Protein AF-0000000077934431 (afdb_homodimer)

Solvent-accessible surface area (backbone atoms only — not comparable to full-atom values): 33253 Å² total; per-residue (Å²): 91,80,45,74,65,52,36,51,52,51,41,53,49,57,35,62,48,94,82,38,64,57,64,69,76,69,41,48,62,53,43,12,60,75,67,71,51,54,49,67,58,40,42,49,45,53,50,53,40,40,74,61,51,40,43,74,42,43,43,66,37,40,67,49,52,66,31,40,42,36,37,40,39,32,36,28,49,39,72,52,49,52,48,49,52,52,49,42,66,76,57,56,55,76,46,49,34,30,31,31,35,35,32,68,33,85,87,41,79,14,32,36,35,36,29,40,47,33,74,47,71,68,53,46,53,50,51,52,50,51,50,46,69,73,37,76,71,57,43,76,47,84,79,65,33,39,60,46,77,85,57,88,66,50,77,87,35,44,63,56,47,58,36,31,52,38,86,81,29,69,56,33,51,51,52,42,49,32,53,76,35,72,79,63,50,69,63,57,47,24,36,71,76,68,68,41,77,47,74,66,50,49,51,52,52,49,54,51,42,18,36,33,30,58,49,45,47,42,36,47,41,81,39,45,44,38,32,68,36,46,20,25,46,38,29,36,43,36,33,56,46,90,66,42,66,57,91,46,69,66,45,26,51,51,46,49,48,61,73,50,45,89,34,48,35,48,69,50,75,42,40,63,51,44,40,37,30,39,29,50,34,44,24,56,45,56,49,48,51,48,55,49,48,36,39,74,75,63,44,70,79,48,42,77,29,68,50,30,33,60,70,40,79,45,77,68,87,111,92,79,46,73,63,51,39,51,52,53,43,53,51,58,34,63,48,96,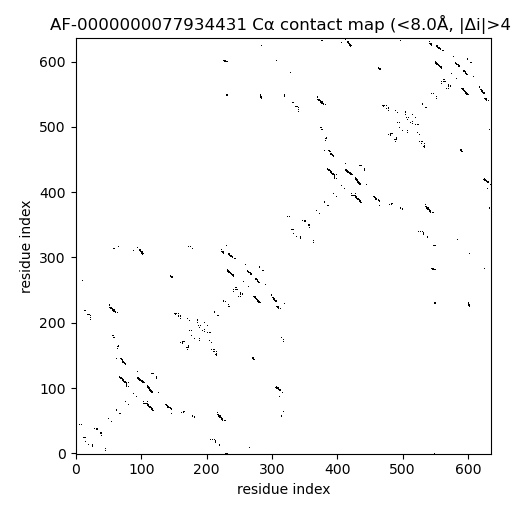82,37,64,55,66,68,76,67,40,49,64,53,42,10,59,75,67,72,49,56,47,67,58,41,41,50,45,53,51,54,40,42,74,61,53,41,42,76,41,43,44,66,36,39,68,48,52,64,31,41,40,36,39,40,40,32,36,27,50,39,71,52,49,52,50,49,52,50,48,42,65,75,58,58,54,76,45,48,35,31,32,29,36,35,32,69,33,84,87,43,81,15,32,36,36,37,29,39,48,33,73,48,69,67,53,44,53,51,52,51,51,49,50,47,70,73,36,79,71,56,42,76,48,84,78,65,32,39,61,45,76,85,57,89,68,51,80,86,35,44,64,57,48,59,35,30,52,37,86,81,29,68,56,32,51,52,52,43,50,34,51,76,33,74,78,63,50,69,64,57,48,23,35,71,75,66,69,41,75,46,74,65,49,49,51,52,49,49,54,51,42,18,37,34,29,58,49,46,45,41,37,47,41,81,42,45,45,37,33,68,35,46,20,26,45,39,29,36,43,35,31,56,46,89,67,43,65,58,93,46,70,68,46,26,51,52,46,49,46,61,74,49,44,90,32,49,34,50,69,49,74,42,40,65,51,43,40,36,31,39,28,50,32,44,24,56,45,56,50,47,52,47,54,48,47,36,39,75,74,62,42,71,79,50,44,77,27,68,51,30,33,59,69,41,81,43,77,68,86,109

Secondary structure (DSSP, 8-state):
---HHHHHHHHHT--S-TT--S-----HHHHHHHHTS-HHHHHHHHHHHHHTT-EEEEEE-GGGGT-EEEEEEEEE-HHHHHHHHHHHHHS--TTEEEEEEEE--TTS-EEEEEEEEESSHHHHHHHHHHHHHHSTT-EE-SSPEEB----PPPHHHHHHHHHTTSTT-HHHHHHHHHHH-TT--HHHHHHHHHSS--HHHHHHHHHHHHHHHHHT-EEEEEE--GGG-SB-EEEEEEEEGGGSSSSSHHHHHHHHHHHHGGGEEEEE--BSSEEEEEEEESSHHHHHHHHHHHHHTT-TT-EEESS-EEEEE-----/---HHHHHHHHHT--S-TT--S-----HHHHHHHHTS-HHHHHHHHHHHHHTT-EEEEEE-GGGGT-EEEEEEEEE-HHHHHHHHHHHHHS--TTEEEEEEEE--TTS-EEEEEEEEESSHHHHHHHHHHHHHHSTT-EE-SSPEEB----PPPHHHHHHHHHTTSTT-HHHHHHHHHHH-TT--HHHHHHHHHSS--HHHHHHHHHHHHHHHHHT-EEEEEE--GGG-SB-EEEEEEEEGGGSSSSSHHHHHHHHHHHHGGGEEEEE--BSSEEEEEEEESSHHHHHHHHHHHHHTT-TT-EEESS-EEEEE-----

Radius of gyration: 30.41 Å; Cα contacts (8 Å, |Δi|>4): 1173; chains: 2; bounding box: 50×97×75 Å

Foldseek 3Di:
DQDLLLLQLLAQQWPDDLPALFDDGSDLVNSCVVVVHDSVVSVVSVVVCVVQPKDKAKAFQQVLQQKWKKKWKKKAAQVLVVVVLVVCLVPNDQQWQWKKWQDHDNVDITMIMTMGMGNDPVRVVVVVVVVCVVGPGIGIDDDMWIFADADDADPVLVVLSNQSNDPLGLSVLLVVVCRVPVPDDQQVSLCVSVVDDDPVSSVVSRSSSSSCRNGVRMIMDMAGFQVSDPQKFKKKKKAFQVQADDDDLVRSVVRVCVLCPSFFRYWDRRIDTMIMTIGMDRDVVNVVVSQVSCVVVRGVVIDMGGNMGISGHHNNPD/DQDLLLLQLLAQQWADDLPALFDDGSDLVNSCVVVVHDSVVSVVSVVVQVVQPKDKAKAFQQVLQQKWKKKWKKKDAQVLVVVVLVCCLVPNDQQWQWKKWLDHDNVDITMIMTMGMGNDPVRVVVVVVVVCVVGPGIGIDDDMWIFADADDADPVLVVLSNQSNDPLGLSVLLVVVCRVPVPDDQQVSLCVSVVDDDPVSSVVSRSSSSSCRNRVRMIMDMAGFQVSDPQKFKKKKKAFQVQADDDDQVRSVVRVCVLCPSFFRYWDRRIDTMIMTIGMDRDVVNVVVSQVSCVVVRGVVIDMGGNMGISGHHNNPD

pLDDT: mean 91.57, std 5.29, range [62.12, 98.06]

Organism: NCBI:txid1294262

Structure (mmCIF, N/CA/C/O backbone):
data_AF-0000000077934431-model_v1
#
loop_
_entity.id
_entity.type
_entity.pdbx_description
1 polymer 'Uncharacterized protein'
#
loop_
_atom_site.group_PDB
_atom_site.id
_atom_site.type_symbol
_atom_site.label_atom_id
_atom_site.label_alt_id
_atom_site.label_comp_id
_atom_site.label_asym_id
_atom_site.label_entity_id
_atom_site.label_seq_id
_atom_site.pdbx_PDB_ins_code
_atom_site.Cartn_x
_atom_site.Cartn_y
_atom_site.Cartn_z
_atom_site.occupancy
_atom_site.B_iso_or_equiv
_atom_site.auth_seq_id
_atom_site.auth_comp_id
_atom_site.auth_asym_id
_atom_site.auth_atom_id
_atom_site.pdbx_PDB_model_num
ATOM 1 N N . MET A 1 1 ? -7.422 8.289 -8.289 1 81.81 1 MET A N 1
ATOM 2 C CA . MET A 1 1 ? -5.977 8.375 -8.477 1 81.81 1 MET A CA 1
ATOM 3 C C . MET A 1 1 ? -5.504 9.82 -8.406 1 81.81 1 MET A C 1
ATOM 5 O O . MET A 1 1 ? -6.191 10.727 -8.875 1 81.81 1 MET A O 1
ATOM 9 N N . ILE A 1 2 ? -4.355 9.977 -7.73 1 86.5 2 ILE A N 1
ATOM 10 C CA . ILE A 1 2 ? -3.754 11.297 -7.652 1 86.5 2 ILE A CA 1
ATOM 11 C C . ILE A 1 2 ? -2.916 11.562 -8.906 1 86.5 2 ILE A C 1
ATOM 13 O O . ILE A 1 2 ? -1.924 10.867 -9.148 1 86.5 2 ILE A O 1
ATOM 17 N N . ASP A 1 3 ? -3.354 12.5 -9.68 1 91.25 3 ASP A N 1
ATOM 18 C CA . ASP A 1 3 ? -2.6 12.875 -10.875 1 91.25 3 ASP A CA 1
ATOM 19 C C . ASP A 1 3 ? -1.775 14.133 -10.633 1 91.25 3 ASP A C 1
ATOM 21 O O . ASP A 1 3 ? -1.682 14.617 -9.5 1 91.25 3 ASP A O 1
ATOM 25 N N . CYS A 1 4 ? -1.151 14.602 -11.719 1 92.81 4 CYS A N 1
ATOM 26 C CA . CYS A 1 4 ? -0.232 15.727 -11.602 1 92.81 4 CYS A CA 1
ATOM 27 C C . CYS A 1 4 ? -0.968 16.984 -11.164 1 92.81 4 CYS A C 1
ATOM 29 O O . CYS A 1 4 ? -0.47 17.75 -10.328 1 92.81 4 CYS A O 1
ATOM 31 N N . ILE A 1 5 ? -2.117 17.203 -11.641 1 93.25 5 ILE A N 1
ATOM 32 C CA . ILE A 1 5 ? -2.877 18.406 -11.336 1 93.25 5 ILE A CA 1
ATOM 33 C C . ILE A 1 5 ? -3.342 18.375 -9.875 1 93.25 5 ILE A C 1
ATOM 35 O O . ILE A 1 5 ? -3.221 19.359 -9.156 1 93.25 5 ILE A O 1
ATOM 39 N N . THR A 1 6 ? -3.91 17.281 -9.531 1 92.81 6 THR A N 1
ATOM 40 C CA . THR A 1 6 ? -4.371 17.141 -8.156 1 92.81 6 THR A CA 1
ATOM 41 C C . THR A 1 6 ? -3.215 17.328 -7.176 1 92.81 6 THR A C 1
ATOM 43 O O . THR A 1 6 ? -3.367 17.984 -6.145 1 92.81 6 THR A O 1
ATOM 46 N N . ARG A 1 7 ? -2.102 16.719 -7.48 1 94.75 7 ARG A N 1
ATOM 47 C CA . ARG A 1 7 ? -0.892 16.891 -6.684 1 94.75 7 ARG A CA 1
ATOM 48 C C . ARG A 1 7 ? -0.552 18.359 -6.512 1 94.75 7 ARG A C 1
ATOM 50 O O . ARG A 1 7 ? -0.364 18.828 -5.387 1 94.75 7 ARG A O 1
ATOM 57 N N . ASP A 1 8 ? -0.527 19.078 -7.582 1 95.88 8 ASP A N 1
ATOM 58 C CA . ASP A 1 8 ? -0.11 20.469 -7.562 1 95.88 8 ASP A CA 1
ATOM 59 C C . ASP A 1 8 ? -1.14 21.344 -6.844 1 95.88 8 ASP A C 1
ATOM 61 O O . ASP A 1 8 ? -0.782 22.328 -6.184 1 95.88 8 ASP A O 1
ATOM 65 N N . VAL A 1 9 ? -2.373 20.984 -7.012 1 94.56 9 VAL A N 1
ATOM 66 C CA . VAL A 1 9 ? -3.436 21.703 -6.312 1 94.56 9 VAL A CA 1
ATOM 67 C C . VAL A 1 9 ? -3.262 21.547 -4.805 1 94.56 9 VAL A C 1
ATOM 69 O O . VAL A 1 9 ? -3.35 22.516 -4.055 1 94.56 9 VAL A O 1
ATOM 72 N N . ILE A 1 10 ? -2.99 20.375 -4.344 1 93.88 10 ILE A N 1
ATOM 73 C CA . ILE A 1 10 ? -2.803 20.109 -2.92 1 93.88 10 ILE A CA 1
ATOM 74 C C . ILE A 1 10 ? -1.591 20.891 -2.408 1 93.88 10 ILE A C 1
ATOM 76 O O . ILE A 1 10 ? -1.644 21.5 -1.341 1 93.88 10 ILE A O 1
ATOM 80 N N . ARG A 1 11 ? -0.551 20.875 -3.188 1 94.88 11 ARG A N 1
ATOM 81 C CA . ARG A 1 11 ? 0.661 21.594 -2.812 1 94.88 11 ARG A CA 1
ATOM 82 C C . ARG A 1 11 ? 0.383 23.094 -2.652 1 94.88 11 ARG A C 1
ATOM 84 O O . ARG A 1 11 ? 0.914 23.734 -1.742 1 94.88 11 ARG A O 1
ATOM 91 N N . ALA A 1 12 ? -0.477 23.547 -3.492 1 93.56 12 ALA A N 1
A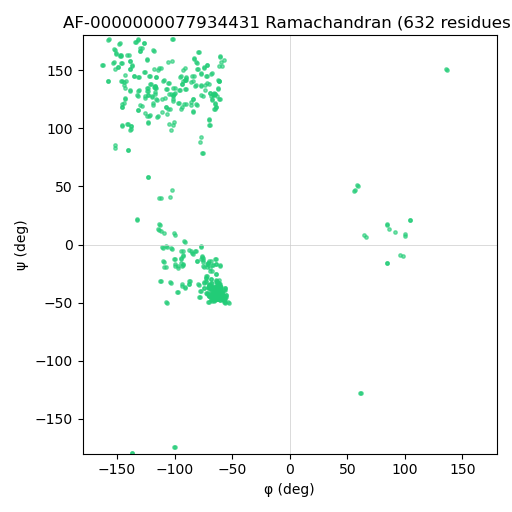TOM 92 C CA . ALA A 1 12 ? -0.774 24.984 -3.52 1 93.56 12 ALA A CA 1
ATOM 93 C C . ALA A 1 12 ? -1.677 25.375 -2.352 1 93.56 12 ALA A C 1
ATOM 95 O O . ALA A 1 12 ? -1.823 26.562 -2.047 1 93.56 12 ALA A O 1
ATOM 96 N N . LEU A 1 13 ? -2.201 24.438 -1.663 1 92.5 13 LEU A N 1
ATOM 97 C CA . LEU A 1 13 ? -3.086 24.703 -0.536 1 92.5 13 LEU A CA 1
ATOM 98 C C . LEU A 1 13 ? -2.283 25.047 0.713 1 92.5 13 LEU A C 1
ATOM 100 O O . LEU A 1 13 ? -2.836 25.562 1.692 1 92.5 13 LEU A O 1
ATOM 104 N N . LYS A 1 14 ? -1.009 24.75 0.602 1 93 14 LYS A N 1
ATOM 105 C CA . LYS A 1 14 ? -0.154 25.078 1.741 1 93 14 LYS A CA 1
ATOM 106 C C . LYS A 1 14 ? -0.098 26.578 1.978 1 93 14 LYS A C 1
ATOM 108 O O . LYS A 1 14 ? 0.325 27.344 1.102 1 93 14 LYS A O 1
ATOM 113 N N . PHE A 1 15 ? -0.548 26.938 3.125 1 92.56 15 PHE A N 1
ATOM 114 C CA . PHE A 1 15 ? -0.6 28.344 3.494 1 92.56 15 PHE A CA 1
ATOM 115 C C . PHE A 1 15 ? -0.644 28.516 5.008 1 92.56 15 PHE A C 1
ATOM 117 O O . PHE A 1 15 ? -1.29 27.719 5.703 1 92.56 15 PHE A O 1
ATOM 124 N N . PRO A 1 16 ? 0.056 29.5 5.555 1 91.94 16 PRO A N 1
ATOM 125 C CA . PRO A 1 16 ? 1.021 30.375 4.887 1 91.94 16 PRO A CA 1
ATOM 126 C C . PRO A 1 16 ? 2.385 29.719 4.695 1 91.94 16 PRO A C 1
ATOM 128 O O . PRO A 1 16 ? 2.75 28.812 5.453 1 91.94 16 PRO A O 1
ATOM 131 N N . THR A 1 17 ? 3.09 30.078 3.699 1 88.62 17 THR A N 1
ATOM 132 C CA . THR A 1 17 ? 4.488 29.703 3.516 1 88.62 17 THR A CA 1
ATOM 133 C C . THR A 1 17 ? 5.41 30.859 3.904 1 88.62 17 THR A C 1
ATOM 135 O O . THR A 1 17 ? 4.938 31.938 4.266 1 88.62 17 THR A O 1
ATOM 138 N N . ASP A 1 18 ? 6.691 30.609 3.83 1 84 18 ASP A N 1
ATOM 139 C CA . ASP A 1 18 ? 7.668 31.625 4.191 1 84 18 ASP A CA 1
ATOM 140 C C . ASP A 1 18 ? 7.637 32.781 3.205 1 84 18 ASP A C 1
ATOM 142 O O . ASP A 1 18 ? 8.062 33.906 3.533 1 84 18 ASP A O 1
ATOM 146 N N . GLU A 1 19 ? 7.09 32.594 2.102 1 83.81 19 GLU A N 1
ATOM 147 C CA . GLU A 1 19 ? 7.09 33.594 1.051 1 83.81 19 GLU A CA 1
ATOM 148 C C . GLU A 1 19 ? 5.84 34.469 1.121 1 83.81 19 GLU A C 1
ATOM 150 O O . GLU A 1 19 ? 5.789 35.531 0.519 1 83.81 19 GLU A O 1
ATOM 155 N N . ASP A 1 20 ? 4.957 34.062 1.933 1 88.5 20 ASP A N 1
ATOM 156 C CA . ASP A 1 20 ? 3.686 34.781 1.984 1 88.5 20 ASP A CA 1
ATOM 157 C C . ASP A 1 20 ? 3.771 35.969 2.926 1 88.5 20 ASP A C 1
ATOM 159 O O . ASP A 1 20 ? 4.035 35.812 4.117 1 88.5 20 ASP A O 1
ATOM 163 N N . LYS A 1 21 ? 3.486 37.156 2.361 1 89.62 21 LYS A N 1
ATOM 164 C CA . LYS A 1 21 ? 3.545 38.406 3.141 1 89.62 21 LYS A CA 1
ATOM 165 C C . LYS A 1 21 ? 2.148 38.969 3.4 1 89.62 21 LYS A C 1
ATOM 167 O O . LYS A 1 21 ? 1.96 39.781 4.289 1 89.62 21 LYS A O 1
ATOM 172 N N . TYR A 1 22 ? 1.259 38.5 2.578 1 92.69 22 TYR A N 1
ATOM 173 C CA . TYR A 1 22 ? -0.11 39 2.676 1 92.69 22 TYR A CA 1
ATOM 174 C C . TYR A 1 22 ? -1.096 37.844 2.838 1 92.69 22 TYR A C 1
ATOM 176 O O . TYR A 1 22 ? -0.847 36.719 2.361 1 92.69 22 TYR A O 1
ATOM 184 N N . PHE A 1 23 ? -2.105 38.188 3.529 1 93.56 23 PHE A N 1
ATOM 185 C CA . PHE A 1 23 ? -3.18 37.219 3.697 1 93.56 23 PHE A CA 1
ATOM 186 C C . PHE A 1 23 ? -3.928 37 2.387 1 93.56 23 PHE A C 1
ATOM 188 O O . PHE A 1 23 ? -4.602 37.906 1.896 1 93.56 23 PHE A O 1
ATOM 195 N N . GLN A 1 24 ? -3.707 35.875 1.825 1 87 24 GLN A N 1
ATOM 196 C CA . GLN A 1 24 ? -4.398 35.438 0.618 1 87 24 GLN A CA 1
ATOM 197 C C . GLN A 1 24 ? -4.719 33.938 0.677 1 87 24 GLN A C 1
ATOM 199 O O . GLN A 1 24 ? -3.889 33.094 0.302 1 87 24 GLN A O 1
ATOM 204 N N . LEU A 1 25 ? -5.941 33.656 0.929 1 85.12 25 LEU A N 1
ATOM 205 C CA . LEU A 1 25 ? -6.309 32.25 1.047 1 85.12 25 LEU A CA 1
ATOM 206 C C . LEU A 1 25 ? -6.184 31.531 -0.298 1 85.12 25 LEU A C 1
ATOM 208 O O . LEU A 1 25 ? -6.383 32.125 -1.349 1 85.12 25 LEU A O 1
ATOM 212 N N . PRO A 1 26 ? -5.848 30.297 -0.251 1 85.12 26 PRO A N 1
ATOM 213 C CA . PRO A 1 26 ? -5.699 29.547 -1.494 1 85.12 26 PRO A CA 1
ATOM 214 C C . PRO A 1 26 ? -7.043 29.156 -2.111 1 85.12 26 PRO A C 1
ATOM 216 O O . PRO A 1 26 ? -7.402 27.969 -2.133 1 85.12 26 PRO A O 1
ATOM 219 N N . THR A 1 27 ? -7.621 30.094 -2.748 1 87.12 27 THR A N 1
ATOM 220 C CA . THR A 1 27 ? -8.867 29.844 -3.461 1 87.12 27 THR A CA 1
ATOM 221 C C . THR A 1 27 ? -8.602 29.172 -4.801 1 87.12 27 THR A C 1
ATOM 223 O O . THR A 1 27 ? -7.465 29.172 -5.281 1 87.12 27 THR A O 1
ATOM 226 N N . ALA A 1 28 ? -9.672 28.656 -5.348 1 90.88 28 ALA A N 1
ATOM 227 C CA . ALA A 1 28 ? -9.531 28 -6.648 1 90.88 28 ALA A CA 1
ATOM 228 C C . ALA A 1 28 ? -8.938 28.953 -7.68 1 90.88 28 ALA A C 1
ATOM 230 O O . ALA A 1 28 ? -8.086 28.562 -8.477 1 90.88 28 ALA A O 1
ATOM 231 N N . LEU A 1 29 ? -9.359 30.156 -7.613 1 91.81 29 LEU A N 1
ATOM 232 C CA . LEU A 1 29 ? -8.891 31.156 -8.57 1 91.81 29 LEU A CA 1
ATOM 233 C C . LEU A 1 29 ? -7.41 31.453 -8.367 1 91.81 29 LEU A C 1
ATOM 235 O O . LEU A 1 29 ? -6.656 31.547 -9.344 1 91.81 29 LEU A O 1
ATOM 239 N N . ARG A 1 30 ? -6.973 31.594 -7.262 1 90.81 30 ARG A N 1
ATOM 240 C CA . ARG A 1 30 ? -5.574 31.891 -6.973 1 90.81 30 ARG A CA 1
ATOM 241 C C . ARG A 1 30 ? -4.676 30.719 -7.336 1 90.81 30 ARG A C 1
ATOM 243 O O . ARG A 1 30 ? -3.6 30.906 -7.906 1 90.81 30 ARG A O 1
ATOM 250 N N . ILE A 1 31 ? -5.137 29.594 -6.977 1 94.31 31 ILE A N 1
ATOM 251 C CA . ILE A 1 31 ? -4.367 28.391 -7.289 1 94.31 31 ILE A CA 1
ATOM 252 C C . ILE A 1 31 ? -4.227 28.25 -8.805 1 94.31 31 ILE A C 1
ATOM 254 O O . ILE A 1 31 ? -3.145 27.938 -9.305 1 94.31 31 ILE A O 1
ATOM 258 N N . ALA A 1 32 ? -5.285 28.5 -9.5 1 96 32 ALA A N 1
ATOM 259 C CA . ALA A 1 32 ? -5.254 28.422 -10.953 1 96 32 ALA A CA 1
ATOM 260 C C . ALA A 1 32 ? -4.223 29.375 -11.539 1 96 32 ALA A C 1
ATOM 262 O O . ALA A 1 32 ? -3.479 29.031 -12.453 1 96 32 ALA A O 1
ATOM 263 N N . ARG A 1 33 ? -4.188 30.547 -11.008 1 94.25 33 ARG A N 1
ATOM 264 C CA . ARG A 1 33 ? -3.238 31.547 -11.469 1 94.25 33 ARG A CA 1
ATOM 265 C C . ARG A 1 33 ? -1.804 31.125 -11.18 1 94.25 33 ARG A C 1
ATOM 267 O O . ARG A 1 33 ? -0.924 31.266 -12.031 1 94.25 33 ARG A O 1
ATOM 274 N N . GLU A 1 34 ? -1.645 30.688 -10.039 1 91.62 34 GLU A N 1
ATOM 275 C CA . GLU A 1 34 ? -0.314 30.266 -9.617 1 91.62 34 GLU A CA 1
ATOM 276 C C . GLU A 1 34 ? 0.19 29.109 -10.484 1 91.62 34 GLU A C 1
ATOM 278 O O . GLU A 1 34 ? 1.367 29.062 -10.852 1 91.62 34 GLU A O 1
ATOM 283 N N . LEU A 1 35 ? -0.689 28.172 -10.773 1 95.19 35 LEU A N 1
ATOM 284 C CA . LEU A 1 35 ? -0.323 26.984 -11.539 1 95.19 35 LEU A CA 1
ATOM 285 C C . LEU A 1 35 ? -0.406 27.25 -13.039 1 95.19 35 LEU A C 1
ATOM 287 O O . LEU A 1 35 ? -0.048 26.391 -13.844 1 95.19 35 LEU A O 1
ATOM 291 N N . LYS A 1 36 ? -0.878 28.391 -13.383 1 95 36 LYS A N 1
ATOM 292 C CA . LYS A 1 36 ? -1.045 28.766 -14.781 1 95 36 LYS A CA 1
ATOM 293 C C . LYS A 1 36 ? -1.927 27.75 -15.516 1 95 36 LYS A C 1
ATOM 295 O O . LYS A 1 36 ? -1.556 27.266 -16.578 1 95 36 LYS A O 1
ATOM 300 N N . THR A 1 37 ? -3.031 27.406 -14.891 1 95.44 37 THR A N 1
ATOM 301 C CA . THR A 1 37 ? -3.988 26.469 -15.477 1 95.44 37 THR A CA 1
ATOM 302 C C . THR A 1 37 ? -5.41 27.031 -15.375 1 95.44 37 THR A C 1
ATOM 304 O O . THR A 1 37 ? -5.617 28.141 -14.875 1 95.44 37 THR A O 1
ATOM 307 N N . SER A 1 38 ? -6.305 26.281 -15.93 1 96.25 38 SER A N 1
ATOM 308 C CA . SER A 1 38 ? -7.699 26.719 -15.977 1 96.25 38 SER A CA 1
ATOM 309 C C . SER A 1 38 ? -8.344 26.656 -14.594 1 96.25 38 SER A C 1
ATOM 311 O O . SER A 1 38 ? -8.141 25.703 -13.844 1 96.25 38 SER A O 1
ATOM 313 N N . PHE A 1 39 ? -9.133 27.734 -14.367 1 95.94 39 PHE A N 1
ATOM 314 C CA . PHE A 1 39 ? -9.914 27.781 -13.133 1 95.94 39 PHE A CA 1
ATOM 315 C C . PHE A 1 39 ? -10.805 26.562 -12.992 1 95.94 39 PHE A C 1
ATOM 317 O O . PHE A 1 39 ? -10.914 25.984 -11.906 1 95.94 39 PHE A O 1
ATOM 324 N N . PHE A 1 40 ? -11.336 26.109 -14.055 1 96 40 PHE A N 1
ATOM 325 C CA . PHE A 1 40 ? -12.305 25.031 -14.023 1 96 40 PHE A CA 1
ATOM 326 C C . PHE A 1 40 ? -11.625 23.703 -13.703 1 96 40 PHE A C 1
ATOM 328 O O . PHE A 1 40 ? -12.211 22.844 -13.039 1 96 40 PHE A O 1
ATOM 335 N N . ILE A 1 41 ? -10.453 23.625 -14.141 1 95.12 41 ILE A N 1
ATOM 336 C CA . ILE A 1 41 ? -9.688 22.406 -13.875 1 95.12 41 ILE A CA 1
ATOM 337 C C . ILE A 1 41 ? -9.344 22.328 -12.391 1 95.12 41 ILE A C 1
ATOM 339 O O . ILE A 1 41 ? -9.508 21.281 -11.766 1 95.12 41 ILE A O 1
ATOM 343 N N . VAL A 1 42 ? -8.945 23.406 -11.836 1 94.69 42 VAL A N 1
ATOM 344 C CA . VAL A 1 42 ? -8.594 23.469 -10.422 1 94.69 42 VAL A CA 1
ATOM 345 C C . VAL A 1 42 ? -9.844 23.25 -9.57 1 94.69 42 VAL A C 1
ATOM 347 O O . VAL A 1 42 ? -9.82 22.484 -8.609 1 94.69 42 VAL A O 1
ATOM 350 N N . LYS A 1 43 ? -10.898 23.906 -9.969 1 95 43 LYS A N 1
ATOM 351 C CA . LYS A 1 43 ? -12.148 23.781 -9.219 1 95 43 LYS A CA 1
ATOM 352 C C . LYS A 1 43 ? -12.641 22.328 -9.227 1 95 43 LYS A C 1
ATOM 354 O O . LYS A 1 43 ? -13.062 21.812 -8.188 1 95 43 LYS A O 1
ATOM 359 N N . ARG A 1 44 ? -12.578 21.766 -10.32 1 94.31 44 ARG A N 1
ATOM 360 C CA . ARG A 1 44 ? -12.992 20.375 -10.438 1 94.31 44 ARG A CA 1
ATOM 361 C C . ARG A 1 44 ? -12.141 19.469 -9.539 1 94.31 44 ARG A C 1
ATOM 363 O O . ARG A 1 44 ? -12.664 18.594 -8.852 1 94.31 44 ARG A O 1
ATOM 370 N N . SER A 1 45 ? -10.883 19.734 -9.531 1 92.81 45 SER A N 1
ATOM 371 C CA . SER A 1 45 ? -9.969 18.953 -8.703 1 92.81 45 SER A CA 1
ATOM 372 C C . SER A 1 45 ? -10.289 19.125 -7.219 1 92.81 45 SER A C 1
ATOM 374 O O . SER A 1 45 ? -10.336 18.141 -6.473 1 92.81 45 SER A O 1
ATOM 376 N N . LEU A 1 46 ? -10.547 20.281 -6.84 1 91.88 46 LEU A N 1
ATOM 377 C CA . LEU A 1 46 ? -10.875 20.578 -5.445 1 91.88 46 LEU A CA 1
ATOM 378 C C . LEU A 1 46 ? -12.219 19.953 -5.066 1 91.88 46 LEU A C 1
ATOM 380 O O . LEU A 1 46 ? -12.367 19.422 -3.963 1 91.88 46 LEU A O 1
ATOM 384 N N . ASP A 1 47 ? -13.148 19.953 -6 1 91.5 47 ASP A N 1
ATOM 385 C CA . ASP A 1 47 ? -14.453 19.344 -5.754 1 91.5 47 ASP A CA 1
A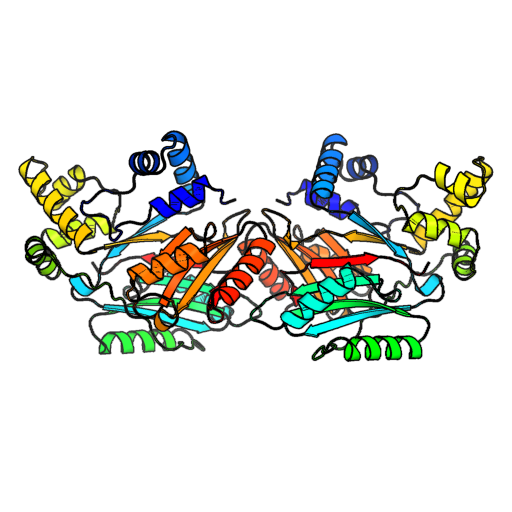TOM 386 C C . ASP A 1 47 ? -14.328 17.828 -5.605 1 91.5 47 ASP A C 1
ATOM 388 O O . ASP A 1 47 ? -14.992 17.234 -4.762 1 91.5 47 ASP A O 1
ATOM 392 N N . ASP A 1 48 ? -13.516 17.312 -6.395 1 88.12 48 ASP A N 1
ATOM 393 C CA . ASP A 1 48 ? -13.273 15.875 -6.316 1 88.12 48 ASP A CA 1
ATOM 394 C C . ASP A 1 48 ? -12.633 15.5 -4.98 1 88.12 48 ASP A C 1
ATOM 396 O O . ASP A 1 48 ? -13 14.492 -4.375 1 88.12 48 ASP A O 1
ATOM 400 N N . LEU A 1 49 ? -11.727 16.297 -4.555 1 86.38 49 LEU A N 1
ATOM 401 C CA . LEU A 1 49 ? -11.07 16.078 -3.27 1 86.38 49 LEU A CA 1
ATOM 402 C C . LEU A 1 49 ? -12.078 16.188 -2.127 1 86.38 49 LEU A C 1
ATOM 404 O O . LEU A 1 49 ? -12.07 15.367 -1.208 1 86.38 49 LEU A O 1
ATOM 408 N N . LYS A 1 50 ? -12.906 17.078 -2.223 1 87.94 50 LYS A N 1
ATOM 409 C CA . LYS A 1 50 ? -13.93 17.266 -1.198 1 87.94 50 LYS A CA 1
ATOM 410 C C . LYS A 1 50 ? -14.875 16.078 -1.138 1 87.94 50 LYS A C 1
ATOM 412 O O . LYS A 1 50 ? -15.305 15.672 -0.055 1 87.94 50 LYS A O 1
ATOM 417 N N . ARG A 1 51 ? -15.156 15.555 -2.234 1 85.69 51 ARG A N 1
ATOM 418 C CA . ARG A 1 51 ? -16.062 14.414 -2.309 1 85.69 51 ARG A CA 1
ATOM 419 C C . ARG A 1 51 ? -15.484 13.203 -1.588 1 85.69 51 ARG A C 1
ATOM 421 O O . ARG A 1 51 ? -16.219 12.391 -1.029 1 85.69 51 ARG A O 1
ATOM 428 N N . ILE A 1 52 ? -14.18 13.242 -1.529 1 80.62 52 ILE A N 1
ATOM 429 C CA . ILE A 1 52 ? -13.578 12.078 -0.881 1 80.62 52 ILE A CA 1
ATOM 430 C C . ILE A 1 52 ? -13.219 12.422 0.565 1 80.62 52 ILE A C 1
ATOM 432 O O . ILE A 1 52 ? -12.461 11.703 1.213 1 80.62 52 ILE A O 1
ATOM 436 N N . GLY A 1 53 ? -13.633 13.562 1.032 1 80.5 53 GLY A N 1
ATOM 437 C CA . GLY A 1 53 ? -13.5 13.906 2.439 1 80.5 53 GLY A CA 1
ATOM 438 C C . GLY A 1 53 ? -12.312 14.812 2.723 1 80.5 53 GLY A C 1
ATOM 439 O O . GLY A 1 53 ? -11.945 15.008 3.881 1 80.5 53 GLY A O 1
ATOM 440 N N . PHE A 1 54 ? -11.719 15.273 1.682 1 85.38 54 PHE A N 1
ATOM 441 C CA . PHE A 1 54 ? -10.609 16.203 1.846 1 85.38 54 PHE A CA 1
ATOM 442 C C . PHE A 1 54 ? -11.109 17.531 2.402 1 85.38 54 PHE A C 1
ATOM 444 O O . PHE A 1 54 ? -12.07 18.109 1.891 1 85.38 54 PHE A O 1
ATOM 451 N N . ASN A 1 55 ? -10.445 17.953 3.486 1 86.38 55 ASN A N 1
ATOM 452 C CA . ASN A 1 55 ? -10.758 19.234 4.121 1 86.38 55 ASN A CA 1
ATOM 453 C C . ASN A 1 55 ? -9.492 19.969 4.559 1 86.38 55 ASN A C 1
ATOM 455 O O . ASN A 1 55 ? -8.406 19.375 4.59 1 86.38 55 ASN A O 1
ATOM 459 N N . ILE A 1 56 ? -9.719 21.266 4.797 1 89.06 56 ILE A N 1
ATOM 460 C CA . ILE A 1 56 ? -8.633 22.078 5.309 1 89.06 56 ILE A CA 1
ATOM 461 C C . ILE A 1 56 ? -8.984 22.609 6.699 1 89.06 56 ILE A C 1
ATOM 463 O O . ILE A 1 56 ? -10.086 23.109 6.914 1 89.06 56 ILE A O 1
ATOM 467 N N . TYR A 1 57 ? -8.078 22.453 7.566 1 89.06 57 TYR A N 1
ATOM 468 C CA . TYR A 1 57 ? -8.242 22.953 8.93 1 89.06 57 TYR A CA 1
ATOM 469 C C . TYR A 1 57 ? -7.188 24 9.25 1 89.06 57 TYR A C 1
ATOM 471 O O . TYR A 1 57 ? -6.098 24 8.672 1 89.06 57 TYR A O 1
ATOM 479 N N . LEU A 1 58 ? -7.609 24.844 10.109 1 91.88 58 LEU A N 1
ATOM 480 C CA . LEU A 1 58 ? -6.672 25.859 10.578 1 91.88 58 LEU A CA 1
ATOM 481 C C . LEU A 1 58 ? -6.117 25.484 11.945 1 91.88 58 LEU A C 1
ATOM 483 O O . LEU A 1 58 ? -6.879 25.219 12.883 1 91.88 58 LEU A O 1
ATOM 487 N N . ILE A 1 59 ? -4.824 25.453 11.977 1 91.31 59 ILE A N 1
ATOM 488 C CA . ILE A 1 59 ? -4.113 25.219 13.234 1 91.31 59 ILE A CA 1
ATOM 489 C C . ILE A 1 59 ? -3.506 26.531 13.727 1 91.31 59 ILE A C 1
ATOM 491 O O . ILE A 1 59 ? -2.637 27.109 13.07 1 91.31 59 ILE A O 1
ATOM 495 N N . PRO A 1 60 ? -3.963 26.953 14.828 1 93.31 60 PRO A N 1
ATOM 496 C CA . PRO A 1 60 ? -3.369 28.188 15.344 1 93.31 60 PRO A CA 1
ATOM 497 C C . PRO A 1 60 ? -1.97 27.984 15.914 1 93.31 60 PRO A C 1
ATOM 499 O O . PRO A 1 60 ? -1.624 26.859 16.312 1 93.31 60 PRO A O 1
ATOM 502 N N . ASN A 1 61 ? -1.198 28.984 15.867 1 93.25 61 ASN A N 1
ATOM 503 C CA . ASN A 1 61 ? 0.03 28.969 16.656 1 93.25 61 ASN A CA 1
ATOM 504 C C . ASN A 1 61 ? -0.261 29.062 18.156 1 93.25 61 ASN A C 1
ATOM 506 O O . ASN A 1 61 ? -0.469 30.141 18.688 1 93.25 61 ASN A O 1
ATOM 510 N N . TYR A 1 62 ? -0.161 27.984 18.75 1 91.75 62 TYR A N 1
ATOM 511 C CA . TYR A 1 62 ? -0.581 27.859 20.141 1 91.75 62 TYR A CA 1
ATOM 512 C C . TYR A 1 62 ? 0.275 28.75 21.047 1 91.75 62 TYR A C 1
ATOM 514 O O . TYR A 1 62 ? -0.212 29.281 22.047 1 91.75 62 TYR A O 1
ATOM 522 N N . ASN A 1 63 ? 1.484 28.938 20.703 1 90.56 63 ASN A N 1
ATOM 523 C CA . ASN A 1 63 ? 2.375 29.766 21.5 1 90.56 63 ASN A CA 1
ATOM 524 C C . ASN A 1 63 ? 1.867 31.203 21.578 1 90.56 63 ASN A C 1
ATOM 526 O O . ASN A 1 63 ? 2.035 31.859 22.609 1 90.56 63 ASN A O 1
ATOM 530 N N . TYR A 1 64 ? 1.295 31.609 20.578 1 93 64 TYR A N 1
ATOM 531 C CA . TYR A 1 64 ? 0.85 33 20.516 1 93 64 TYR A CA 1
ATOM 532 C C . TYR A 1 64 ? -0.416 33.219 21.328 1 93 64 TYR A C 1
ATOM 534 O O . TYR A 1 64 ? -0.798 34.344 21.625 1 93 64 TYR A O 1
ATOM 542 N N . ILE A 1 65 ? -1.062 32.188 21.734 1 92.75 65 ILE A N 1
ATOM 543 C CA . ILE A 1 65 ? -2.295 32.344 22.5 1 92.75 65 ILE A CA 1
ATOM 544 C C . ILE A 1 65 ? -2.104 31.828 23.922 1 92.75 65 ILE A C 1
ATOM 546 O O . ILE A 1 65 ? -3.076 31.484 24.594 1 92.75 65 ILE A O 1
ATOM 550 N N . GLY A 1 66 ? -0.875 31.578 24.297 1 90.5 66 GLY A N 1
ATOM 551 C CA . GLY A 1 66 ? -0.538 31.219 25.656 1 90.5 66 GLY A CA 1
ATOM 552 C C . GLY A 1 66 ? -0.703 29.734 25.953 1 90.5 66 GLY A C 1
ATOM 553 O O . GLY A 1 66 ? -0.855 29.344 27.109 1 90.5 66 GLY A O 1
ATOM 554 N N . LEU A 1 67 ? -0.758 29 24.891 1 92.56 67 LEU A N 1
ATOM 555 C CA . LEU A 1 67 ? -0.874 27.547 25.047 1 92.56 67 LEU A CA 1
ATOM 556 C C . LEU A 1 67 ? 0.327 26.844 24.422 1 92.56 67 LEU A C 1
ATOM 558 O O . LEU A 1 67 ? 1.154 27.484 23.766 1 92.56 67 LEU A O 1
ATOM 562 N N . LYS A 1 68 ? 0.46 25.609 24.703 1 93.12 68 LYS A N 1
ATOM 563 C CA . LYS A 1 68 ? 1.47 24.719 24.125 1 93.12 68 LYS A CA 1
ATOM 564 C C . LYS A 1 68 ? 0.826 23.5 23.469 1 93.12 68 LYS A C 1
ATOM 566 O O . LYS A 1 68 ? -0.345 23.203 23.719 1 93.12 68 LYS A O 1
ATOM 571 N N . LYS A 1 69 ? 1.544 22.906 22.609 1 93.44 69 LYS A N 1
ATOM 572 C CA . LYS A 1 69 ? 1.083 21.688 21.969 1 93.44 69 LYS A CA 1
ATOM 573 C C . LYS A 1 69 ? 2.219 20.672 21.844 1 93.44 69 LYS A C 1
ATOM 575 O O . LYS A 1 69 ? 3.336 21.031 21.469 1 93.44 69 LYS A O 1
ATOM 580 N N . ALA A 1 70 ? 1.891 19.469 22.25 1 94.19 70 ALA A N 1
ATOM 581 C CA . ALA A 1 70 ? 2.818 18.359 22.078 1 94.19 70 ALA A CA 1
ATOM 582 C C . ALA A 1 70 ? 2.199 17.25 21.219 1 94.19 70 ALA A C 1
ATOM 584 O O . ALA A 1 70 ? 1.004 16.969 21.344 1 94.19 70 ALA A O 1
ATOM 585 N N . LYS A 1 71 ? 2.971 16.719 20.359 1 94.25 71 LYS A N 1
ATOM 586 C CA . LYS A 1 71 ? 2.578 15.523 19.625 1 94.25 71 LYS A CA 1
ATOM 587 C C . LYS A 1 71 ? 3.238 14.281 20.203 1 94.25 71 LYS A C 1
ATOM 589 O O . LYS A 1 71 ? 4.465 14.219 20.328 1 94.25 71 LYS A O 1
ATOM 594 N N . VAL A 1 72 ? 2.43 13.305 20.484 1 95.69 72 VAL A N 1
ATOM 595 C CA . VAL A 1 72 ? 2.918 12.07 21.078 1 95.69 72 VAL A CA 1
ATOM 596 C C . VAL A 1 72 ? 2.607 10.891 20.156 1 95.69 72 VAL A C 1
ATOM 598 O O . VAL A 1 72 ? 1.469 10.727 19.719 1 95.69 72 VAL A O 1
ATOM 601 N N . ILE A 1 73 ? 3.633 10.164 19.891 1 94.94 73 ILE A N 1
ATOM 602 C CA . ILE A 1 73 ? 3.453 8.906 19.156 1 94.94 73 ILE A CA 1
ATOM 603 C C . ILE A 1 73 ? 3.297 7.754 20.141 1 94.94 73 ILE A C 1
ATOM 605 O O . ILE A 1 73 ? 3.984 7.707 21.172 1 94.94 73 ILE A O 1
ATOM 609 N N . PHE A 1 74 ? 2.408 6.895 19.859 1 96.31 74 PHE A N 1
ATOM 610 C CA . PHE A 1 74 ? 2.184 5.797 20.797 1 96.31 74 PHE A CA 1
ATOM 611 C C . PHE A 1 74 ? 1.976 4.484 20.047 1 96.31 74 PHE A C 1
ATOM 613 O O . PHE A 1 74 ? 1.643 4.488 18.859 1 96.31 74 PHE A O 1
ATOM 620 N N . ARG A 1 75 ? 2.205 3.416 20.703 1 96.12 75 ARG A N 1
ATOM 621 C CA . ARG A 1 75 ? 1.944 2.059 20.234 1 96.12 75 ARG A CA 1
ATOM 622 C C . ARG A 1 75 ? 0.893 1.371 21.094 1 96.12 75 ARG A C 1
ATOM 624 O O . ARG A 1 75 ? 0.829 1.6 22.297 1 96.12 75 ARG A O 1
ATOM 631 N N . THR A 1 76 ? 0.096 0.579 20.484 1 95.88 76 THR A N 1
ATOM 632 C CA . THR A 1 76 ? -0.938 -0.149 21.203 1 95.88 76 THR A CA 1
ATOM 633 C C . THR A 1 76 ? -1.464 -1.316 20.375 1 95.88 76 THR A C 1
ATOM 635 O O . THR A 1 76 ? -1.306 -1.336 19.156 1 95.88 76 THR A O 1
ATOM 638 N N . PRO A 1 77 ? -1.982 -2.309 21.031 1 92.12 77 PRO A N 1
ATOM 639 C CA . PRO A 1 77 ? -2.627 -3.385 20.266 1 92.12 77 PRO A CA 1
ATOM 640 C C . PRO A 1 77 ? -3.809 -2.893 19.438 1 92.12 77 PRO A C 1
ATOM 642 O O . PRO A 1 77 ? -4.383 -1.842 19.734 1 92.12 77 PRO A O 1
ATOM 645 N N . HIS A 1 78 ? -4.191 -3.688 18.469 1 90.06 78 HIS A N 1
ATOM 646 C CA . HIS A 1 78 ? -5.223 -3.342 17.5 1 90.06 78 HIS A CA 1
ATOM 647 C C . HIS A 1 78 ? -6.559 -3.078 18.188 1 90.06 78 HIS A C 1
ATOM 649 O O . HIS A 1 78 ? -7.266 -2.129 17.844 1 90.06 78 HIS A O 1
ATOM 655 N N . VAL A 1 79 ? -6.961 -3.877 19.156 1 89.62 79 VAL A N 1
ATOM 656 C CA . VAL A 1 79 ? -8.25 -3.771 19.844 1 89.62 79 VAL A CA 1
ATOM 657 C C . VAL A 1 79 ? -8.336 -2.432 20.578 1 89.62 79 VAL A C 1
ATOM 659 O O . VAL A 1 79 ? -9.367 -1.755 20.516 1 89.62 79 VAL A O 1
ATOM 662 N N . ILE A 1 80 ? -7.234 -2.066 21.172 1 93.56 80 ILE A N 1
ATOM 663 C CA . ILE A 1 80 ? -7.195 -0.814 21.922 1 93.56 80 ILE A CA 1
ATOM 664 C C . ILE A 1 80 ? -7.219 0.366 20.953 1 93.56 80 ILE A C 1
ATOM 666 O O . ILE A 1 80 ? -7.895 1.368 21.203 1 93.56 80 ILE A O 1
ATOM 670 N N . MET A 1 81 ? -6.461 0.289 19.859 1 93.25 81 MET A N 1
ATOM 671 C CA . MET A 1 81 ? -6.469 1.338 18.844 1 93.25 81 MET A CA 1
ATOM 672 C C . MET A 1 81 ? -7.883 1.592 18.328 1 93.25 81 MET A C 1
ATOM 674 O O . MET A 1 81 ? -8.305 2.742 18.203 1 93.25 81 MET A O 1
ATOM 678 N N . THR A 1 82 ? -8.586 0.559 18.047 1 90.06 82 THR A N 1
ATOM 679 C CA . THR A 1 82 ? -9.953 0.668 17.547 1 90.06 82 THR A CA 1
ATOM 680 C C . THR A 1 82 ? -10.859 1.321 18.578 1 90.06 82 THR A C 1
ATOM 682 O O . THR A 1 82 ? -11.672 2.186 18.25 1 90.06 82 THR A O 1
ATOM 685 N N . ARG A 1 83 ? -10.734 0.921 19.766 1 93.94 83 ARG A N 1
ATOM 686 C CA . ARG A 1 83 ? -11.516 1.52 20.844 1 93.94 83 ARG A CA 1
ATOM 687 C C . ARG A 1 83 ? -11.219 3.01 20.969 1 93.94 83 ARG A C 1
ATOM 689 O O . ARG A 1 83 ? -12.133 3.822 21.094 1 93.94 83 ARG A O 1
ATOM 696 N N . MET A 1 84 ? -9.945 3.363 20.984 1 94.31 84 MET A N 1
ATOM 697 C CA . MET A 1 84 ? -9.539 4.766 21.062 1 94.31 84 MET A CA 1
ATOM 698 C C . MET A 1 84 ? -10.148 5.574 19.922 1 94.31 84 MET A C 1
ATOM 700 O O . MET A 1 84 ? -10.664 6.668 20.141 1 94.31 84 MET A O 1
ATOM 704 N N . MET A 1 85 ? -10 4.969 18.797 1 92 85 MET A N 1
ATOM 705 C CA . MET A 1 85 ? -10.539 5.645 17.609 1 92 85 MET A CA 1
ATOM 706 C C . MET A 1 85 ? -12.023 5.926 17.781 1 92 85 MET A C 1
ATOM 708 O O . MET A 1 85 ? -12.484 7.035 17.516 1 92 85 MET A O 1
ATOM 712 N N . ASN A 1 86 ? -12.727 5 18.203 1 92.81 86 ASN A N 1
ATOM 713 C CA . ASN A 1 86 ? -14.172 5.148 18.391 1 92.81 86 ASN A CA 1
ATOM 714 C C . ASN A 1 86 ? -14.492 6.156 19.484 1 92.81 86 ASN A C 1
ATOM 716 O O . ASN A 1 86 ? -15.336 7.039 19.297 1 92.81 86 ASN A O 1
ATOM 720 N N . ASP A 1 87 ? -13.844 6.035 20.578 1 94.56 87 ASP A N 1
ATOM 721 C CA . ASP A 1 87 ? -14.078 6.926 21.719 1 94.56 87 ASP A CA 1
ATOM 722 C C . ASP A 1 87 ? -13.789 8.375 21.344 1 94.56 87 ASP A C 1
ATOM 724 O O . ASP A 1 87 ? -14.578 9.273 21.656 1 94.56 87 ASP A O 1
ATOM 728 N N . ILE A 1 88 ? -12.688 8.562 20.656 1 92.38 88 ILE A N 1
ATOM 729 C CA . ILE A 1 88 ? -12.227 9.914 20.344 1 92.38 88 ILE A CA 1
ATOM 730 C C . ILE A 1 88 ? -13.094 10.508 19.25 1 92.38 88 ILE A C 1
ATOM 732 O O . ILE A 1 88 ? -13.359 11.719 19.234 1 92.38 88 ILE A O 1
ATOM 736 N N . THR A 1 89 ? -13.531 9.68 18.406 1 88.88 89 THR A N 1
ATOM 737 C CA . THR A 1 89 ? -14.414 10.164 17.359 1 88.88 89 THR A CA 1
ATOM 738 C C . THR A 1 89 ? -15.773 10.547 17.922 1 88.88 89 THR A C 1
ATOM 740 O O . THR A 1 89 ? -16.375 11.539 17.5 1 88.88 89 THR A O 1
ATOM 743 N N . GLU A 1 90 ? -16.297 9.859 18.891 1 91.19 90 GLU A N 1
ATOM 744 C CA . GLU A 1 90 ? -17.609 10.086 19.469 1 91.19 90 GLU A CA 1
ATOM 745 C C . GLU A 1 90 ? -17.578 11.273 20.438 1 91.19 90 GLU A C 1
ATOM 747 O O . GLU A 1 90 ? -18.484 12.117 20.406 1 91.19 90 GLU A O 1
ATOM 752 N N . ALA A 1 91 ? -16.562 11.273 21.25 1 91.44 91 ALA A N 1
ATOM 753 C CA . ALA A 1 91 ? -16.438 12.328 22.25 1 91.44 91 ALA A CA 1
ATOM 754 C C . ALA A 1 91 ? -14.977 12.758 22.391 1 91.44 91 ALA A C 1
ATOM 756 O O . ALA A 1 91 ? -14.297 12.344 23.344 1 91.44 91 ALA A O 1
ATOM 757 N N . PRO A 1 92 ? -14.547 13.57 21.531 1 90.44 92 PRO A N 1
ATOM 758 C CA . PRO A 1 92 ? -13.141 13.984 21.609 1 90.44 92 PRO A CA 1
ATOM 759 C C . PRO A 1 92 ? -12.844 14.812 22.859 1 90.44 92 PRO A C 1
ATOM 761 O O . PRO A 1 92 ? -13.547 15.781 23.156 1 90.44 92 PRO A O 1
ATOM 764 N N . PRO A 1 93 ? -11.852 14.391 23.531 1 90.69 93 PRO A N 1
ATOM 765 C CA . PRO A 1 93 ? -11.445 15.234 24.656 1 90.69 93 PRO A CA 1
ATOM 766 C C . PRO A 1 93 ? -11.055 16.656 24.234 1 90.69 93 PRO A C 1
ATOM 768 O O . PRO A 1 93 ? -10.461 16.828 23.156 1 90.69 93 PRO A O 1
ATOM 771 N N . SER A 1 94 ? -11.172 17.641 25.109 1 89.38 94 SER A N 1
ATOM 772 C CA . SER A 1 94 ? -10.938 19.031 24.781 1 89.38 94 SER A CA 1
ATOM 773 C C . SER A 1 94 ? -9.453 19.312 24.594 1 89.38 94 SER A C 1
ATOM 775 O O . SER A 1 94 ? -9.078 20.234 23.859 1 89.38 94 SER A O 1
ATOM 777 N N . TYR A 1 95 ? -8.656 18.516 25.25 1 92.75 95 TYR A N 1
ATOM 778 C CA . TYR A 1 95 ? -7.227 18.797 25.188 1 92.75 95 TYR A CA 1
ATOM 779 C C . TYR A 1 95 ? -6.602 18.172 23.953 1 92.75 95 TYR A C 1
ATOM 781 O O . TYR A 1 95 ? -5.426 18.406 23.641 1 92.75 95 TYR A O 1
ATOM 789 N N . LEU A 1 96 ? -7.359 17.359 23.203 1 93.75 96 LEU A N 1
ATOM 790 C CA . LEU A 1 96 ? -6.852 16.703 22 1 93.75 96 LEU A CA 1
ATOM 791 C C . LEU A 1 96 ? -7.234 17.5 20.75 1 93.75 96 LEU A C 1
ATOM 793 O O . LEU A 1 96 ? -8.422 17.703 20.484 1 93.75 96 LEU A O 1
ATOM 797 N N . ASP A 1 97 ? -6.23 17.906 20 1 91.88 97 ASP A N 1
ATOM 798 C CA . ASP A 1 97 ? -6.539 18.672 18.797 1 91.88 97 ASP A CA 1
ATOM 799 C C . ASP A 1 97 ? -6.246 17.844 17.531 1 91.88 97 ASP A C 1
ATOM 801 O O . ASP A 1 97 ? -6.637 18.234 16.438 1 91.88 97 ASP A O 1
ATOM 805 N N . GLU A 1 98 ? -5.547 16.797 17.75 1 92.62 98 GLU A N 1
ATOM 806 C CA . GLU A 1 98 ? -5.211 15.906 16.641 1 92.62 98 GLU A CA 1
ATOM 807 C C . GLU A 1 98 ? -5.168 14.453 17.094 1 92.62 98 GLU A C 1
ATOM 809 O O . GLU A 1 98 ? -4.711 14.148 18.188 1 92.62 98 GLU A O 1
ATOM 814 N N . PHE A 1 99 ? -5.641 13.594 16.281 1 94.19 99 PHE A N 1
ATOM 815 C CA . PHE A 1 99 ? -5.527 12.148 16.453 1 94.19 99 PHE A CA 1
ATOM 816 C C . PHE A 1 99 ? -5.395 11.453 15.109 1 94.19 99 PHE A C 1
ATOM 818 O O . PHE A 1 99 ? -6.27 11.578 14.25 1 94.19 99 PHE A O 1
ATOM 825 N N . THR A 1 100 ? -4.266 10.781 14.945 1 93.19 100 THR A N 1
ATOM 826 C CA . THR A 1 100 ? -4.004 10.125 13.672 1 93.19 100 THR A CA 1
ATOM 827 C C . THR A 1 100 ? -3.531 8.688 13.891 1 93.19 100 THR A C 1
ATOM 829 O O . THR A 1 100 ? -2.623 8.445 14.688 1 93.19 100 THR A O 1
ATOM 832 N N . ILE A 1 101 ? -4.16 7.836 13.234 1 93.19 101 ILE A N 1
ATOM 833 C CA . ILE A 1 101 ? -3.627 6.48 13.148 1 93.19 101 ILE A CA 1
ATOM 834 C C . ILE A 1 101 ? -2.537 6.422 12.078 1 93.19 101 ILE A C 1
ATOM 836 O O . ILE A 1 101 ? -2.785 6.734 10.914 1 93.19 101 ILE A O 1
ATOM 840 N N . LEU A 1 102 ? -1.382 6.051 12.461 1 91.75 102 LEU A N 1
ATOM 841 C CA . LEU A 1 102 ? -0.26 5.996 11.531 1 91.75 102 LEU A CA 1
ATOM 842 C C . LEU A 1 102 ? -0.115 4.602 10.93 1 91.75 102 LEU A C 1
ATOM 844 O O . LEU A 1 102 ? 0.331 4.449 9.789 1 91.75 102 LEU A O 1
ATOM 848 N N . ARG A 1 103 ? -0.38 3.635 11.695 1 88.12 103 ARG A N 1
ATOM 849 C CA . ARG A 1 103 ? -0.374 2.236 11.273 1 88.12 103 ARG A CA 1
ATOM 850 C C . ARG A 1 103 ? -1.476 1.45 11.977 1 88.12 103 ARG A C 1
ATOM 852 O O . ARG A 1 103 ? -1.566 1.462 13.211 1 88.12 103 ARG A O 1
ATOM 859 N N . LYS A 1 104 ? -2.285 0.898 11.172 1 86.12 104 LYS A N 1
ATOM 860 C CA . LYS A 1 104 ? -3.34 0.042 11.711 1 86.12 104 LYS A CA 1
ATOM 861 C C . LYS A 1 104 ? -3.275 -1.356 11.102 1 86.12 104 LYS A C 1
ATOM 863 O O . LYS A 1 104 ? -3.605 -1.545 9.93 1 86.12 104 LYS A O 1
ATOM 868 N N . ASP A 1 105 ? -2.82 -2.223 11.82 1 85.38 105 ASP A N 1
ATOM 869 C CA . ASP A 1 105 ? -2.699 -3.615 11.406 1 85.38 105 ASP A CA 1
ATOM 870 C C . ASP A 1 105 ? -3.256 -4.559 12.469 1 85.38 105 ASP A C 1
ATOM 872 O O . ASP A 1 105 ? -2.719 -4.641 13.578 1 85.38 105 ASP A O 1
ATOM 876 N N . PRO A 1 106 ? -4.27 -5.23 12.117 1 85.5 106 PRO A N 1
ATOM 877 C CA . PRO A 1 106 ? -4.867 -6.133 13.102 1 85.5 106 PRO A CA 1
ATOM 878 C C . PRO A 1 106 ? -3.898 -7.211 13.578 1 85.5 106 PRO A C 1
ATOM 880 O O . PRO A 1 106 ? -4.121 -7.828 14.625 1 85.5 106 PRO A O 1
ATOM 883 N N . LEU A 1 107 ? -2.826 -7.477 12.859 1 81.44 107 LEU A N 1
ATOM 884 C CA . LEU A 1 107 ? -1.927 -8.586 13.156 1 81.44 107 LEU A CA 1
ATOM 885 C C . LEU A 1 107 ? -0.618 -8.078 13.758 1 81.44 107 LEU A C 1
ATOM 887 O O . LEU A 1 107 ? 0.274 -8.875 14.062 1 81.44 107 LEU A O 1
ATOM 891 N N . ASP A 1 108 ? -0.505 -6.801 13.859 1 80.75 108 ASP A N 1
ATOM 892 C CA . ASP A 1 108 ? 0.764 -6.23 14.305 1 80.75 108 ASP A CA 1
ATOM 893 C C . ASP A 1 108 ? 0.537 -5.105 15.312 1 80.75 108 ASP A C 1
ATOM 895 O O . ASP A 1 108 ? -0.601 -4.836 15.703 1 80.75 108 ASP A O 1
ATOM 899 N N . VAL A 1 109 ? 1.683 -4.57 15.719 1 84.94 109 VAL A N 1
ATOM 900 C CA . VAL A 1 109 ? 1.645 -3.406 16.594 1 84.94 109 VAL A CA 1
ATOM 901 C C . VAL A 1 109 ? 1.128 -2.195 15.82 1 84.94 109 VAL A C 1
ATOM 903 O O . VAL A 1 109 ? 1.522 -1.968 14.672 1 84.94 109 VAL A O 1
ATOM 906 N N . ASN A 1 110 ? 0.162 -1.584 16.469 1 92.19 110 ASN A N 1
ATOM 907 C CA . ASN A 1 110 ? -0.414 -0.383 15.883 1 92.19 110 ASN A CA 1
ATOM 908 C C . ASN A 1 110 ? 0.253 0.882 16.422 1 92.19 110 ASN A C 1
ATOM 910 O O . ASN A 1 110 ? 0.712 0.913 17.562 1 92.19 110 ASN A O 1
ATOM 914 N N . VAL A 1 111 ? 0.369 1.856 15.547 1 94.81 111 VAL A N 1
ATOM 915 C CA . VAL A 1 111 ? 1.021 3.117 15.883 1 94.81 111 VAL A CA 1
ATOM 916 C C . VAL A 1 111 ? 0.061 4.277 15.633 1 94.81 111 VAL A C 1
ATOM 918 O O . VAL A 1 111 ? -0.59 4.34 14.586 1 94.81 111 VAL A O 1
ATOM 921 N N . GLY A 1 112 ? -0.087 5.094 16.625 1 95.12 112 GLY A N 1
ATOM 922 C CA . GLY A 1 112 ? -0.884 6.305 16.5 1 95.12 112 GLY A CA 1
ATOM 923 C C . GLY A 1 112 ? -0.164 7.547 16.984 1 95.12 112 GLY A C 1
ATOM 924 O O . GLY A 1 112 ? 0.941 7.461 17.516 1 95.12 112 GLY A O 1
ATOM 925 N N . SER A 1 113 ? -0.71 8.664 16.641 1 94.88 113 SER A N 1
ATOM 926 C CA . SER A 1 113 ? -0.209 9.945 17.125 1 94.88 113 SER A CA 1
ATOM 927 C C . SER A 1 113 ? -1.343 10.812 17.656 1 94.88 113 SER A C 1
ATOM 929 O O . SER A 1 113 ? -2.451 10.797 17.125 1 94.88 113 SER A O 1
ATOM 931 N N . MET A 1 114 ? -1.042 11.57 18.719 1 95.25 114 MET A N 1
ATOM 932 C CA . MET A 1 114 ? -1.994 12.492 19.328 1 95.25 114 MET A CA 1
ATOM 933 C C . MET A 1 114 ? -1.361 13.867 19.531 1 95.25 114 MET A C 1
ATOM 935 O O . MET A 1 114 ? -0.205 13.961 19.953 1 95.25 114 MET A O 1
ATOM 939 N N . GLY A 1 115 ? -2.086 14.898 19.141 1 94.44 115 GLY A N 1
ATOM 940 C CA . GLY A 1 115 ? -1.724 16.25 19.5 1 94.44 115 GLY A CA 1
ATOM 941 C C . GLY A 1 115 ? -2.42 16.75 20.75 1 94.44 115 GLY A C 1
ATOM 942 O O . GLY A 1 115 ? -3.65 16.828 20.797 1 94.44 115 GLY A O 1
ATOM 943 N N . ILE A 1 116 ? -1.66 17.031 21.75 1 95.12 116 ILE A N 1
ATOM 944 C CA . ILE A 1 116 ? -2.197 17.453 23.047 1 95.12 116 ILE A CA 1
ATOM 945 C C . ILE A 1 116 ? -1.913 18.922 23.266 1 95.12 116 ILE A C 1
ATOM 947 O O . ILE A 1 116 ? -0.762 19.359 23.203 1 95.12 116 ILE A O 1
ATOM 951 N N . VAL A 1 117 ? -2.938 19.625 23.547 1 94.69 117 VAL A N 1
ATOM 952 C CA . VAL A 1 117 ? -2.816 21.047 23.844 1 94.69 117 VAL A CA 1
ATOM 953 C C . VAL A 1 117 ? -2.893 21.25 25.359 1 9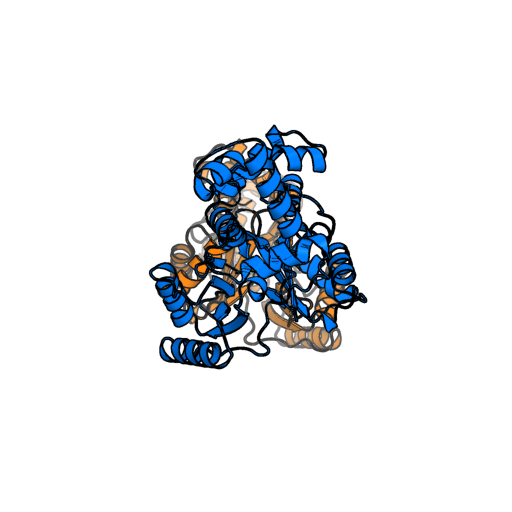4.69 117 VAL A C 1
ATOM 955 O O . VAL A 1 117 ? -3.771 20.703 26.031 1 94.69 117 VAL A O 1
ATOM 958 N N . TYR A 1 118 ? -1.967 22.094 25.844 1 95 118 TYR A N 1
ATOM 959 C CA . TYR A 1 118 ? -1.872 22.25 27.281 1 95 118 TYR A CA 1
ATOM 960 C C . TYR A 1 118 ? -1.327 23.625 27.656 1 95 118 TYR A C 1
ATOM 962 O O . TYR A 1 118 ? -0.814 24.344 26.797 1 95 118 TYR A O 1
ATOM 970 N N . ARG A 1 119 ? -1.426 23.969 28.953 1 94.38 119 ARG A N 1
ATOM 971 C CA . ARG A 1 119 ? -0.985 25.266 29.438 1 94.38 119 ARG A CA 1
ATOM 972 C C . ARG A 1 119 ? 0.416 25.188 30.031 1 94.38 119 ARG A C 1
ATOM 974 O O . ARG A 1 119 ? 1.232 26.094 29.844 1 94.38 119 ARG A O 1
ATOM 981 N N . ASP A 1 120 ? 0.633 24.109 30.766 1 94.88 120 ASP A N 1
ATOM 982 C CA . ASP A 1 120 ? 1.913 23.906 31.438 1 94.88 120 ASP A CA 1
ATOM 983 C C . ASP A 1 120 ? 2.24 22.406 31.531 1 94.88 120 ASP A C 1
ATOM 985 O O . ASP A 1 120 ? 1.402 21.562 31.203 1 94.88 120 ASP A O 1
ATOM 989 N N . ASP A 1 121 ? 3.393 22.141 31.969 1 94.69 121 ASP A N 1
ATOM 990 C CA . ASP A 1 121 ? 3.893 20.781 31.938 1 94.69 121 ASP A CA 1
ATOM 991 C C . ASP A 1 121 ? 3.117 19.891 32.906 1 94.69 121 ASP A C 1
ATOM 993 O O . ASP A 1 121 ? 2.971 18.688 32.688 1 94.69 121 ASP A O 1
ATOM 997 N N . GLY A 1 122 ? 2.719 20.469 33.938 1 96.31 122 GLY A N 1
ATOM 998 C CA . GLY A 1 122 ? 1.885 19.719 34.844 1 96.31 122 GLY A CA 1
ATOM 999 C C . GLY A 1 122 ? 0.601 19.203 34.219 1 96.31 122 GLY A C 1
ATOM 1000 O O . GLY A 1 122 ? 0.19 18.078 34.469 1 96.31 122 GLY A O 1
ATOM 1001 N N . GLU A 1 123 ? -0.069 20.047 33.469 1 96.19 123 GLU A N 1
ATOM 1002 C CA . GLU A 1 123 ? -1.281 19.656 32.75 1 96.19 123 GLU A CA 1
ATOM 1003 C C . GLU A 1 123 ? -0.999 18.547 31.75 1 96.19 123 GLU A C 1
ATOM 1005 O O . GLU A 1 123 ? -1.795 17.609 31.609 1 96.19 123 GLU A O 1
ATOM 1010 N N . LEU A 1 124 ? 0.083 18.672 31.031 1 96.5 124 LEU A N 1
ATOM 1011 C CA . LEU A 1 124 ? 0.46 17.656 30.062 1 96.5 124 LEU A CA 1
ATOM 1012 C C . LEU A 1 124 ? 0.626 16.297 30.734 1 96.5 124 LEU A C 1
ATOM 1014 O O . LEU A 1 124 ? 0.102 15.297 30.25 1 96.5 124 LEU A O 1
ATOM 1018 N N . ASP A 1 125 ? 1.33 16.281 31.812 1 96.75 125 ASP A N 1
ATOM 1019 C CA . ASP A 1 125 ? 1.549 15.047 32.562 1 96.75 125 ASP A CA 1
ATOM 1020 C C . ASP A 1 125 ? 0.224 14.43 33 1 96.75 125 ASP A C 1
ATOM 1022 O O . ASP A 1 125 ? 0.044 13.211 32.938 1 96.75 125 ASP A O 1
ATOM 1026 N N . ASN A 1 126 ? -0.615 15.281 33.469 1 96.94 126 ASN A N 1
ATOM 1027 C CA . ASN A 1 126 ? -1.926 14.82 33.906 1 96.94 126 ASN A CA 1
ATOM 1028 C C . ASN A 1 126 ? -2.719 14.195 32.75 1 96.94 126 ASN A C 1
ATOM 1030 O O . ASN A 1 126 ? -3.387 13.18 32.938 1 96.94 126 ASN A O 1
ATOM 1034 N N . TYR A 1 127 ? -2.688 14.883 31.672 1 96.19 127 TYR A N 1
ATOM 1035 C CA . TYR A 1 127 ? -3.428 14.367 30.516 1 96.19 127 TYR A CA 1
ATOM 1036 C C . TYR A 1 127 ? -2.85 13.039 30.062 1 96.19 127 TYR A C 1
ATOM 1038 O O . TYR A 1 127 ? -3.596 12.117 29.703 1 96.19 127 TYR A O 1
ATOM 1046 N N . LEU A 1 128 ? -1.558 12.883 30.031 1 96.44 128 LEU A N 1
ATOM 1047 C CA . LEU A 1 128 ? -0.908 11.641 29.656 1 96.44 128 LEU A CA 1
ATOM 1048 C C . LEU A 1 128 ? -1.288 10.508 30.609 1 96.44 128 LEU A C 1
ATOM 1050 O O . LEU A 1 128 ? -1.552 9.383 30.172 1 96.44 128 LEU A O 1
ATOM 1054 N N . LYS A 1 129 ? -1.31 10.797 31.844 1 96.25 129 LYS A N 1
ATOM 1055 C CA . LYS A 1 129 ? -1.724 9.82 32.844 1 96.25 129 LYS A CA 1
ATOM 1056 C C . LYS A 1 129 ? -3.174 9.391 32.625 1 96.25 129 LYS A C 1
ATOM 1058 O O . LYS A 1 129 ? -3.508 8.211 32.75 1 96.25 129 LYS A O 1
ATOM 1063 N N . LYS A 1 130 ? -3.965 10.359 32.344 1 95.81 130 LYS A N 1
ATOM 1064 C CA . LYS A 1 130 ? -5.375 10.07 32.094 1 95.81 130 LYS A CA 1
ATOM 1065 C C . LYS A 1 130 ? -5.539 9.133 30.891 1 95.81 130 LYS A C 1
ATOM 1067 O O . LYS A 1 130 ? -6.348 8.203 30.938 1 95.81 130 LYS A O 1
ATOM 1072 N N . ILE A 1 131 ? -4.828 9.391 29.828 1 95.5 131 ILE A N 1
ATOM 1073 C CA . ILE A 1 131 ? -4.891 8.562 28.625 1 95.5 131 ILE A CA 1
ATOM 1074 C C . ILE A 1 131 ? -4.422 7.148 28.953 1 95.5 131 ILE A C 1
ATOM 1076 O O . ILE A 1 131 ? -5.074 6.168 28.594 1 95.5 131 ILE A O 1
ATOM 1080 N N . LYS A 1 132 ? -3.344 7.035 29.625 1 95.06 132 LYS A N 1
ATOM 1081 C CA . LYS A 1 132 ? -2.811 5.73 30.016 1 95.06 132 LYS A CA 1
ATOM 1082 C C . LYS A 1 132 ? -3.783 4.984 30.922 1 95.06 132 LYS A C 1
ATOM 1084 O O . LYS A 1 132 ? -3.863 3.754 30.875 1 95.06 132 LYS A O 1
ATOM 1089 N N . GLY A 1 133 ? -4.445 5.711 31.75 1 94.69 133 GLY A N 1
ATOM 1090 C CA . GLY A 1 133 ? -5.43 5.113 32.625 1 94.69 133 GLY A CA 1
ATOM 1091 C C . GLY A 1 133 ? -6.66 4.609 31.906 1 94.69 133 GLY A C 1
ATOM 1092 O O . GLY A 1 133 ? -7.266 3.613 32.312 1 94.69 133 GLY A O 1
ATOM 1093 N N . SER A 1 134 ? -7.023 5.328 30.906 1 94.56 134 SER A N 1
ATOM 1094 C CA . SER A 1 134 ? -8.234 4.996 30.156 1 94.56 134 SER A CA 1
ATOM 1095 C C . SER A 1 134 ? -7.984 3.846 29.188 1 94.56 134 SER A C 1
ATOM 1097 O O . SER A 1 134 ? -8.914 3.105 28.844 1 94.56 134 SER A O 1
ATOM 1099 N N . TYR A 1 135 ? -6.863 3.77 28.641 1 94.44 135 TYR A N 1
ATOM 1100 C CA . TYR A 1 135 ? -6.516 2.758 27.656 1 94.44 135 TYR A CA 1
ATOM 1101 C C . TYR A 1 135 ? -5.316 1.936 28.109 1 94.44 135 TYR A C 1
ATOM 1103 O O . TYR A 1 135 ? -4.168 2.369 27.969 1 94.44 135 TYR A O 1
ATOM 1111 N N . LEU A 1 136 ? -5.703 0.691 28.375 1 87.12 136 LEU A N 1
ATOM 1112 C CA . LEU A 1 136 ? -4.656 -0.199 28.875 1 87.12 136 LEU A CA 1
ATOM 1113 C C . LEU A 1 136 ? -3.701 -0.595 27.75 1 87.12 136 LEU A C 1
ATOM 1115 O O . LEU A 1 136 ? -4.098 -0.664 26.594 1 87.12 136 LEU A O 1
ATOM 1119 N N . ASP A 1 137 ? -2.342 -0.615 27.969 1 90.81 137 ASP A N 1
ATOM 1120 C CA . ASP A 1 137 ? -1.316 -1.147 27.078 1 90.81 137 ASP A CA 1
ATOM 1121 C C . ASP A 1 137 ? -0.883 -0.102 26.062 1 90.81 137 ASP A C 1
ATOM 1123 O O . ASP A 1 137 ? -0.5 -0.445 24.938 1 90.81 137 ASP A O 1
ATOM 1127 N N . VAL A 1 138 ? -1.229 1.107 26.266 1 94.5 138 VAL A N 1
ATOM 1128 C CA . VAL A 1 138 ? -0.685 2.189 25.453 1 94.5 138 VAL A CA 1
ATOM 1129 C C . VAL A 1 138 ? 0.742 2.504 25.906 1 94.5 138 VAL A C 1
ATOM 1131 O O . VAL A 1 138 ? 1.003 2.68 27.094 1 94.5 138 VAL A O 1
ATOM 1134 N N . THR A 1 139 ? 1.63 2.525 24.984 1 96 139 THR A N 1
ATOM 1135 C CA . THR A 1 139 ? 3.014 2.902 25.234 1 96 139 THR A CA 1
ATOM 1136 C C . THR A 1 139 ? 3.402 4.129 24.422 1 96 139 THR A C 1
ATOM 1138 O O . THR A 1 139 ? 3.396 4.086 23.188 1 96 139 THR A O 1
ATOM 1141 N N . PHE A 1 140 ? 3.785 5.16 25.141 1 95.44 140 PHE A N 1
ATOM 1142 C CA . PHE A 1 140 ? 4.211 6.379 24.453 1 95.44 140 PHE A CA 1
ATOM 1143 C C . PHE A 1 140 ? 5.656 6.266 24 1 95.44 140 PHE A C 1
ATOM 1145 O O . PHE A 1 140 ? 6.52 5.805 24.75 1 95.44 140 PHE A O 1
ATOM 1152 N N . MET A 1 141 ? 5.805 6.723 22.781 1 91.5 141 MET A N 1
ATOM 1153 C CA . MET A 1 141 ? 7.164 6.727 22.25 1 91.5 141 MET A CA 1
ATOM 1154 C C . MET A 1 141 ? 7.859 8.055 22.547 1 91.5 141 MET A C 1
ATOM 1156 O O . MET A 1 141 ? 7.207 9.094 22.625 1 91.5 141 MET A O 1
ATOM 1160 N N . GLU A 1 142 ? 9.234 7.949 22.656 1 86.75 142 GLU A N 1
ATOM 1161 C CA . GLU A 1 142 ? 10.062 9.133 22.875 1 86.75 142 GLU A CA 1
ATOM 1162 C C . GLU A 1 142 ? 10.953 9.398 21.656 1 86.75 142 GLU A C 1
ATOM 1164 O O . GLU A 1 142 ? 11.289 8.477 20.906 1 86.75 142 GLU A O 1
ATOM 1169 N N . PRO A 1 143 ? 11.258 10.695 21.5 1 85.5 143 PRO A N 1
ATOM 1170 C CA . PRO A 1 143 ? 10.812 11.891 22.219 1 85.5 143 PRO A CA 1
ATOM 1171 C C . PRO A 1 143 ? 9.469 12.422 21.719 1 85.5 143 PRO A C 1
ATOM 1173 O O . PRO A 1 143 ? 9.086 12.156 20.578 1 85.5 143 PRO A O 1
ATOM 1176 N N . MET A 1 144 ? 8.867 13.203 22.578 1 89.75 144 MET A N 1
ATOM 1177 C CA . MET A 1 144 ? 7.676 13.93 22.156 1 89.75 144 MET A CA 1
ATOM 1178 C C . MET A 1 144 ? 8.047 15.133 21.297 1 89.75 144 MET A C 1
ATOM 1180 O O . MET A 1 144 ? 9.094 15.75 21.5 1 89.75 144 MET A O 1
ATOM 1184 N N . GLU A 1 145 ? 7.121 15.359 20.406 1 91.06 145 GLU A N 1
ATOM 1185 C CA . GLU A 1 145 ? 7.309 16.547 19.578 1 91.06 145 GLU A CA 1
ATOM 1186 C C . GLU A 1 145 ? 6.609 17.75 20.172 1 91.06 145 GLU A C 1
ATOM 1188 O O . GLU A 1 145 ? 5.496 17.641 20.688 1 91.06 145 GLU A O 1
ATOM 1193 N N . GLN A 1 146 ? 7.355 18.844 20.016 1 90.56 146 GLN A N 1
ATOM 1194 C CA . GLN A 1 146 ? 6.754 20.094 20.484 1 90.56 146 GLN A CA 1
ATOM 1195 C C . GLN A 1 146 ? 6.379 20.984 19.297 1 90.56 146 GLN A C 1
ATOM 1197 O O . GLN A 1 146 ? 7.066 21 18.281 1 90.56 146 GLN A O 1
ATOM 1202 N N . PHE A 1 147 ? 5.254 21.594 19.516 1 88.75 147 PHE A N 1
ATOM 1203 C CA . PHE A 1 147 ? 4.883 22.625 18.562 1 88.75 147 PHE A CA 1
ATOM 1204 C C . PHE A 1 147 ? 5.859 23.797 18.609 1 88.75 147 PHE A C 1
ATOM 1206 O O . PHE A 1 147 ? 6.145 24.312 19.688 1 88.75 147 PHE A O 1
ATOM 1213 N N . GLY A 1 148 ? 6.488 24.094 17.5 1 80.62 148 GLY A N 1
ATOM 1214 C CA . GLY A 1 148 ? 7.453 25.188 17.547 1 80.62 148 GLY A CA 1
ATOM 1215 C C . GLY A 1 148 ? 7.609 25.906 16.219 1 80.62 148 GLY A C 1
ATOM 1216 O O . GLY A 1 148 ? 8.352 25.453 15.344 1 80.62 148 GLY A O 1
ATOM 1217 N N . VAL A 1 149 ? 6.75 26.781 16 1 77.44 149 VAL A N 1
ATOM 1218 C CA . VAL A 1 149 ? 6.969 27.688 14.875 1 77.44 149 VAL A CA 1
ATOM 1219 C C . VAL A 1 149 ? 7.512 29.016 15.383 1 77.44 149 VAL A C 1
ATOM 1221 O O . VAL A 1 149 ? 6.844 29.719 16.141 1 77.44 149 VAL A O 1
ATOM 1224 N N . GLU A 1 150 ? 8.82 29.188 15.148 1 73.19 150 GLU A N 1
ATOM 1225 C CA . GLU A 1 150 ? 9.375 30.469 15.594 1 73.19 150 GLU A CA 1
ATOM 1226 C C . GLU A 1 150 ? 9.75 31.344 14.406 1 73.19 150 GLU A C 1
ATOM 1228 O O . GLU A 1 150 ? 10.523 30.938 13.531 1 73.19 150 GLU A O 1
ATOM 1233 N N . VAL A 1 151 ? 8.977 32.406 14.391 1 81.25 151 VAL A N 1
ATOM 1234 C CA . VAL A 1 151 ? 9.266 33.375 13.359 1 81.25 151 VAL A CA 1
ATOM 1235 C C . VAL A 1 151 ? 9.695 34.688 14.016 1 81.25 151 VAL A C 1
ATOM 1237 O O . VAL A 1 151 ? 9.172 35.062 15.062 1 81.25 151 VAL A O 1
ATOM 1240 N N . GLU A 1 152 ? 10.773 35.25 13.438 1 84.25 152 GLU A N 1
ATOM 1241 C CA . GLU A 1 152 ? 11.133 36.594 13.898 1 84.25 152 GLU A CA 1
ATOM 1242 C C . GLU A 1 152 ? 10.047 37.594 13.531 1 84.25 152 GLU A C 1
ATOM 1244 O O . GLU A 1 152 ? 9.805 37.844 12.344 1 84.25 152 GLU A O 1
ATOM 1249 N N . LEU A 1 153 ? 9.477 38.125 14.547 1 91.44 153 LEU A N 1
ATOM 1250 C CA . LEU A 1 153 ? 8.359 39.031 14.312 1 91.44 153 LEU A CA 1
ATOM 1251 C C . LEU A 1 153 ? 8.867 40.406 13.844 1 91.44 153 LEU A C 1
ATOM 1253 O O . LEU A 1 153 ? 9.828 40.938 14.391 1 91.44 153 LEU A O 1
ATOM 1257 N N . GLN A 1 154 ? 8.219 40.906 12.914 1 91.56 154 GLN A N 1
ATOM 1258 C CA . GLN A 1 154 ? 8.445 42.312 12.547 1 91.56 154 GLN A CA 1
ATOM 1259 C C . GLN A 1 154 ? 7.887 43.25 13.594 1 91.56 154 GLN A C 1
ATOM 1261 O O . GLN A 1 154 ? 6.91 42.938 14.281 1 91.56 154 GLN A O 1
ATOM 1266 N N . GLU A 1 155 ? 8.438 44.406 13.656 1 92.56 155 GLU A N 1
ATOM 1267 C CA . GLU A 1 155 ? 8.055 45.375 14.68 1 92.56 155 GLU A CA 1
ATOM 1268 C C . GLU A 1 155 ? 6.574 45.75 14.57 1 92.56 155 GLU A C 1
ATOM 1270 O O . GLU A 1 155 ? 5.879 45.844 15.586 1 92.56 155 GLU A O 1
ATOM 1275 N N . GLU A 1 156 ? 6.188 45.875 13.406 1 91.19 156 GLU A N 1
ATOM 1276 C CA . GLU A 1 156 ? 4.812 46.312 13.18 1 91.19 156 GLU A CA 1
ATOM 1277 C C . GLU A 1 156 ? 3.82 45.219 13.539 1 91.19 156 GLU A C 1
ATOM 1279 O O . GLU A 1 156 ? 2.639 45.469 13.766 1 91.19 156 GLU A O 1
ATOM 1284 N N . ASP A 1 157 ? 4.246 43.969 13.656 1 94.38 157 ASP A N 1
ATOM 1285 C CA . ASP A 1 157 ? 3.346 42.844 13.875 1 94.38 157 ASP A CA 1
ATOM 1286 C C . ASP A 1 157 ? 3.314 42.438 15.344 1 94.38 157 ASP A C 1
ATOM 1288 O O . ASP A 1 157 ? 2.424 41.688 15.773 1 94.38 157 ASP A O 1
ATOM 1292 N N . LYS A 1 158 ? 4.242 42.938 16.125 1 95.5 158 LYS A N 1
ATOM 1293 C CA . LYS A 1 158 ? 4.406 42.531 17.516 1 95.5 158 LYS A CA 1
ATOM 1294 C C . LYS A 1 158 ? 3.146 42.812 18.328 1 95.5 158 LYS A C 1
ATOM 1296 O O . LYS A 1 158 ? 2.703 41.969 19.109 1 95.5 158 LYS A O 1
ATOM 1301 N N . HIS A 1 159 ? 2.633 43.969 18.125 1 95.94 159 HIS A N 1
ATOM 1302 C CA . HIS A 1 159 ? 1.453 44.344 18.891 1 95.94 159 HIS A CA 1
ATOM 1303 C C . HIS A 1 159 ? 0.268 43.438 18.562 1 95.94 159 HIS A C 1
ATOM 1305 O O . HIS A 1 159 ? -0.533 43.125 19.438 1 95.94 159 HIS A O 1
ATOM 1311 N N . VAL A 1 160 ? 0.174 43.094 17.344 1 96.38 160 VAL A N 1
ATOM 1312 C CA . VAL A 1 160 ? -0.914 42.219 16.891 1 96.38 160 VAL A CA 1
ATOM 1313 C C . VAL A 1 160 ? -0.781 40.844 17.531 1 96.38 160 VAL A C 1
ATOM 1315 O O . VAL A 1 160 ? -1.767 40.281 18.016 1 96.38 160 VAL A O 1
ATOM 1318 N N . ILE A 1 161 ? 0.417 40.344 17.609 1 95.56 161 ILE A N 1
ATOM 1319 C CA . ILE A 1 161 ? 0.668 39 18.125 1 95.56 161 ILE A CA 1
ATOM 1320 C C . ILE A 1 161 ? 0.511 39 19.656 1 95.56 161 ILE A C 1
ATOM 1322 O O . ILE A 1 161 ? -0.022 38.031 20.219 1 95.56 161 ILE A O 1
ATOM 1326 N N . GLU A 1 162 ? 0.928 40.062 20.297 1 95.88 162 GLU A N 1
ATOM 1327 C CA . GLU A 1 162 ? 0.755 40.188 21.734 1 95.88 162 GLU A CA 1
ATOM 1328 C C . GLU A 1 162 ? -0.723 40.219 22.109 1 95.88 162 GLU A C 1
ATOM 1330 O O . GLU A 1 162 ? -1.119 39.688 23.156 1 95.88 162 GLU A O 1
ATOM 1335 N N . ALA A 1 163 ? -1.498 40.781 21.25 1 96.62 163 ALA A N 1
ATOM 1336 C CA . ALA A 1 163 ? -2.932 40.906 21.5 1 96.62 163 ALA A CA 1
ATOM 1337 C C . ALA A 1 163 ? -3.617 39.531 21.453 1 96.62 163 ALA A C 1
ATOM 1339 O O . ALA A 1 163 ? -4.688 39.375 22.047 1 96.62 163 ALA A O 1
ATOM 1340 N N . LEU A 1 164 ? -3.018 38.594 20.844 1 95.75 164 LEU A N 1
ATOM 1341 C CA . LEU A 1 164 ? -3.604 37.25 20.734 1 95.75 164 LEU A CA 1
ATOM 1342 C C . LEU A 1 164 ? -3.662 36.562 22.109 1 95.75 164 LEU A C 1
ATOM 1344 O O . LEU A 1 164 ? -4.453 35.656 22.312 1 95.75 164 LEU A O 1
ATOM 1348 N N . LYS A 1 165 ? -2.83 37 22.984 1 93.31 165 LYS A N 1
ATOM 1349 C CA . LYS A 1 165 ? -2.801 36.406 24.312 1 93.31 165 LYS A CA 1
ATOM 1350 C C . LYS A 1 165 ? -4.012 36.875 25.141 1 93.31 165 LYS A C 1
ATOM 1352 O O . LYS A 1 165 ? -4.34 36.25 26.141 1 93.31 165 LYS A O 1
ATOM 1357 N N . ILE A 1 166 ? -4.605 37.969 24.703 1 94.31 166 ILE A N 1
ATOM 1358 C CA . ILE A 1 166 ? -5.719 38.531 25.453 1 94.31 166 ILE A CA 1
ATOM 1359 C C . ILE A 1 166 ? -7.035 37.938 24.953 1 94.31 166 ILE A C 1
ATOM 1361 O O . ILE A 1 166 ? -7.441 38.188 23.812 1 94.31 166 ILE A O 1
ATOM 1365 N N . PRO A 1 167 ? -7.703 37.312 25.906 1 89.81 167 PRO A N 1
ATOM 1366 C CA . PRO A 1 167 ? -9.016 36.812 25.5 1 89.81 167 PRO A CA 1
ATOM 1367 C C . PRO A 1 167 ? -9.984 37.906 25.109 1 89.81 167 PRO A C 1
ATOM 1369 O O . PRO A 1 167 ? -10.078 38.938 25.812 1 89.81 167 PRO A O 1
ATOM 1372 N N . GLY A 1 168 ? -10.57 37.875 24.047 1 89.56 168 GLY A N 1
ATOM 1373 C CA . GLY A 1 168 ? -11.578 38.844 23.656 1 89.56 168 GLY A CA 1
ATOM 1374 C C . GLY A 1 168 ? -11.023 39.938 22.75 1 89.56 168 GLY A C 1
ATOM 1375 O O . GLY A 1 168 ? -11.773 40.781 22.266 1 89.56 168 GLY A O 1
ATOM 1376 N N . SER A 1 169 ? -9.789 39.938 22.656 1 95.38 169 SER A N 1
ATOM 1377 C CA . SER A 1 169 ? -9.227 40.906 21.734 1 95.38 169 SER A CA 1
ATOM 1378 C C . SER A 1 169 ? -9.781 40.719 20.328 1 95.38 169 SER A C 1
ATOM 1380 O O . SER A 1 169 ? -10.273 39.625 19.984 1 95.38 169 SER A O 1
ATOM 1382 N N . VAL A 1 170 ? -9.695 41.75 19.562 1 96.25 170 VAL A N 1
ATOM 1383 C CA . VAL A 1 170 ? -10.148 41.656 18.172 1 96.25 170 VAL A CA 1
ATOM 1384 C C . VAL A 1 170 ? -9.336 40.625 17.422 1 96.25 170 VAL A C 1
ATOM 1386 O O . VAL A 1 170 ? -9.883 39.844 16.625 1 96.25 170 VAL A O 1
ATOM 1389 N N . GLU A 1 171 ? -8.062 40.625 17.656 1 96.81 171 GLU A N 1
ATOM 1390 C CA . GLU A 1 171 ? -7.156 39.656 17.031 1 96.81 171 GLU A CA 1
ATOM 1391 C C . GLU A 1 171 ? -7.566 38.25 17.344 1 96.81 171 GLU A C 1
ATOM 1393 O O . GLU A 1 171 ? -7.613 37.375 16.438 1 96.81 171 GLU A O 1
ATOM 1398 N N . ARG A 1 172 ? -7.902 38 18.562 1 95.44 172 ARG A N 1
ATOM 1399 C CA . ARG A 1 172 ? -8.32 36.656 18.969 1 95.44 172 ARG A CA 1
ATOM 1400 C C . ARG A 1 172 ? -9.656 36.281 18.328 1 95.44 172 ARG A C 1
ATOM 1402 O O . ARG A 1 172 ? -9.867 35.125 17.938 1 95.44 172 ARG A O 1
ATOM 1409 N N . MET A 1 173 ? -10.531 37.188 18.234 1 95.56 173 MET A N 1
ATOM 1410 C CA . MET A 1 173 ? -11.836 36.969 17.625 1 95.56 173 MET A CA 1
ATOM 1411 C C . MET A 1 173 ? -11.68 36.625 16.141 1 95.56 173 MET A C 1
ATOM 1413 O O . MET A 1 173 ? -12.359 35.719 15.633 1 95.56 173 MET A O 1
ATOM 1417 N N . LEU A 1 174 ? -10.812 37.281 15.508 1 96.06 174 LEU A N 1
ATOM 1418 C CA . LEU A 1 174 ? -10.562 37.031 14.094 1 96.06 174 LEU A CA 1
ATOM 1419 C C . LEU A 1 174 ? -9.961 35.625 13.898 1 96.06 174 LEU A C 1
ATOM 1421 O O . LEU A 1 174 ? -10.336 34.906 12.969 1 96.06 174 LEU A O 1
ATOM 1425 N N . LEU A 1 175 ? -9.039 35.281 14.734 1 95.62 175 LEU A N 1
ATOM 1426 C CA . LEU A 1 175 ? -8.438 33.969 14.672 1 95.62 175 LEU A CA 1
ATOM 1427 C C . LEU A 1 175 ? -9.492 32.875 14.875 1 95.62 175 LEU A C 1
ATOM 1429 O O . LEU A 1 175 ? -9.484 31.859 14.188 1 95.62 175 LEU A O 1
ATOM 1433 N N . ARG A 1 176 ? -10.43 33.125 15.758 1 93.62 176 ARG A N 1
ATOM 1434 C CA . ARG A 1 176 ? -11.516 32.156 16.016 1 93.62 176 ARG A CA 1
ATOM 1435 C C . ARG A 1 176 ? -12.391 32 14.781 1 93.62 176 ARG A C 1
ATOM 1437 O O . ARG A 1 176 ? -12.844 30.891 14.477 1 93.62 176 ARG A O 1
ATOM 1444 N N . GLU A 1 177 ? -12.672 33.094 14.133 1 92.81 177 GLU A N 1
ATOM 1445 C CA . GLU A 1 177 ? -13.461 33.031 12.914 1 92.81 177 GLU A CA 1
ATOM 1446 C C . GLU A 1 177 ? -12.773 32.188 11.852 1 92.81 177 GLU A C 1
ATOM 1448 O O . GLU A 1 177 ? -13.422 31.406 11.148 1 92.81 177 GLU A O 1
ATOM 1453 N N . LEU A 1 178 ? -11.469 32.312 11.789 1 92.31 178 LEU A N 1
ATOM 1454 C CA . LEU A 1 178 ? -10.695 31.547 10.82 1 92.31 178 LEU A CA 1
ATOM 1455 C C . LEU A 1 178 ? -10.688 30.062 11.18 1 92.31 178 LEU A C 1
ATOM 1457 O O . LEU A 1 178 ? -10.703 29.203 10.297 1 92.31 178 LEU A O 1
ATOM 1461 N N . ILE A 1 179 ? -10.633 29.781 12.438 1 92.25 179 ILE A N 1
ATOM 1462 C CA . ILE A 1 179 ? -10.633 28.391 12.898 1 92.25 179 ILE A CA 1
ATOM 1463 C C . ILE A 1 179 ? -11.961 27.734 12.555 1 92.25 179 ILE A C 1
ATOM 1465 O O . ILE A 1 179 ? -11.992 26.578 12.109 1 92.25 179 ILE A O 1
ATOM 1469 N N . HIS A 1 180 ? -12.969 28.484 12.672 1 89.94 180 HIS A N 1
ATOM 1470 C CA . HIS A 1 180 ? -14.305 27.969 12.398 1 89.94 180 HIS A CA 1
ATOM 1471 C C . HIS A 1 180 ? -14.516 27.766 10.906 1 89.94 180 HIS A C 1
ATOM 1473 O O . HIS A 1 180 ? -15.125 26.766 10.484 1 89.94 180 HIS A O 1
ATOM 1479 N N . ASP A 1 181 ? -14.031 28.75 10.164 1 89 181 ASP A N 1
ATOM 1480 C CA . ASP A 1 181 ? -14.117 28.688 8.703 1 89 181 ASP A CA 1
ATOM 1481 C C . ASP A 1 181 ? -12.906 29.344 8.055 1 89 181 ASP A C 1
ATOM 1483 O O . ASP A 1 181 ? -12.875 30.562 7.863 1 89 181 ASP A O 1
ATOM 1487 N N . PRO A 1 182 ? -12.055 28.453 7.613 1 87.56 182 PRO A N 1
ATOM 1488 C CA . PRO A 1 182 ? -10.828 29 7.031 1 87.56 182 PRO A CA 1
ATOM 1489 C C . PRO A 1 182 ? -11.086 29.812 5.758 1 87.56 182 PRO A C 1
ATOM 1491 O O . PRO A 1 182 ? -10.203 30.531 5.293 1 87.56 182 PRO A O 1
ATOM 1494 N N . PHE A 1 183 ? -12.219 29.766 5.18 1 83.88 183 PHE A N 1
ATOM 1495 C CA . PHE A 1 183 ? -12.477 30.438 3.91 1 83.88 183 PHE A CA 1
ATOM 1496 C C . PHE A 1 183 ? -13.469 31.578 4.094 1 83.88 183 PHE A C 1
ATOM 1498 O O . PHE A 1 183 ? -14.031 32.094 3.121 1 83.88 183 PHE A O 1
ATOM 1505 N N . VAL A 1 184 ? -13.633 31.953 5.258 1 88.62 184 VAL A N 1
ATOM 1506 C CA . VAL A 1 184 ? -14.531 33.062 5.566 1 88.62 184 VAL A CA 1
ATOM 1507 C C . VAL A 1 184 ? -14.023 34.344 4.898 1 88.62 184 VAL A C 1
ATOM 1509 O O . VAL A 1 184 ? -12.812 34.594 4.844 1 88.62 184 VAL A O 1
ATOM 1512 N N . SER A 1 185 ? -14.945 35.125 4.414 1 90.25 185 SER A N 1
ATOM 1513 C CA . SER A 1 185 ? -14.562 36.375 3.762 1 90.25 185 SER A CA 1
ATOM 1514 C C . SER A 1 185 ? -14.289 37.469 4.785 1 90.25 185 SER A C 1
ATOM 1516 O O . SER A 1 185 ? -14.844 37.469 5.887 1 90.25 185 SER A O 1
ATOM 1518 N N . ILE A 1 186 ? -13.516 38.438 4.379 1 92.5 186 ILE A N 1
ATOM 1519 C CA . ILE A 1 186 ? -13.227 39.594 5.254 1 92.5 186 ILE A CA 1
ATOM 1520 C C . ILE A 1 186 ? -14.516 40.344 5.562 1 92.5 186 ILE A C 1
ATOM 1522 O O . ILE A 1 186 ? -14.695 40.844 6.676 1 92.5 186 ILE A O 1
ATOM 1526 N N . LYS A 1 187 ? -15.375 40.438 4.598 1 93.75 187 LYS A N 1
ATOM 1527 C CA . LYS A 1 187 ? -16.672 41.062 4.785 1 93.75 187 LYS A CA 1
ATOM 1528 C C . LYS A 1 187 ? -17.453 40.406 5.914 1 93.75 187 LYS A C 1
ATOM 1530 O O . LYS A 1 187 ? -17.984 41.094 6.797 1 93.75 187 LYS A O 1
ATOM 1535 N N . ASP A 1 188 ? -17.547 39.156 5.91 1 94.19 188 ASP A N 1
ATOM 1536 C CA . ASP A 1 188 ? -18.297 38.406 6.918 1 94.19 188 ASP A CA 1
ATOM 1537 C C . ASP A 1 188 ? -17.609 38.5 8.281 1 94.19 188 ASP A C 1
ATOM 1539 O O . ASP A 1 188 ? -18.266 38.594 9.312 1 94.19 188 ASP A O 1
ATOM 1543 N N . MET A 1 189 ? -16.297 38.438 8.273 1 94.25 189 MET A N 1
ATOM 1544 C CA . MET A 1 189 ? -15.547 38.594 9.516 1 94.25 189 MET A CA 1
ATOM 1545 C C . MET A 1 189 ? -15.836 39.969 10.148 1 94.25 189 MET A C 1
ATOM 1547 O O . MET A 1 189 ? -16.016 40.062 11.359 1 94.25 189 MET A O 1
ATOM 1551 N N . SER A 1 190 ? -15.828 40.938 9.305 1 95.94 190 SER A N 1
ATOM 1552 C CA . SER A 1 190 ? -16.094 42.281 9.781 1 95.94 190 SER A CA 1
ATOM 1553 C C . SER A 1 190 ? -17.453 42.375 10.438 1 95.94 190 SER A C 1
ATOM 1555 O O . SER A 1 190 ? -17.594 42.969 11.516 1 95.94 190 SER A O 1
ATOM 1557 N N . ARG A 1 191 ? -18.438 41.812 9.867 1 95.25 191 ARG A N 1
ATOM 1558 C CA . ARG A 1 191 ? -19.797 41.844 10.391 1 95.25 191 ARG A CA 1
ATOM 1559 C C . ARG A 1 191 ? -19.875 41.094 11.719 1 95.25 191 ARG A C 1
ATOM 1561 O O . ARG A 1 191 ? -20.594 41.531 12.625 1 95.25 191 ARG A O 1
ATOM 1568 N N . LYS A 1 192 ? -19.172 40.094 11.805 1 93.38 192 LYS A N 1
ATOM 1569 C CA . LYS A 1 192 ? -19.25 39.25 13 1 93.38 192 LYS A CA 1
ATOM 1570 C C . LYS A 1 192 ? -18.484 39.875 14.164 1 93.38 192 LYS A C 1
ATOM 1572 O O . LYS A 1 192 ? -18.938 39.844 15.305 1 93.38 192 LYS A O 1
ATOM 1577 N N . VAL A 1 193 ? -17.328 40.438 13.82 1 94.44 193 VAL A N 1
ATOM 1578 C CA . VAL A 1 193 ? -16.406 40.875 14.867 1 94.44 193 VAL A CA 1
ATOM 1579 C C . VAL A 1 193 ? -16.703 42.344 15.211 1 94.44 193 VAL A C 1
ATOM 1581 O O . VAL A 1 193 ? -16.625 42.75 16.375 1 94.44 193 VAL A O 1
ATOM 1584 N N . PHE A 1 194 ? -17.047 43.188 14.242 1 94.38 194 PHE A N 1
ATOM 1585 C CA . PHE A 1 194 ? -17.25 44.625 14.469 1 94.38 194 PHE A CA 1
ATOM 1586 C C . PHE A 1 194 ? -18.719 44.969 14.336 1 94.38 194 PHE A C 1
ATOM 1588 O O . PHE A 1 194 ? -19.094 46.156 14.477 1 94.38 194 PHE A O 1
ATOM 1595 N N . LEU A 1 195 ? -19.547 44.031 14.008 1 92.75 195 LEU A N 1
ATOM 1596 C CA . LEU A 1 195 ? -20.984 44.188 13.844 1 92.75 195 LEU A CA 1
ATOM 1597 C C . LEU A 1 195 ? -21.297 45.125 12.68 1 92.75 195 LEU A C 1
ATOM 1599 O O . LEU A 1 195 ? -22.422 45.625 12.547 1 92.75 195 LEU A O 1
ATOM 1603 N N . LYS A 1 196 ? -20.375 45.5 11.953 1 92.56 196 LYS A N 1
ATOM 1604 C CA . LYS A 1 196 ? -20.531 46.312 10.758 1 92.56 196 LYS A CA 1
ATOM 1605 C C . LYS A 1 196 ? -19.406 46.062 9.758 1 92.56 196 LYS A C 1
ATOM 1607 O O . LYS A 1 196 ? -18.328 45.594 10.125 1 92.56 196 LYS A O 1
ATOM 1612 N N . TYR A 1 197 ? -19.719 46.375 8.469 1 94.12 197 TYR A N 1
ATOM 1613 C CA . TYR A 1 197 ? -18.703 46.344 7.418 1 94.12 197 TYR A CA 1
ATOM 1614 C C . TYR A 1 197 ? -18.453 47.75 6.844 1 94.12 197 TYR A C 1
ATOM 1616 O O . TYR A 1 197 ? -19.344 48.312 6.207 1 94.12 197 TYR A O 1
ATOM 1624 N N . THR A 1 198 ? -17.328 48.281 7.125 1 95.75 198 THR A N 1
ATOM 1625 C CA . THR A 1 198 ? -16.891 49.562 6.586 1 95.75 198 THR A CA 1
ATOM 1626 C C . THR A 1 198 ? -15.484 49.469 6 1 95.75 198 THR A C 1
ATOM 1628 O O . THR A 1 198 ? -14.805 48.438 6.188 1 95.75 198 THR A O 1
ATOM 1631 N N . SER A 1 199 ? -15.109 50.531 5.293 1 95.06 199 SER A N 1
ATOM 1632 C CA . SER A 1 199 ? -13.758 50.562 4.754 1 95.06 199 SER A CA 1
ATOM 1633 C C . SER A 1 199 ? -12.719 50.531 5.867 1 95.06 199 SER A C 1
ATOM 1635 O O . SER A 1 199 ? -11.633 49.969 5.695 1 95.06 199 SER A O 1
ATOM 1637 N N . GLU A 1 200 ? -13.047 51.125 6.953 1 94.69 200 GLU A N 1
ATOM 1638 C CA . GLU A 1 200 ? -12.133 51.156 8.094 1 94.69 200 GLU A CA 1
ATOM 1639 C C . GLU A 1 200 ? -11.961 49.781 8.703 1 94.69 200 GLU A C 1
ATOM 1641 O O . GLU A 1 200 ? -10.836 49.344 8.961 1 94.69 200 GLU A O 1
ATOM 1646 N N . THR A 1 201 ? -13.062 49.094 8.914 1 95.94 201 THR A N 1
ATOM 1647 C CA . THR A 1 201 ? -12.984 47.75 9.492 1 95.94 201 THR A CA 1
ATOM 1648 C C . THR A 1 201 ? -12.297 46.781 8.531 1 95.94 201 THR A C 1
ATOM 1650 O O . THR A 1 201 ? -11.562 45.875 8.961 1 95.94 201 THR A O 1
ATOM 1653 N N . TYR A 1 202 ? -12.547 46.938 7.27 1 95.81 202 TYR A N 1
ATOM 1654 C CA . TYR A 1 202 ? -11.867 46.156 6.262 1 95.81 202 TYR A CA 1
ATOM 1655 C C . TYR A 1 202 ? -10.359 46.312 6.371 1 95.81 202 TYR A C 1
ATOM 1657 O O . TYR A 1 202 ? -9.625 45.312 6.398 1 95.81 202 TYR A O 1
ATOM 1665 N N . ARG A 1 203 ? -9.875 47.531 6.426 1 96 203 ARG A N 1
ATOM 1666 C CA . ARG A 1 203 ? -8.445 47.812 6.484 1 96 203 ARG A CA 1
ATOM 1667 C C . ARG A 1 203 ? -7.828 47.281 7.766 1 96 203 ARG A C 1
ATOM 1669 O O . ARG A 1 203 ? -6.719 46.75 7.746 1 96 203 ARG A O 1
ATOM 1676 N N . LYS A 1 204 ? -8.516 47.406 8.789 1 95.62 204 LYS A N 1
ATOM 1677 C CA . LYS A 1 204 ? -8.023 46.938 10.078 1 95.62 204 LYS A CA 1
ATOM 1678 C C . LYS A 1 204 ? -7.879 45.406 10.062 1 95.62 204 LYS A C 1
ATOM 1680 O O . LYS A 1 204 ? -6.848 44.875 10.477 1 95.62 204 LYS A O 1
ATOM 1685 N N . ILE A 1 205 ? -8.938 44.781 9.594 1 96.94 205 ILE A N 1
ATOM 1686 C CA . ILE A 1 205 ? -8.906 43.312 9.523 1 96.94 205 ILE A CA 1
ATOM 1687 C C . ILE A 1 205 ? -7.789 42.844 8.594 1 96.94 205 ILE A C 1
ATOM 1689 O O . ILE A 1 205 ? -7.035 41.938 8.922 1 96.94 205 ILE A O 1
ATOM 1693 N N . ARG A 1 206 ? -7.656 43.5 7.484 1 96.19 206 ARG A N 1
ATOM 1694 C CA . ARG A 1 206 ? -6.617 43.156 6.52 1 96.19 206 ARG A CA 1
ATOM 1695 C C . ARG A 1 206 ? -5.23 43.281 7.141 1 96.19 206 ARG A C 1
ATOM 1697 O O . ARG A 1 206 ? -4.379 42.406 6.953 1 96.19 206 ARG A O 1
ATOM 1704 N N . ARG A 1 207 ? -5.004 44.312 7.844 1 96.44 207 ARG A N 1
ATOM 1705 C CA . ARG A 1 207 ? -3.719 44.531 8.5 1 96.44 207 ARG A CA 1
ATOM 1706 C C . ARG A 1 207 ? -3.422 43.438 9.508 1 96.44 207 ARG A C 1
ATOM 1708 O O . ARG A 1 207 ? -2.297 42.938 9.578 1 96.44 207 ARG A O 1
ATOM 1715 N N . ILE A 1 208 ? -4.402 43.062 10.258 1 97.31 208 ILE A N 1
ATOM 1716 C CA . ILE A 1 208 ? -4.238 42.031 11.273 1 97.31 208 ILE A CA 1
ATOM 1717 C C . ILE A 1 208 ? -3.961 40.688 10.602 1 97.31 208 ILE A C 1
ATOM 1719 O O . ILE A 1 208 ? -3.049 39.938 11 1 97.31 208 ILE A O 1
ATOM 1723 N N . LEU A 1 209 ? -4.738 40.375 9.57 1 97.19 209 LEU A N 1
ATOM 1724 C CA . LEU A 1 209 ? -4.574 39.125 8.867 1 97.19 209 LEU A CA 1
ATOM 1725 C C . LEU A 1 209 ? -3.219 39.062 8.172 1 97.19 209 LEU A C 1
ATOM 1727 O O . LEU A 1 209 ? -2.6 37.969 8.109 1 97.19 209 LEU A O 1
ATOM 1731 N N . ASP A 1 210 ? -2.789 40.125 7.637 1 96.81 210 ASP A N 1
ATOM 1732 C CA . ASP A 1 210 ? -1.448 40.188 7.059 1 96.81 210 ASP A CA 1
ATOM 1733 C C . ASP A 1 210 ? -0.384 39.906 8.117 1 96.81 210 ASP A C 1
ATOM 1735 O O . ASP A 1 210 ? 0.577 39.188 7.852 1 96.81 210 ASP A O 1
ATOM 1739 N N . ALA A 1 211 ? -0.556 40.469 9.234 1 96.56 211 ALA A N 1
ATOM 1740 C CA . ALA A 1 211 ? 0.363 40.188 10.344 1 96.56 211 ALA A CA 1
ATOM 1741 C C . ALA A 1 211 ? 0.342 38.719 10.734 1 96.56 211 ALA A C 1
ATOM 1743 O O . ALA A 1 211 ? 1.391 38.125 11 1 96.56 211 ALA A O 1
ATOM 1744 N N . PHE A 1 212 ? -0.892 38.188 10.812 1 96.5 212 PHE A N 1
ATOM 1745 C CA . PHE A 1 212 ? -1.035 36.781 11.109 1 96.5 212 PHE A CA 1
ATOM 1746 C C . PHE A 1 212 ? -0.242 35.938 10.109 1 96.5 212 PHE A C 1
ATOM 1748 O O . PHE A 1 212 ? 0.396 34.938 10.492 1 96.5 212 PHE A O 1
ATOM 1755 N N . THR A 1 213 ? -0.311 36.281 8.844 1 95.12 213 THR A N 1
ATOM 1756 C CA . THR A 1 213 ? 0.328 35.531 7.762 1 95.12 213 THR A CA 1
ATOM 1757 C C . THR A 1 213 ? 1.848 35.625 7.883 1 95.12 213 THR A C 1
ATOM 1759 O O . THR A 1 213 ? 2.523 34.594 7.852 1 95.12 213 THR A O 1
ATOM 1762 N N . ARG A 1 214 ? 2.373 36.75 8.148 1 94.06 214 ARG A N 1
ATOM 1763 C CA . ARG A 1 214 ? 3.814 36.969 8.234 1 94.06 214 ARG A CA 1
ATOM 1764 C C . ARG A 1 214 ? 4.391 36.281 9.469 1 94.06 214 ARG A C 1
ATOM 1766 O O . ARG A 1 214 ? 5.508 35.75 9.43 1 94.06 214 ARG A O 1
ATOM 1773 N N . SER A 1 215 ? 3.596 36.281 10.5 1 94.06 215 SER A N 1
ATOM 1774 C CA . SER A 1 215 ? 4.07 35.75 11.773 1 94.06 215 SER A CA 1
ATOM 1775 C C . SER A 1 215 ? 3.717 34.281 11.93 1 94.06 215 SER A C 1
ATOM 1777 O O . SER A 1 215 ? 4.031 33.656 12.953 1 94.06 215 SER A O 1
ATOM 1779 N N . LYS A 1 216 ? 2.971 33.719 11.023 1 93.12 216 LYS A N 1
ATOM 1780 C CA . LYS A 1 216 ? 2.502 32.344 11.102 1 93.12 216 LYS A CA 1
ATOM 1781 C C . LYS A 1 216 ? 1.663 32.125 12.352 1 93.12 216 LYS A C 1
ATOM 1783 O O . LYS A 1 216 ? 1.912 31.172 13.109 1 93.12 216 LYS A O 1
ATOM 1788 N N . ALA A 1 217 ? 0.743 33 12.492 1 94.19 217 ALA A N 1
ATOM 1789 C CA . ALA A 1 217 ? -0.173 32.875 13.625 1 94.19 217 ALA A CA 1
ATOM 1790 C C . ALA A 1 217 ? -1.101 31.688 13.453 1 94.19 217 ALA A C 1
ATOM 1792 O O . ALA A 1 217 ? -1.726 31.234 14.414 1 94.19 217 ALA A O 1
ATOM 1793 N N . PHE A 1 218 ? -1.116 31.219 12.281 1 93.06 218 PHE A N 1
ATOM 1794 C CA . PHE A 1 218 ? -1.872 30.016 11.953 1 93.06 218 PHE A CA 1
ATOM 1795 C C . PHE A 1 218 ? -1.217 29.266 10.805 1 93.06 218 PHE A C 1
ATOM 1797 O O . PHE A 1 218 ? -0.341 29.797 10.125 1 93.06 218 PHE A O 1
ATOM 1804 N N . LEU A 1 219 ? -1.628 28.031 10.656 1 92 219 LEU A N 1
ATOM 1805 C CA . LEU A 1 219 ? -1.265 27.172 9.531 1 92 219 LEU A CA 1
ATOM 1806 C C . LEU A 1 219 ? -2.482 26.438 9 1 92 219 LEU A C 1
ATOM 1808 O O . LEU A 1 219 ? -3.408 26.125 9.75 1 92 219 LEU A O 1
ATOM 1812 N N . LEU A 1 220 ? -2.482 26.266 7.75 1 91.56 220 LEU A N 1
ATOM 1813 C CA . LEU A 1 220 ? -3.52 25.422 7.164 1 91.56 220 LEU A CA 1
ATOM 1814 C C . LEU A 1 220 ? -3.02 23.984 6.969 1 91.56 220 LEU A C 1
ATOM 1816 O O . LEU A 1 220 ? -1.923 23.781 6.449 1 91.56 220 LEU A O 1
ATOM 1820 N N . GLU A 1 221 ? -3.84 23.062 7.395 1 89 221 GLU A N 1
ATOM 1821 C CA . GLU A 1 221 ? -3.508 21.656 7.305 1 89 221 GLU A CA 1
ATOM 1822 C C . GLU A 1 221 ? -4.598 20.875 6.574 1 89 221 GLU A C 1
ATOM 1824 O O . GLU A 1 221 ? -5.777 20.984 6.902 1 89 221 GLU A O 1
ATOM 1829 N N . PRO A 1 222 ? -4.121 20.172 5.625 1 87.25 222 PRO A N 1
ATOM 1830 C CA . PRO A 1 222 ? -5.113 19.297 4.984 1 87.25 222 PRO A CA 1
ATOM 1831 C C . PRO A 1 222 ? -5.508 18.109 5.855 1 87.25 222 PRO A C 1
ATOM 1833 O O . PRO A 1 222 ? -4.672 17.562 6.582 1 87.25 222 PRO A O 1
ATOM 1836 N N . PHE A 1 223 ? -6.734 17.75 5.746 1 87.06 223 PHE A N 1
ATOM 1837 C CA . PHE A 1 223 ? -7.297 16.594 6.43 1 87.06 223 PHE A CA 1
ATOM 1838 C C . PHE A 1 223 ? -8.062 15.703 5.457 1 87.06 223 PHE A C 1
ATOM 1840 O O . PHE A 1 223 ? -8.969 16.172 4.762 1 87.06 223 PHE A O 1
ATOM 1847 N N . PHE A 1 224 ? -7.621 14.539 5.371 1 82.62 224 PHE A N 1
ATOM 1848 C CA . PHE A 1 224 ? -8.352 13.625 4.5 1 82.62 224 PHE A CA 1
ATOM 1849 C C . PHE A 1 224 ? -8.188 12.18 4.973 1 82.62 224 PHE A C 1
ATOM 1851 O O . PHE A 1 224 ? -7.168 11.828 5.566 1 82.62 224 PHE A O 1
ATOM 1858 N N . GLN A 1 225 ? -9.211 11.445 4.664 1 81.5 225 GLN A N 1
ATOM 1859 C CA . GLN A 1 225 ? -9.172 10.016 4.965 1 81.5 225 GLN A CA 1
ATOM 1860 C C . GLN A 1 225 ? -8.32 9.266 3.947 1 81.5 225 GLN A C 1
ATOM 1862 O O . GLN A 1 225 ? -8.828 8.766 2.945 1 81.5 225 GLN A O 1
ATOM 1867 N N . SER A 1 226 ? -7.074 9.102 4.262 1 84.81 226 SER A N 1
ATOM 1868 C CA . SER A 1 226 ? -6.086 8.594 3.316 1 84.81 226 SER A CA 1
ATOM 1869 C C . SER A 1 226 ? -6.418 7.172 2.877 1 84.81 226 SER A C 1
ATOM 1871 O O . SER A 1 226 ? -6.207 6.809 1.719 1 84.81 226 SER A O 1
ATOM 1873 N N . SER A 1 227 ? -7.027 6.41 3.74 1 83.44 227 SER A N 1
ATOM 1874 C CA . SER A 1 227 ? -7.262 4.996 3.471 1 83.44 227 SER A CA 1
ATOM 1875 C C . SER A 1 227 ? -8.398 4.805 2.473 1 83.44 227 SER A C 1
ATOM 1877 O O . SER A 1 227 ? -8.562 3.721 1.909 1 83.44 227 SER A O 1
ATOM 1879 N N . ASN A 1 228 ? -9.141 5.906 2.209 1 82.19 228 ASN A N 1
ATOM 1880 C CA . ASN A 1 228 ? -10.289 5.809 1.315 1 82.19 228 ASN A CA 1
ATOM 1881 C C . ASN A 1 228 ? -9.922 6.18 -0.117 1 82.19 228 ASN A C 1
ATOM 1883 O O . ASN A 1 228 ? -10.695 5.945 -1.046 1 82.19 228 ASN A O 1
ATOM 1887 N N . ILE A 1 229 ? -8.789 6.719 -0.23 1 86.75 229 ILE A N 1
ATOM 1888 C CA . ILE A 1 229 ? -8.391 7.191 -1.553 1 86.75 229 ILE A CA 1
ATOM 1889 C C . ILE A 1 229 ? -8.188 6 -2.484 1 86.75 229 ILE A C 1
ATOM 1891 O O . ILE A 1 229 ? -7.418 5.086 -2.176 1 86.75 229 ILE A O 1
ATOM 1895 N N . GLU A 1 230 ? -8.906 6.07 -3.598 1 87.81 230 GLU A N 1
ATOM 1896 C CA . GLU A 1 230 ? -8.82 4.98 -4.562 1 87.81 230 GLU A CA 1
ATOM 1897 C C . GLU A 1 230 ? -7.73 5.242 -5.598 1 87.81 230 GLU A C 1
ATOM 1899 O O . GLU A 1 230 ? -7.555 6.379 -6.051 1 87.81 230 GLU A O 1
ATOM 1904 N N . GLY A 1 231 ? -7.059 4.184 -5.945 1 88.88 231 GLY A N 1
ATOM 1905 C CA . GLY A 1 231 ? -6.121 4.242 -7.059 1 88.88 231 GLY A CA 1
ATOM 1906 C C . GLY A 1 231 ? -4.75 4.75 -6.656 1 88.88 231 GLY A C 1
ATOM 1907 O O . GLY A 1 231 ? -3.803 4.68 -7.441 1 88.88 231 GLY A O 1
ATOM 1908 N N . SER A 1 232 ? -4.688 5.359 -5.48 1 91.56 232 SER A N 1
ATOM 1909 C CA . SER A 1 232 ? -3.412 5.82 -4.938 1 91.56 232 SER A CA 1
ATOM 1910 C C . SER A 1 232 ? -3.295 5.508 -3.451 1 91.56 232 SER A C 1
ATOM 1912 O O . SER A 1 232 ? -4.309 5.359 -2.76 1 91.56 232 SER A O 1
ATOM 1914 N N . THR A 1 233 ? -2.131 5.398 -3.051 1 91.69 233 THR A N 1
ATOM 1915 C CA . THR A 1 233 ? -1.884 5.234 -1.623 1 91.69 233 THR A CA 1
ATOM 1916 C C . THR A 1 233 ? -1.12 6.434 -1.065 1 91.69 233 THR A C 1
ATOM 1918 O O . THR A 1 233 ? -0.087 6.824 -1.611 1 91.69 233 THR A O 1
ATOM 1921 N N . LEU A 1 234 ? -1.685 6.992 -0.112 1 92.94 234 LEU A N 1
ATOM 1922 C CA . LEU A 1 234 ? -0.987 8.055 0.599 1 92.94 234 LEU A CA 1
ATOM 1923 C C . LEU A 1 234 ? -0.168 7.492 1.755 1 92.94 234 LEU A C 1
ATOM 1925 O O . LEU A 1 234 ? -0.554 6.496 2.365 1 92.94 234 LEU A O 1
ATOM 1929 N N . PHE A 1 235 ? 0.945 8.07 1.966 1 93.62 235 PHE A N 1
ATOM 1930 C CA . PHE A 1 235 ? 1.786 7.664 3.084 1 93.62 235 PHE A CA 1
ATOM 1931 C C . PHE A 1 235 ? 2.551 8.852 3.65 1 93.62 235 PHE A C 1
ATOM 1933 O O . PHE A 1 235 ? 2.623 9.906 3.02 1 93.62 235 PHE A O 1
ATOM 1940 N N . ILE A 1 236 ? 3.041 8.695 4.848 1 94.81 236 ILE A N 1
ATOM 1941 C CA . ILE A 1 236 ? 3.801 9.742 5.516 1 94.81 236 ILE A CA 1
ATOM 1942 C C . ILE A 1 236 ? 5.281 9.367 5.543 1 94.81 236 ILE A C 1
ATOM 1944 O O . ILE A 1 236 ? 5.633 8.219 5.801 1 94.81 236 ILE A O 1
ATOM 1948 N N . VAL A 1 237 ? 6.062 10.289 5.207 1 96.25 237 VAL A N 1
ATOM 1949 C CA . VAL A 1 237 ? 7.496 10.188 5.438 1 96.25 237 VAL A CA 1
ATOM 1950 C C . VAL A 1 237 ? 7.91 11.125 6.57 1 96.25 237 VAL A C 1
ATOM 1952 O O . VAL A 1 237 ? 7.703 12.336 6.484 1 96.25 237 VAL A O 1
ATOM 1955 N N . SER A 1 238 ? 8.414 10.531 7.59 1 93.44 238 SER A N 1
ATOM 1956 C CA . SER A 1 238 ? 8.883 11.32 8.727 1 93.44 238 SER A CA 1
ATOM 1957 C C . SER A 1 238 ? 10.383 11.141 8.938 1 93.44 238 SER A C 1
ATOM 1959 O O . SER A 1 238 ? 10.891 10.016 8.906 1 93.44 238 SER A O 1
ATOM 1961 N N . ILE A 1 239 ? 11.031 12.273 9.18 1 94.69 239 ILE A N 1
ATOM 1962 C CA . ILE A 1 239 ? 12.484 12.219 9.328 1 94.69 239 ILE A CA 1
ATOM 1963 C C . ILE A 1 239 ? 12.93 13.195 10.414 1 94.69 239 ILE A C 1
ATOM 1965 O O . ILE A 1 239 ? 12.391 14.297 10.523 1 94.69 239 ILE A O 1
ATOM 1969 N N . ASP A 1 240 ? 13.891 12.727 11.172 1 92.38 240 ASP A N 1
ATOM 1970 C CA . ASP A 1 240 ? 14.523 13.602 12.156 1 92.38 240 ASP A CA 1
ATOM 1971 C C . ASP A 1 240 ? 15.203 14.789 11.477 1 92.38 240 ASP A C 1
ATOM 1973 O O . ASP A 1 240 ? 16.094 14.617 10.648 1 92.38 240 ASP A O 1
ATOM 1977 N N . GLN A 1 241 ? 14.859 15.945 11.891 1 91.62 241 GLN A N 1
ATOM 1978 C CA . GLN A 1 241 ? 15.359 17.156 11.266 1 91.62 241 GLN A CA 1
ATOM 1979 C C . GLN A 1 241 ? 16.875 17.25 11.383 1 91.62 241 GLN A C 1
ATOM 1981 O O . GLN A 1 241 ? 17.547 17.812 10.5 1 91.62 241 GLN A O 1
ATOM 1986 N N . SER A 1 242 ? 17.406 16.75 12.453 1 92.5 242 SER A N 1
ATOM 1987 C CA . SER A 1 242 ? 18.844 16.828 12.688 1 92.5 242 SER A CA 1
ATOM 1988 C C . SER A 1 242 ? 19.609 16.031 11.633 1 92.5 242 SER A C 1
ATOM 1990 O O . SER A 1 242 ? 20.797 16.297 11.398 1 92.5 242 SER A O 1
ATOM 1992 N N . LYS A 1 243 ? 18.938 15.219 10.977 1 94.31 243 LYS A N 1
ATOM 1993 C CA . LYS A 1 243 ? 19.609 14.336 10.023 1 94.31 243 LYS A CA 1
ATOM 1994 C C . LYS A 1 243 ? 19.391 14.82 8.594 1 94.31 243 LYS A C 1
ATOM 1996 O O . LYS A 1 243 ? 19.922 14.234 7.648 1 94.31 243 LYS A O 1
ATOM 2001 N N . VAL A 1 244 ? 18.641 15.828 8.453 1 95.5 244 VAL A N 1
ATOM 2002 C CA . VAL A 1 244 ? 18.344 16.328 7.113 1 95.5 244 VAL A CA 1
ATOM 2003 C C . VAL A 1 244 ? 19.375 17.391 6.727 1 95.5 244 VAL A C 1
ATOM 2005 O O . VAL A 1 244 ? 19.703 18.266 7.531 1 95.5 244 VAL A O 1
ATOM 2008 N N . LYS A 1 245 ? 19.859 17.266 5.555 1 95.88 245 LYS A N 1
ATOM 2009 C CA . LYS A 1 245 ? 20.828 18.25 5.047 1 95.88 245 LYS A CA 1
ATOM 2010 C C . LYS A 1 245 ? 20.203 19.641 4.973 1 95.88 245 LYS A C 1
ATOM 2012 O O . LYS A 1 245 ? 19.062 19.781 4.543 1 95.88 245 LYS A O 1
ATOM 2017 N N . GLY A 1 246 ? 20.906 20.625 5.426 1 94.06 246 GLY A N 1
ATOM 2018 C CA . GLY A 1 246 ? 20.469 22.016 5.445 1 94.06 246 GLY A CA 1
ATOM 2019 C C . GLY A 1 246 ? 20.766 22.719 6.754 1 94.06 246 GLY A C 1
ATOM 2020 O O . GLY A 1 246 ? 20.75 22.094 7.816 1 94.06 246 GLY A O 1
ATOM 2021 N N . ASN A 1 247 ? 20.969 24 6.699 1 92.12 247 ASN A N 1
ATOM 2022 C CA . ASN A 1 247 ? 21.391 24.797 7.859 1 92.12 247 ASN A CA 1
ATOM 2023 C C . ASN A 1 247 ? 20.188 25.266 8.664 1 92.12 247 ASN A C 1
ATOM 2025 O O . ASN A 1 247 ? 20.312 25.578 9.852 1 92.12 247 ASN A O 1
ATOM 2029 N N . ASN A 1 248 ? 19.156 25.484 8.039 1 88.38 248 ASN A N 1
ATOM 2030 C CA . ASN A 1 248 ? 17.922 25.922 8.703 1 88.38 248 ASN A CA 1
ATOM 2031 C C . ASN A 1 248 ? 16.719 25.125 8.195 1 88.38 248 ASN A C 1
ATOM 2033 O O . ASN A 1 248 ? 16.844 24.312 7.289 1 88.38 248 ASN A O 1
ATOM 2037 N N . ARG A 1 249 ? 15.672 25.344 8.766 1 87.06 249 ARG A N 1
ATOM 2038 C CA . ARG A 1 249 ? 14.461 24.578 8.484 1 87.06 249 ARG A CA 1
ATOM 2039 C C . ARG A 1 249 ? 14.039 24.734 7.027 1 87.06 249 ARG A C 1
ATOM 2041 O O . ARG A 1 249 ? 13.602 23.766 6.395 1 87.06 249 ARG A O 1
ATOM 2048 N N . ARG A 1 250 ? 14.148 25.906 6.535 1 88.25 250 ARG A N 1
ATOM 2049 C CA . ARG A 1 250 ? 13.758 26.188 5.156 1 88.25 250 ARG A CA 1
ATOM 2050 C C . ARG A 1 250 ? 14.602 25.391 4.172 1 88.25 250 ARG A C 1
ATOM 2052 O O . ARG A 1 250 ? 14.078 24.828 3.213 1 88.25 250 ARG A O 1
ATOM 2059 N N . GLU A 1 251 ? 15.812 25.359 4.383 1 93.94 251 GLU A N 1
ATOM 2060 C CA . GLU A 1 251 ? 16.734 24.609 3.525 1 93.94 251 GLU A CA 1
ATOM 2061 C C . GLU A 1 251 ? 16.469 23.109 3.617 1 93.94 251 GLU A C 1
ATOM 2063 O O . GLU A 1 251 ? 16.5 22.406 2.609 1 93.94 251 GLU A O 1
ATOM 2068 N N . LYS A 1 252 ? 16.172 22.75 4.805 1 94.5 252 LYS A N 1
ATOM 2069 C CA . LYS A 1 252 ? 15.898 21.328 5.016 1 94.5 252 LYS A CA 1
ATOM 2070 C C . LYS A 1 252 ? 14.633 20.906 4.281 1 94.5 252 LYS A C 1
ATOM 2072 O O . LYS A 1 252 ? 14.594 19.828 3.672 1 94.5 252 LYS A O 1
ATOM 2077 N N . ILE A 1 253 ? 13.633 21.734 4.355 1 94.56 253 ILE A N 1
ATOM 2078 C CA . ILE A 1 253 ? 12.383 21.453 3.656 1 94.56 253 ILE A CA 1
ATOM 2079 C C . ILE A 1 253 ? 12.633 21.422 2.15 1 94.56 253 ILE A C 1
ATOM 2081 O O . ILE A 1 253 ? 12.133 20.547 1.447 1 94.56 253 ILE A O 1
ATOM 2085 N N . ARG A 1 254 ? 13.414 22.375 1.694 1 95.25 254 ARG A N 1
ATOM 2086 C CA . ARG A 1 254 ? 13.75 22.422 0.275 1 95.25 254 ARG A CA 1
ATOM 2087 C C . ARG A 1 254 ? 14.484 21.156 -0.163 1 95.25 254 ARG A C 1
ATOM 2089 O O . ARG A 1 254 ? 14.211 20.625 -1.235 1 95.25 254 ARG A O 1
ATOM 2096 N N . GLU A 1 255 ? 15.367 20.766 0.654 1 97.5 255 GLU A N 1
ATOM 2097 C CA . GLU A 1 255 ? 16.125 19.547 0.371 1 97.5 255 GLU A CA 1
ATOM 2098 C C . GLU A 1 255 ? 15.195 18.328 0.297 1 97.5 255 GLU A C 1
ATOM 2100 O O . GLU A 1 255 ? 15.281 17.531 -0.641 1 97.5 255 GLU A O 1
ATOM 2105 N N . MET A 1 256 ? 14.289 18.203 1.244 1 97.25 256 MET A N 1
ATOM 2106 C CA . MET A 1 256 ? 13.375 17.062 1.269 1 97.25 256 MET A CA 1
ATOM 2107 C C . MET A 1 256 ? 12.414 17.109 0.089 1 97.25 256 MET A C 1
ATOM 2109 O O . MET A 1 256 ? 12.07 16.078 -0.485 1 97.25 256 MET A O 1
ATOM 2113 N N . LYS A 1 257 ? 12 18.312 -0.273 1 96.88 257 LYS A N 1
ATOM 2114 C CA . LYS A 1 257 ? 11.148 18.453 -1.449 1 96.88 257 LYS A CA 1
ATOM 2115 C C . LYS A 1 257 ? 11.867 17.984 -2.709 1 96.88 257 LYS A C 1
ATOM 2117 O O . LYS A 1 257 ? 11.266 17.344 -3.574 1 96.88 257 LYS A O 1
ATOM 2122 N N . ARG A 1 258 ? 13.102 18.328 -2.787 1 97.56 258 ARG A N 1
ATOM 2123 C CA . ARG A 1 258 ? 13.906 17.891 -3.924 1 97.56 258 ARG A CA 1
ATOM 2124 C C . ARG A 1 258 ? 14.008 16.375 -3.98 1 97.56 258 ARG A C 1
ATOM 2126 O O . ARG A 1 258 ? 13.812 15.773 -5.039 1 97.56 258 ARG A O 1
ATOM 2133 N N . VAL A 1 259 ? 14.266 15.758 -2.879 1 98 259 VAL A N 1
ATOM 2134 C CA . VAL A 1 259 ? 14.5 14.32 -2.805 1 98 259 VAL A CA 1
ATOM 2135 C C . VAL A 1 259 ? 13.195 13.57 -3.061 1 98 259 VAL A C 1
ATOM 2137 O O . VAL A 1 259 ? 13.172 12.586 -3.799 1 98 259 VAL A O 1
ATOM 2140 N N . LEU A 1 260 ? 12.078 14.031 -2.447 1 98 260 LEU A N 1
ATOM 2141 C CA . LEU A 1 260 ? 10.789 13.375 -2.6 1 98 260 LEU A CA 1
ATOM 2142 C C . LEU A 1 260 ? 10.211 13.625 -3.988 1 98 260 LEU A C 1
ATOM 2144 O O . LEU A 1 260 ? 9.43 12.82 -4.5 1 98 260 LEU A O 1
ATOM 2148 N N . GLY A 1 261 ? 10.594 14.773 -4.543 1 96.06 261 GLY A N 1
ATOM 2149 C CA . GLY A 1 261 ? 10.242 15.086 -5.918 1 96.06 261 GLY A CA 1
ATOM 2150 C C . GLY A 1 261 ? 8.742 15.172 -6.148 1 96.06 261 GLY A C 1
ATOM 2151 O O . GLY A 1 261 ? 8.031 15.867 -5.418 1 96.06 261 GLY A O 1
ATOM 2152 N N . GLU A 1 262 ? 8.273 14.453 -7.125 1 95.19 262 GLU A N 1
ATOM 2153 C CA . GLU A 1 262 ? 6.871 14.523 -7.535 1 95.19 262 GLU A CA 1
ATOM 2154 C C . GLU A 1 262 ? 5.973 13.75 -6.574 1 95.19 262 GLU A C 1
ATOM 2156 O O . GLU A 1 262 ? 4.75 13.898 -6.605 1 95.19 262 GLU A O 1
ATOM 2161 N N . ARG A 1 263 ? 6.57 13.125 -5.598 1 96 263 ARG A N 1
ATOM 2162 C CA . ARG A 1 263 ? 5.789 12.219 -4.766 1 96 263 ARG A CA 1
ATOM 2163 C C . ARG A 1 263 ? 5.246 12.945 -3.535 1 96 263 ARG A C 1
ATOM 2165 O O . ARG A 1 263 ? 4.344 12.438 -2.861 1 96 263 ARG A O 1
ATOM 2172 N N . TYR A 1 264 ? 5.797 14.062 -3.211 1 97.19 264 TYR A N 1
ATOM 2173 C CA . TYR A 1 264 ? 5.285 14.727 -2.016 1 97.19 264 TYR A CA 1
ATOM 2174 C C . TYR A 1 264 ? 4.062 15.57 -2.344 1 97.19 264 TYR A C 1
ATOM 2176 O O . TYR A 1 264 ? 3.965 16.141 -3.436 1 97.19 264 TYR A O 1
ATOM 2184 N N . LEU A 1 265 ? 3.145 15.633 -1.461 1 95.25 265 LEU A N 1
ATOM 2185 C CA . LEU A 1 265 ? 1.916 16.406 -1.585 1 95.25 265 LEU A CA 1
ATOM 2186 C C . LEU A 1 265 ? 1.958 17.641 -0.689 1 95.25 265 LEU A C 1
ATOM 2188 O O . LEU A 1 265 ? 1.635 18.75 -1.131 1 95.25 265 LEU A O 1
ATOM 2192 N N . THR A 1 266 ? 2.27 17.469 0.484 1 94.75 266 THR A N 1
ATOM 2193 C CA . THR A 1 266 ? 2.359 18.547 1.462 1 94.75 266 THR A CA 1
ATOM 2194 C C . THR A 1 266 ? 3.271 18.156 2.619 1 94.75 266 THR A C 1
ATOM 2196 O O . THR A 1 266 ? 3.902 17.094 2.588 1 94.75 266 THR A O 1
ATOM 2199 N N . TYR A 1 267 ? 3.494 19.078 3.547 1 94.06 267 TYR A N 1
ATOM 2200 C CA . TYR A 1 267 ? 4.391 18.812 4.668 1 94.06 267 TYR A CA 1
ATOM 2201 C C . TYR A 1 267 ? 3.953 19.578 5.906 1 94.06 267 TYR A C 1
ATOM 2203 O O . TYR A 1 267 ? 3.268 20.594 5.805 1 94.06 267 TYR A O 1
ATOM 2211 N N . THR A 1 268 ? 4.328 18.984 6.973 1 88.94 268 THR A N 1
ATOM 2212 C CA . THR A 1 268 ? 4.148 19.641 8.266 1 88.94 268 THR A CA 1
ATOM 2213 C C . THR A 1 268 ? 5.473 20.172 8.789 1 88.94 268 THR A C 1
ATOM 2215 O O . THR A 1 268 ? 6.453 19.438 8.898 1 88.94 268 THR A O 1
ATOM 2218 N N . ASP A 1 269 ? 5.523 21.453 9.188 1 81.56 269 ASP A N 1
ATOM 2219 C CA . ASP A 1 269 ? 6.809 22.047 9.547 1 81.56 269 ASP A CA 1
ATOM 2220 C C . ASP A 1 269 ? 6.715 22.797 10.867 1 81.56 269 ASP A C 1
ATOM 2222 O O . ASP A 1 269 ? 7.516 23.703 11.133 1 81.56 269 ASP A O 1
ATOM 2226 N N . TYR A 1 270 ? 5.734 22.438 11.617 1 86.5 270 TYR A N 1
ATOM 2227 C CA . TYR A 1 270 ? 5.59 23.219 12.828 1 86.5 270 TYR A CA 1
ATOM 2228 C C . TYR A 1 270 ? 5.961 22.406 14.062 1 86.5 270 TYR A C 1
ATOM 2230 O O . TYR A 1 270 ? 5.777 22.859 15.195 1 86.5 270 TYR A O 1
ATOM 2238 N N . TYR A 1 271 ? 6.496 21.312 13.844 1 87.69 271 TYR A N 1
ATOM 2239 C CA . TYR A 1 271 ? 7.051 20.547 14.953 1 87.69 271 TYR A CA 1
ATOM 2240 C C . TYR A 1 271 ? 8.57 20.672 14.992 1 87.69 271 TYR A C 1
ATOM 2242 O O . TYR A 1 271 ? 9.211 20.859 13.953 1 87.69 271 TYR A O 1
ATOM 2250 N N . THR A 1 272 ? 9.164 20.438 16.125 1 87 272 THR A N 1
ATOM 2251 C CA . THR A 1 272 ? 10.547 20.828 16.359 1 87 272 THR A CA 1
ATOM 2252 C C . THR A 1 272 ? 11.508 19.734 15.898 1 87 272 THR A C 1
ATOM 2254 O O . THR A 1 272 ? 12.586 20.031 15.375 1 87 272 THR A O 1
ATOM 2257 N N . ASN A 1 273 ? 11.164 18.562 16.016 1 86.69 273 ASN A N 1
ATOM 2258 C CA . ASN A 1 273 ? 12.172 17.516 15.867 1 86.69 273 ASN A CA 1
ATOM 2259 C C . ASN A 1 273 ? 12.055 16.812 14.508 1 86.69 273 ASN A C 1
ATOM 2261 O O . ASN A 1 273 ? 13.07 16.422 13.93 1 86.69 273 ASN A O 1
ATOM 2265 N N . PHE A 1 274 ? 10.875 16.719 14.031 1 89 274 PHE A N 1
ATOM 2266 C CA . PHE A 1 274 ? 10.688 15.914 12.836 1 89 274 PHE A CA 1
ATOM 2267 C C . PHE A 1 274 ? 10.086 16.75 11.711 1 89 274 PHE A C 1
ATOM 2269 O O . PHE A 1 274 ? 9.32 17.672 11.961 1 89 274 PHE A O 1
ATOM 2276 N N . LEU A 1 275 ? 10.484 16.453 10.578 1 92.81 275 LEU A N 1
ATOM 2277 C CA . LEU A 1 275 ? 9.805 16.891 9.367 1 92.81 275 LEU A CA 1
ATOM 2278 C C . LEU A 1 275 ? 8.945 15.758 8.797 1 92.81 275 LEU A C 1
ATOM 2280 O O . LEU A 1 275 ? 9.406 14.625 8.664 1 92.81 275 LEU A O 1
ATOM 2284 N N . SER A 1 276 ? 7.762 16.062 8.539 1 93.25 276 SER A N 1
ATOM 2285 C CA . SER A 1 276 ? 6.848 15.055 8.008 1 93.25 276 SER A CA 1
ATOM 2286 C C . SER A 1 276 ? 6.25 15.5 6.68 1 93.25 276 SER A C 1
ATOM 2288 O O . SER A 1 276 ? 5.816 16.641 6.543 1 93.25 276 SER A O 1
ATOM 2290 N N . PHE A 1 277 ? 6.238 14.602 5.77 1 96.38 277 PHE A N 1
ATOM 2291 C CA . PHE A 1 277 ? 5.68 14.852 4.445 1 96.38 277 PHE A CA 1
ATOM 2292 C C . PHE A 1 277 ? 4.586 13.844 4.121 1 96.38 277 PHE A C 1
ATOM 2294 O O . PHE A 1 277 ? 4.727 12.656 4.402 1 96.38 277 PHE A O 1
ATOM 2301 N N . ILE A 1 278 ? 3.494 14.328 3.658 1 95.44 278 ILE A N 1
ATOM 2302 C CA . ILE A 1 278 ? 2.502 13.453 3.049 1 95.44 278 ILE A CA 1
ATOM 2303 C C . ILE A 1 278 ? 2.861 13.203 1.587 1 95.44 278 ILE A C 1
ATOM 2305 O O . ILE A 1 278 ? 3.066 14.148 0.822 1 95.44 278 ILE A O 1
ATOM 2309 N N . CYS A 1 279 ? 2.951 12.008 1.277 1 96.62 279 CYS A N 1
ATOM 2310 C CA . CYS A 1 279 ? 3.344 11.578 -0.06 1 96.62 279 CYS A CA 1
ATOM 2311 C C . CYS A 1 279 ? 2.318 10.609 -0.646 1 96.62 279 CYS A C 1
ATOM 2313 O O . CYS A 1 279 ? 1.312 10.305 -0.005 1 96.62 279 CYS A O 1
ATOM 2315 N N . TYR A 1 280 ? 2.521 10.258 -1.939 1 95.12 280 TYR A N 1
ATOM 2316 C CA . TYR A 1 280 ? 1.638 9.289 -2.582 1 95.12 280 TYR A CA 1
ATOM 2317 C C . TYR A 1 280 ? 2.4 8.438 -3.59 1 95.12 280 TYR A C 1
ATOM 2319 O O . TYR A 1 280 ? 3.488 8.812 -4.031 1 95.12 280 TYR A O 1
ATOM 2327 N N . TYR A 1 281 ? 1.89 7.309 -3.848 1 93.94 281 TYR A N 1
ATOM 2328 C CA . TYR A 1 281 ? 2.301 6.508 -4.992 1 93.94 281 TYR A CA 1
ATOM 2329 C C . TYR A 1 281 ? 1.096 5.871 -5.676 1 93.94 281 TYR A C 1
ATOM 2331 O O . TYR A 1 281 ? 0.067 5.637 -5.039 1 93.94 281 TYR A O 1
ATOM 2339 N N . ASN A 1 282 ? 1.236 5.66 -6.934 1 92.75 282 ASN A N 1
ATOM 2340 C CA . ASN A 1 282 ? 0.155 5.07 -7.719 1 92.75 282 ASN A CA 1
ATOM 2341 C C . ASN A 1 282 ? 0.373 3.578 -7.945 1 92.75 282 ASN A C 1
ATOM 2343 O O . ASN A 1 282 ? -0.549 2.865 -8.344 1 92.75 282 ASN A O 1
ATOM 2347 N N . ASN A 1 283 ? 1.587 3.168 -7.758 1 90 283 ASN A N 1
ATOM 2348 C CA . ASN A 1 283 ? 1.942 1.753 -7.77 1 90 283 ASN A CA 1
ATOM 2349 C C . ASN A 1 283 ? 3.078 1.451 -6.797 1 90 283 ASN A C 1
ATOM 2351 O O . ASN A 1 283 ? 3.812 2.355 -6.395 1 90 283 ASN A O 1
ATOM 2355 N N . ARG A 1 284 ? 3.27 0.254 -6.465 1 89.5 284 ARG A N 1
ATOM 2356 C CA . ARG A 1 284 ? 4.207 -0.145 -5.418 1 89.5 284 ARG A CA 1
ATOM 2357 C C . ARG A 1 284 ? 5.648 0.122 -5.844 1 89.5 284 ARG A C 1
ATOM 2359 O O . ARG A 1 284 ? 6.504 0.417 -5.008 1 89.5 284 ARG A O 1
ATOM 2366 N N . ARG A 1 285 ? 5.965 0.074 -7.07 1 87.94 285 ARG A N 1
ATOM 2367 C CA . ARG A 1 285 ? 7.305 0.331 -7.582 1 87.94 285 ARG A CA 1
ATOM 2368 C C . ARG A 1 285 ? 7.758 1.749 -7.25 1 87.94 285 ARG A C 1
ATOM 2370 O O . ARG A 1 285 ? 8.898 1.963 -6.844 1 87.94 285 ARG A O 1
ATOM 2377 N N . GLU A 1 286 ? 6.84 2.641 -7.387 1 92.5 286 GLU A N 1
ATOM 2378 C CA . GLU A 1 286 ? 7.141 4.035 -7.078 1 92.5 286 GLU A CA 1
ATOM 2379 C C . GLU A 1 286 ? 7.539 4.203 -5.613 1 92.5 286 GLU A C 1
ATOM 2381 O O . GLU A 1 286 ? 8.43 4.996 -5.297 1 92.5 286 GLU A O 1
ATOM 2386 N N . PHE A 1 287 ? 6.914 3.463 -4.824 1 92.88 287 PHE A N 1
ATOM 2387 C CA . PHE A 1 287 ? 7.191 3.516 -3.393 1 92.88 287 PHE A CA 1
ATOM 2388 C C . PHE A 1 287 ? 8.586 2.973 -3.092 1 92.88 287 PHE A C 1
ATOM 2390 O O . PHE A 1 287 ? 9.359 3.602 -2.369 1 92.88 287 PHE A O 1
ATOM 2397 N N . THR A 1 288 ? 8.891 1.844 -3.643 1 89.56 288 THR A N 1
ATOM 2398 C CA . THR A 1 288 ? 10.195 1.219 -3.449 1 89.56 288 THR A CA 1
ATOM 2399 C C . THR A 1 288 ? 11.305 2.1 -4.012 1 89.56 288 THR A C 1
ATOM 2401 O O . THR A 1 288 ? 12.352 2.262 -3.387 1 89.56 288 THR A O 1
ATOM 2404 N N . GLU A 1 289 ? 11.07 2.637 -5.172 1 91.75 289 GLU A N 1
ATOM 2405 C CA . GLU A 1 289 ? 12.055 3.52 -5.801 1 91.75 289 GLU A CA 1
ATOM 2406 C C . GLU A 1 289 ? 12.297 4.762 -4.945 1 91.75 289 GLU A C 1
ATOM 2408 O O . GLU A 1 289 ? 13.43 5.258 -4.875 1 91.75 289 GLU A O 1
ATOM 2413 N N . LEU A 1 290 ? 11.25 5.246 -4.387 1 95.75 290 LEU A N 1
ATOM 2414 C CA . LEU A 1 290 ? 11.398 6.402 -3.508 1 95.75 290 LEU A CA 1
ATOM 2415 C C . LEU A 1 290 ? 12.25 6.055 -2.293 1 95.75 290 LEU A C 1
ATOM 2417 O O . LEU A 1 290 ? 13.117 6.836 -1.891 1 95.75 290 LEU A O 1
ATOM 2421 N N . LYS A 1 291 ? 12 4.945 -1.64 1 94.44 291 LYS A N 1
ATOM 2422 C CA . LYS A 1 291 ? 12.797 4.512 -0.493 1 94.44 291 LYS A CA 1
ATOM 2423 C C . LYS A 1 291 ? 14.266 4.344 -0.873 1 94.44 291 LYS A C 1
ATOM 2425 O O . LYS A 1 291 ? 15.156 4.73 -0.113 1 94.44 291 LYS A O 1
ATOM 2430 N N . GLU A 1 292 ? 14.477 3.783 -2.045 1 92.62 292 GLU A N 1
ATOM 2431 C CA . GLU A 1 292 ? 15.844 3.633 -2.537 1 92.62 292 GLU A CA 1
ATOM 2432 C C . GLU A 1 292 ? 16.516 4.992 -2.73 1 92.62 292 GLU A C 1
ATOM 2434 O O . GLU A 1 292 ? 17.688 5.172 -2.377 1 92.62 292 GLU A O 1
ATOM 2439 N N . ARG A 1 293 ? 15.766 5.844 -3.301 1 95.75 293 ARG A N 1
ATOM 2440 C CA . ARG A 1 293 ? 16.266 7.195 -3.502 1 95.75 293 ARG A CA 1
ATOM 2441 C C . ARG A 1 293 ? 16.609 7.859 -2.172 1 95.75 293 ARG A C 1
ATOM 2443 O O . ARG A 1 293 ? 17.641 8.516 -2.041 1 95.75 293 ARG A O 1
ATOM 2450 N N . MET A 1 294 ? 15.742 7.738 -1.183 1 96.69 294 MET A N 1
ATOM 2451 C CA . MET A 1 294 ? 15.969 8.305 0.144 1 96.69 294 MET A CA 1
ATOM 2452 C C . MET A 1 294 ? 17.266 7.773 0.751 1 96.69 294 MET A C 1
ATOM 2454 O O . MET A 1 294 ? 18.047 8.531 1.331 1 96.69 294 MET A O 1
ATOM 2458 N N . ILE A 1 295 ? 17.469 6.523 0.622 1 94.44 295 ILE A N 1
ATOM 2459 C CA . ILE A 1 295 ? 18.688 5.902 1.143 1 94.44 295 ILE A CA 1
ATOM 2460 C C . ILE A 1 295 ? 19.906 6.453 0.403 1 94.44 295 ILE A C 1
ATOM 2462 O O . ILE A 1 295 ? 20.891 6.832 1.027 1 94.44 295 ILE A O 1
ATOM 2466 N N . LYS A 1 296 ? 19.828 6.508 -0.913 1 94.88 296 LYS A N 1
ATOM 2467 C CA . LYS A 1 296 ? 20.922 6.988 -1.745 1 94.88 296 LYS A CA 1
ATOM 2468 C C . LYS A 1 296 ? 21.266 8.438 -1.412 1 94.88 296 LYS A C 1
ATOM 2470 O O . LYS A 1 296 ? 22.438 8.828 -1.477 1 94.88 296 LYS A O 1
ATOM 2475 N N . GLU A 1 297 ? 20.266 9.172 -1.121 1 96.62 297 GLU A N 1
ATOM 2476 C CA . GLU A 1 297 ? 20.438 10.586 -0.825 1 96.62 297 GLU A CA 1
ATOM 2477 C C . GLU A 1 297 ? 20.891 10.797 0.617 1 96.62 297 GLU A C 1
ATOM 2479 O O . GLU A 1 297 ? 21.156 11.93 1.027 1 96.62 297 GLU A O 1
ATOM 2484 N N . GLY A 1 298 ? 20.953 9.703 1.454 1 95.31 298 GLY A N 1
ATOM 2485 C CA . GLY A 1 298 ? 21.531 9.797 2.785 1 95.31 298 GLY A CA 1
ATOM 2486 C C . GLY A 1 298 ? 20.484 9.82 3.889 1 95.31 298 GLY A C 1
ATOM 2487 O O . GLY A 1 298 ? 20.766 10.289 4.992 1 95.31 298 GLY A O 1
ATOM 2488 N N . TYR A 1 299 ? 19.281 9.336 3.592 1 96.31 299 TYR A N 1
ATOM 2489 C CA . TYR A 1 299 ? 18.219 9.391 4.602 1 96.31 299 TYR A CA 1
ATOM 2490 C C . TYR A 1 299 ? 17.656 8.008 4.879 1 96.31 299 TYR A C 1
ATOM 2492 O O . TYR A 1 299 ? 16.438 7.801 4.824 1 96.31 299 TYR A O 1
ATOM 2500 N N . PRO A 1 300 ? 18.453 7.051 5.293 1 93.25 300 PRO A N 1
ATOM 2501 C CA . PRO A 1 300 ? 17.984 5.688 5.555 1 93.25 300 PRO A CA 1
ATOM 2502 C C . PRO A 1 300 ? 17.109 5.59 6.805 1 93.25 300 PRO A C 1
ATOM 2504 O O . PRO A 1 300 ? 16.391 4.602 6.98 1 93.25 300 PRO A O 1
ATOM 2507 N N . ASP A 1 301 ? 17.141 6.641 7.668 1 92.25 301 ASP A N 1
ATOM 2508 C CA . ASP A 1 301 ? 16.453 6.57 8.953 1 92.25 301 ASP A CA 1
ATOM 2509 C C . ASP A 1 301 ? 15.023 7.121 8.844 1 92.25 301 ASP A C 1
ATOM 2511 O O . ASP A 1 301 ? 14.305 7.203 9.836 1 92.25 301 ASP A O 1
ATOM 2515 N N . ALA A 1 302 ? 14.641 7.5 7.652 1 94.38 302 ALA A N 1
ATOM 2516 C CA . ALA A 1 302 ? 13.273 7.98 7.469 1 94.38 302 ALA A CA 1
ATOM 2517 C C . ALA A 1 302 ? 12.266 6.887 7.805 1 94.38 302 ALA A C 1
ATOM 2519 O O . ALA A 1 302 ? 12.477 5.715 7.492 1 94.38 302 ALA A O 1
ATOM 2520 N N . VAL A 1 303 ? 11.242 7.254 8.414 1 93.12 303 VAL A N 1
ATOM 2521 C CA . VAL A 1 303 ? 10.18 6.32 8.766 1 93.12 303 VAL A CA 1
ATOM 2522 C C . VAL A 1 303 ? 8.984 6.516 7.836 1 93.12 303 VAL A C 1
ATOM 2524 O O . VAL A 1 303 ? 8.617 7.648 7.508 1 93.12 303 VAL A O 1
ATOM 2527 N N . TYR A 1 304 ? 8.406 5.422 7.438 1 93.25 304 TYR A N 1
ATOM 2528 C CA . TYR A 1 304 ? 7.285 5.441 6.5 1 93.25 304 TYR A CA 1
ATOM 2529 C C . TYR A 1 304 ? 6.027 4.867 7.141 1 93.25 304 TYR A C 1
ATOM 2531 O O . TYR A 1 304 ? 6.07 3.803 7.762 1 93.25 304 TYR A O 1
ATOM 2539 N N . TYR A 1 305 ? 4.914 5.559 6.93 1 90.5 305 TYR A N 1
ATOM 2540 C CA . TYR A 1 305 ? 3.623 5.074 7.402 1 90.5 305 TYR A CA 1
ATOM 2541 C C . TYR A 1 305 ? 2.615 5.012 6.258 1 90.5 305 TYR A C 1
ATOM 2543 O O . TYR A 1 305 ? 2.17 6.047 5.758 1 90.5 305 TYR A O 1
ATOM 2551 N N . GLU A 1 306 ? 2.111 3.865 5.785 1 85.12 306 GLU A N 1
ATOM 2552 C CA . GLU A 1 306 ? 1.228 3.693 4.637 1 85.12 306 GLU A CA 1
ATOM 2553 C C . GLU A 1 306 ? -0.232 3.602 5.074 1 85.12 306 GLU A C 1
ATOM 2555 O O . GLU A 1 306 ? -1.141 3.775 4.258 1 85.12 306 GLU A O 1
ATOM 2560 N N . ASP A 1 307 ? -0.583 3.318 6.297 1 77.75 307 ASP A N 1
ATOM 2561 C CA . ASP A 1 307 ? -1.951 3.096 6.754 1 77.75 307 ASP A CA 1
ATOM 2562 C C . ASP A 1 307 ? -2.412 4.223 7.676 1 77.75 307 ASP A C 1
ATOM 2564 O O . ASP A 1 307 ? -3.068 3.975 8.688 1 77.75 307 ASP A O 1
ATOM 2568 N N . PHE A 1 308 ? -1.962 5.367 7.195 1 79.5 308 PHE A N 1
ATOM 2569 C CA . PHE A 1 308 ? -2.295 6.43 8.133 1 79.5 308 PHE A CA 1
ATOM 2570 C C . PHE A 1 308 ? -3.713 6.938 7.902 1 79.5 308 PHE A C 1
ATOM 2572 O O . PHE A 1 308 ? -4.176 7 6.758 1 79.5 308 PHE A O 1
ATOM 2579 N N . THR A 1 309 ? -4.391 7.207 8.977 1 82.94 309 THR A N 1
ATOM 2580 C CA . THR A 1 309 ? -5.766 7.691 8.977 1 82.94 309 THR A CA 1
ATOM 2581 C C . THR A 1 309 ? -5.945 8.805 10.008 1 82.94 309 THR A C 1
ATOM 2583 O O . THR A 1 309 ? -6.113 8.531 11.203 1 82.94 309 THR A O 1
ATOM 2586 N N . PRO A 1 310 ? -5.961 9.992 9.445 1 82.38 310 PRO A N 1
ATOM 2587 C CA . PRO A 1 310 ? -6.355 11.039 10.391 1 82.38 310 PRO A CA 1
ATOM 2588 C C . PRO A 1 310 ? -7.801 10.891 10.859 1 82.38 310 PRO A C 1
ATOM 2590 O O . PRO A 1 310 ? -8.711 10.734 10.039 1 82.38 310 PRO A O 1
ATOM 2593 N N . THR A 1 311 ? -7.961 10.938 12.117 1 78.31 311 THR A N 1
ATOM 2594 C CA . THR A 1 311 ? -9.273 10.688 12.695 1 78.31 311 THR A CA 1
ATOM 2595 C C . THR A 1 311 ? -9.844 11.953 13.32 1 78.31 311 THR A C 1
ATOM 2597 O O . THR A 1 311 ? -11.055 12.172 13.297 1 78.31 311 THR A O 1
ATOM 2600 N N . LEU A 1 312 ? -8.969 12.727 13.789 1 82.38 312 LEU A N 1
ATOM 2601 C CA . LEU A 1 312 ? -9.383 13.977 14.43 1 82.38 312 LEU A CA 1
ATOM 2602 C C . LEU A 1 312 ? -8.398 15.102 14.117 1 82.38 312 LEU A C 1
ATOM 2604 O O . LEU A 1 312 ? -7.184 14.922 14.242 1 82.38 312 LEU A O 1
ATOM 2608 N N . LEU A 1 313 ? -8.984 16.141 13.609 1 75.62 313 LEU A N 1
ATOM 2609 C CA . LEU A 1 313 ? -8.266 17.406 13.531 1 75.62 313 LEU A CA 1
ATOM 2610 C C . LEU A 1 313 ? -9.188 18.578 13.898 1 75.62 313 LEU A C 1
ATOM 2612 O O . LEU A 1 313 ? -10.094 18.906 13.133 1 75.62 313 LEU A O 1
ATOM 2616 N N . ARG A 1 314 ? -9.039 18.953 15.102 1 80 314 ARG A N 1
ATOM 2617 C CA . ARG A 1 314 ? -9.898 20 15.625 1 80 314 ARG A CA 1
ATOM 2618 C C . ARG A 1 314 ? -9.141 20.906 16.594 1 80 314 ARG A C 1
ATOM 2620 O O . ARG A 1 314 ? -8.289 20.422 17.359 1 80 314 ARG A O 1
ATOM 2627 N N . THR A 1 315 ? -9.438 22.234 16.391 1 73.19 315 THR A N 1
ATOM 2628 C CA . THR A 1 315 ? -8.867 23.203 17.312 1 73.19 315 THR A CA 1
ATOM 2629 C C . THR A 1 315 ? -9.93 23.719 18.281 1 73.19 315 THR A C 1
ATOM 2631 O O . THR A 1 315 ? -10.945 24.281 17.859 1 73.19 315 THR A O 1
ATOM 2634 N N . MET A 1 316 ? -9.953 23.266 19.531 1 66.06 316 MET A N 1
ATOM 2635 C CA . MET A 1 316 ? -11.047 23.703 20.406 1 66.06 316 MET A CA 1
ATOM 2636 C C . MET A 1 316 ? -10.609 24.875 21.281 1 66.06 316 MET A C 1
ATOM 2638 O O . MET A 1 316 ? -11.445 25.656 21.719 1 66.06 316 MET A O 1
ATOM 2642 N N . MET A 1 317 ? -9.352 25 21.406 1 62.47 317 MET A N 1
ATOM 2643 C CA . MET A 1 317 ? -9.016 25.859 22.547 1 62.47 317 MET A CA 1
ATOM 2644 C C . MET A 1 317 ? -8.633 27.266 22.078 1 62.47 317 MET A C 1
ATOM 2646 O O . MET A 1 317 ? -7.449 27.594 22.031 1 62.47 317 MET A O 1
ATOM 2650 N N . VAL A 1 318 ? -9.484 27.734 21.203 1 68.19 318 VAL A N 1
ATOM 2651 C CA . VAL A 1 318 ? -9.172 29.125 20.906 1 68.19 318 VAL A CA 1
ATOM 2652 C C . VAL A 1 318 ? -10.336 30.016 21.328 1 68.19 318 VAL A C 1
ATOM 2654 O O . VAL A 1 318 ? -11.5 29.625 21.188 1 68.19 318 VAL A O 1
ATOM 2657 N N . MET B 1 1 ? -6.285 0.33 -12.711 1 82.31 1 MET B N 1
ATOM 2658 C CA . MET B 1 1 ? -7.094 -0.174 -11.602 1 82.31 1 MET B CA 1
ATOM 2659 C C . MET B 1 1 ? -7.793 -1.474 -11.992 1 82.31 1 MET B C 1
ATOM 2661 O O . MET B 1 1 ? -8.211 -1.643 -13.133 1 82.31 1 MET B O 1
ATOM 2665 N N . ILE B 1 2 ? -7.793 -2.395 -11.008 1 86.88 2 ILE B N 1
ATOM 2666 C CA . ILE B 1 2 ? -8.5 -3.654 -11.227 1 86.88 2 ILE B CA 1
ATOM 2667 C C . ILE B 1 2 ? -9.977 -3.477 -10.906 1 86.88 2 ILE B C 1
ATOM 2669 O O . ILE B 1 2 ? -10.352 -3.191 -9.766 1 86.88 2 ILE B O 1
ATOM 2673 N N . ASP B 1 3 ? -10.789 -3.596 -11.914 1 91.31 3 ASP B N 1
ATOM 2674 C CA . ASP B 1 3 ? -12.234 -3.502 -11.719 1 91.31 3 ASP B CA 1
ATOM 2675 C C . ASP B 1 3 ? -12.875 -4.887 -11.688 1 91.31 3 ASP B C 1
ATOM 2677 O O . ASP B 1 3 ? -12.18 -5.898 -11.656 1 91.31 3 ASP B O 1
ATOM 2681 N N . CYS B 1 4 ? -14.203 -4.875 -11.633 1 92.81 4 CYS B N 1
ATOM 2682 C CA . CYS B 1 4 ? -14.938 -6.129 -11.477 1 92.81 4 CYS B CA 1
ATOM 2683 C C . CYS B 1 4 ? -14.742 -7.035 -12.68 1 92.81 4 CYS B C 1
ATOM 2685 O O . CYS B 1 4 ? -14.562 -8.242 -12.531 1 92.81 4 CYS B O 1
ATOM 2687 N N . ILE B 1 5 ? -14.703 -6.496 -13.82 1 93.25 5 ILE B N 1
ATOM 2688 C CA . ILE B 1 5 ? -14.578 -7.285 -15.039 1 93.25 5 ILE B CA 1
ATOM 2689 C C . ILE B 1 5 ? -13.18 -7.879 -15.125 1 93.25 5 ILE B C 1
ATOM 2691 O O . ILE B 1 5 ? -13.016 -9.062 -15.43 1 93.25 5 ILE B O 1
ATOM 2695 N N . THR B 1 6 ? -12.227 -7.055 -14.938 1 92.88 6 THR B N 1
ATOM 2696 C CA . THR B 1 6 ? -10.852 -7.527 -14.977 1 92.88 6 THR B CA 1
ATOM 2697 C C . THR B 1 6 ? -10.625 -8.633 -13.945 1 92.88 6 THR B C 1
ATOM 2699 O O . THR B 1 6 ? -9.969 -9.641 -14.242 1 92.88 6 THR B O 1
ATOM 2702 N N . ARG B 1 7 ? -11.141 -8.422 -12.766 1 94.88 7 ARG B N 1
ATOM 2703 C CA . ARG B 1 7 ? -11.078 -9.438 -11.719 1 94.88 7 ARG B CA 1
ATOM 2704 C C . ARG B 1 7 ? -11.648 -10.766 -12.211 1 94.88 7 ARG B C 1
ATOM 2706 O O . ARG B 1 7 ? -10.992 -11.805 -12.102 1 94.88 7 ARG B O 1
ATOM 2713 N N . ASP B 1 8 ? -12.805 -10.727 -12.781 1 95.88 8 ASP B N 1
ATOM 2714 C CA . ASP B 1 8 ? -13.492 -11.945 -13.195 1 95.88 8 ASP B CA 1
ATOM 2715 C C . ASP B 1 8 ? -12.789 -12.602 -14.375 1 95.88 8 ASP B C 1
ATOM 2717 O O . ASP B 1 8 ? -12.773 -13.828 -14.492 1 95.88 8 ASP B O 1
ATOM 2721 N N . VAL B 1 9 ? -12.258 -11.781 -15.219 1 94.69 9 VAL B N 1
ATOM 2722 C CA . VAL B 1 9 ? -11.492 -12.305 -16.344 1 94.69 9 VAL B CA 1
ATOM 2723 C C . VAL B 1 9 ? -10.273 -13.078 -15.836 1 94.69 9 VAL B C 1
ATOM 2725 O O . VAL B 1 9 ? -9.992 -14.18 -16.297 1 94.69 9 VAL B O 1
ATOM 2728 N N . ILE B 1 10 ? -9.57 -12.547 -14.898 1 94.06 10 ILE B N 1
ATOM 2729 C CA . ILE B 1 10 ? -8.391 -13.203 -14.336 1 94.06 10 ILE B CA 1
ATOM 2730 C C . ILE B 1 10 ? -8.789 -14.508 -13.664 1 94.06 10 ILE B C 1
ATOM 2732 O O . ILE B 1 10 ? -8.125 -15.531 -13.836 1 94.06 10 ILE B O 1
ATOM 2736 N N . ARG B 1 11 ? -9.883 -14.477 -12.953 1 94.88 11 ARG B N 1
ATOM 2737 C CA . ARG B 1 11 ? -10.375 -15.672 -12.281 1 94.88 11 ARG B CA 1
ATOM 2738 C C . ARG B 1 11 ? -10.688 -16.781 -13.281 1 94.88 11 ARG B C 1
ATOM 2740 O O . ARG B 1 11 ? -10.414 -17.953 -13.023 1 94.88 11 ARG B O 1
ATOM 2747 N N . ALA B 1 12 ? -11.18 -16.359 -14.398 1 93.56 12 ALA B N 1
ATOM 2748 C CA . ALA B 1 12 ? -11.609 -17.297 -15.422 1 93.56 12 ALA B CA 1
ATOM 2749 C C . ALA B 1 12 ? -10.406 -17.891 -16.156 1 93.56 12 ALA B C 1
ATOM 2751 O O . ALA B 1 12 ? -10.539 -18.891 -16.875 1 93.56 12 ALA B O 1
ATOM 2752 N N . LEU B 1 13 ? -9.266 -17.359 -15.938 1 92.56 13 LEU B N 1
ATOM 2753 C CA . LEU B 1 13 ? -8.062 -17.844 -16.609 1 92.56 13 LEU B CA 1
ATOM 2754 C C . LEU B 1 13 ? -7.52 -19.094 -15.898 1 92.56 13 LEU B C 1
ATOM 2756 O O . LEU B 1 13 ? -6.664 -19.797 -16.438 1 92.56 13 LEU B O 1
ATOM 2760 N N . LYS B 1 14 ? -8.047 -19.281 -14.711 1 92.88 14 LYS B N 1
ATOM 2761 C CA . LYS B 1 14 ? -7.613 -20.469 -13.969 1 92.88 14 LYS B CA 1
ATOM 2762 C C . LYS B 1 14 ? -8.016 -21.75 -14.695 1 92.88 14 LYS B C 1
ATOM 2764 O O . LYS B 1 14 ? -9.203 -22 -14.914 1 92.88 14 LYS B O 1
ATOM 2769 N N . PHE B 1 15 ? -7 -22.469 -15.039 1 92.5 15 PHE B N 1
ATOM 2770 C CA . PHE B 1 15 ? -7.207 -23.719 -15.766 1 92.5 15 PHE B CA 1
ATOM 2771 C C . PHE B 1 15 ? -6.012 -24.641 -15.602 1 92.5 15 PHE B C 1
ATOM 2773 O O . PHE B 1 15 ? -4.867 -24.188 -15.57 1 92.5 15 PHE B O 1
ATOM 2780 N N . PRO B 1 16 ? -6.258 -25.953 -15.453 1 92 16 PRO B N 1
ATOM 2781 C CA . PRO B 1 16 ? -7.551 -26.609 -15.273 1 92 16 PRO B CA 1
ATOM 2782 C C . PRO B 1 16 ? -8.062 -26.531 -13.836 1 92 16 PRO B C 1
ATOM 2784 O O . PRO B 1 16 ? -7.262 -26.406 -12.898 1 92 16 PRO B O 1
ATOM 2787 N N . THR B 1 17 ? -9.32 -26.531 -13.656 1 88.44 17 THR B N 1
ATOM 2788 C CA . THR B 1 17 ? -9.945 -26.672 -12.344 1 88.44 17 THR B CA 1
ATOM 2789 C C . THR B 1 17 ? -10.477 -28.094 -12.156 1 88.44 17 THR B C 1
ATOM 2791 O O . THR B 1 17 ? -10.391 -28.922 -13.062 1 88.44 17 THR B O 1
ATOM 2794 N N . ASP B 1 18 ? -10.992 -28.344 -10.984 1 83.88 18 ASP B N 1
ATOM 2795 C CA . ASP B 1 18 ? -11.523 -29.672 -10.68 1 83.88 18 ASP B CA 1
ATOM 2796 C C . ASP B 1 18 ? -12.758 -29.969 -11.523 1 83.88 18 ASP B C 1
ATOM 2798 O O . ASP B 1 18 ? -13.102 -31.141 -11.727 1 83.88 18 ASP B O 1
ATOM 2802 N N . GLU B 1 19 ? -13.32 -29 -12.055 1 83.75 19 GLU B N 1
ATOM 2803 C CA . GLU B 1 19 ? -14.562 -29.172 -12.805 1 83.75 19 GLU B CA 1
ATOM 2804 C C . GLU B 1 19 ? -14.289 -29.391 -14.289 1 83.75 19 GLU B C 1
ATOM 2806 O O . GLU B 1 19 ? -15.164 -29.844 -15.023 1 83.75 19 GLU B O 1
ATOM 2811 N N . ASP B 1 20 ? -13.07 -29.203 -14.633 1 88.5 20 ASP B N 1
ATOM 2812 C CA . ASP B 1 20 ? -12.742 -29.297 -16.047 1 88.5 20 ASP B CA 1
ATOM 2813 C C . ASP B 1 20 ? -12.469 -30.734 -16.469 1 88.5 20 ASP B C 1
ATOM 2815 O O . ASP B 1 20 ? -11.547 -31.375 -15.945 1 88.5 20 ASP B O 1
ATOM 2819 N N . LYS B 1 21 ? -13.273 -31.219 -17.422 1 89.62 21 LYS B N 1
ATOM 2820 C CA . LYS B 1 21 ? -13.133 -32.594 -17.891 1 89.62 21 LYS B CA 1
ATOM 2821 C C . LYS B 1 21 ? -12.516 -32.625 -19.297 1 89.62 21 LYS B C 1
ATOM 2823 O O . LYS B 1 21 ? -12.023 -33.688 -19.719 1 89.62 21 LYS B O 1
ATOM 2828 N N . TYR B 1 22 ? -12.609 -31.516 -19.922 1 92.88 22 TYR B N 1
ATOM 2829 C CA . TYR B 1 22 ? -12.109 -31.438 -21.297 1 92.88 22 TYR B CA 1
ATOM 2830 C C . TYR B 1 22 ? -11.117 -30.281 -21.453 1 92.88 22 TYR B C 1
ATOM 2832 O O . TYR B 1 22 ? -11.188 -29.297 -20.719 1 92.88 22 TYR B O 1
ATOM 2840 N N . PHE B 1 23 ? -10.242 -30.547 -22.328 1 93.62 23 PHE B N 1
ATOM 2841 C CA . PHE B 1 23 ? -9.273 -29.516 -22.641 1 93.62 23 PHE B CA 1
ATOM 2842 C C . PHE B 1 23 ? -9.93 -28.359 -23.391 1 93.62 23 PHE B C 1
ATOM 2844 O O . PHE B 1 23 ? -10.336 -28.516 -24.547 1 93.62 23 PHE B O 1
ATOM 2851 N N . GLN B 1 24 ? -10.086 -27.281 -22.703 1 87.25 24 GLN B N 1
ATOM 2852 C CA . GLN B 1 24 ? -10.602 -26.031 -23.25 1 87.25 24 GLN B CA 1
ATOM 2853 C C . GLN B 1 24 ? -9.859 -24.828 -22.688 1 87.25 24 GLN B C 1
ATOM 2855 O O . GLN B 1 24 ? -10.219 -24.312 -21.625 1 87.25 24 GLN B O 1
ATOM 2860 N N . LEU B 1 25 ? -9.008 -24.297 -23.484 1 85.44 25 LEU B N 1
ATOM 2861 C CA . LEU B 1 25 ? -8.211 -23.172 -23 1 85.44 25 LEU B CA 1
ATOM 2862 C C . LEU B 1 25 ? -9.094 -21.938 -22.781 1 85.44 25 LEU B C 1
ATOM 2864 O O . LEU B 1 25 ? -10.086 -21.75 -23.484 1 85.44 25 LEU B O 1
ATOM 2868 N N . PRO B 1 26 ? -8.734 -21.172 -21.812 1 85.31 26 PRO B N 1
ATOM 2869 C CA . PRO B 1 26 ? -9.523 -19.969 -21.531 1 85.31 26 PRO B CA 1
ATOM 2870 C C . PRO B 1 26 ? -9.281 -18.844 -22.531 1 85.31 26 PRO B C 1
ATOM 2872 O O . PRO B 1 26 ? -8.688 -17.828 -22.188 1 85.31 26 PRO B O 1
ATOM 2875 N N . THR B 1 27 ? -9.898 -19 -23.641 1 87.25 27 THR B N 1
ATOM 2876 C CA . THR B 1 27 ? -9.836 -17.953 -24.656 1 87.25 27 THR B CA 1
ATOM 2877 C C . THR B 1 27 ? -10.797 -16.812 -24.328 1 87.25 27 THR B C 1
ATOM 2879 O O . THR B 1 27 ? -11.688 -16.969 -23.484 1 87.25 27 THR B O 1
ATOM 2882 N N . ALA B 1 28 ? -10.578 -15.719 -25.016 1 91.12 28 ALA B N 1
ATOM 2883 C CA . ALA B 1 28 ? -11.453 -14.578 -24.797 1 91.12 28 ALA B CA 1
ATOM 2884 C C . ALA B 1 28 ? -12.914 -14.953 -25.031 1 91.12 28 ALA B C 1
ATOM 2886 O O . ALA B 1 28 ? -13.797 -14.547 -24.266 1 91.12 28 ALA B O 1
ATOM 2887 N N . LEU B 1 29 ? -13.133 -15.734 -26.016 1 92 29 LEU B N 1
ATOM 2888 C CA . LEU B 1 29 ? -14.492 -16.141 -26.359 1 92 29 LEU B CA 1
ATOM 2889 C C . LEU B 1 29 ? -15.086 -17.031 -25.281 1 92 29 LEU B C 1
ATOM 2891 O O . LEU B 1 29 ? -16.25 -16.844 -24.891 1 92 29 LEU B O 1
ATOM 2895 N N . ARG B 1 30 ? -14.422 -17.891 -24.781 1 91 30 ARG B N 1
ATOM 2896 C CA . ARG B 1 30 ? -14.906 -18.797 -23.75 1 91 30 ARG B CA 1
ATOM 2897 C C . ARG B 1 30 ? -15.156 -18.062 -22.438 1 91 30 ARG B C 1
ATOM 2899 O O . ARG B 1 30 ? -16.172 -18.297 -21.781 1 91 30 ARG B O 1
ATOM 2906 N N . ILE B 1 31 ? -14.25 -17.234 -22.141 1 94.25 31 ILE B N 1
ATOM 2907 C CA . ILE B 1 31 ? -14.398 -16.453 -20.922 1 94.25 31 ILE B CA 1
ATOM 2908 C C . ILE B 1 31 ? -15.648 -15.578 -21.016 1 94.25 31 ILE B C 1
ATOM 2910 O O . ILE B 1 31 ? -16.422 -15.477 -20.047 1 94.25 31 ILE B O 1
ATOM 2914 N N . ALA B 1 32 ? -15.836 -14.992 -22.141 1 96.19 32 ALA B N 1
ATOM 2915 C CA . ALA B 1 32 ? -17.016 -14.156 -22.344 1 96.19 32 ALA B CA 1
ATOM 2916 C C . ALA B 1 32 ? -18.297 -14.953 -22.141 1 96.19 32 ALA B C 1
ATOM 2918 O O . ALA B 1 32 ? -19.234 -14.469 -21.516 1 96.19 32 ALA B O 1
ATOM 2919 N N . ARG B 1 33 ? -18.312 -16.141 -22.641 1 94.31 33 ARG B N 1
ATOM 2920 C CA . ARG B 1 33 ? -19.484 -17 -22.484 1 94.31 33 ARG B CA 1
ATOM 2921 C C . ARG B 1 33 ? -19.703 -17.375 -21.031 1 94.31 33 ARG B C 1
ATOM 2923 O O . ARG B 1 33 ? -20.828 -17.359 -20.547 1 94.31 33 ARG B O 1
ATOM 2930 N N . GLU B 1 34 ? -18.672 -17.734 -20.453 1 91.69 34 GLU B N 1
ATOM 2931 C CA . GLU B 1 34 ? -18.75 -18.141 -19.047 1 91.69 34 GLU B CA 1
ATOM 2932 C C . GLU B 1 34 ? -19.25 -16.984 -18.172 1 91.69 34 GLU B C 1
ATOM 2934 O O . GLU B 1 34 ? -20.047 -17.203 -17.25 1 91.69 34 GLU B O 1
ATOM 2939 N N . LEU B 1 35 ? -18.766 -15.781 -18.453 1 95.12 35 LEU B N 1
ATOM 2940 C CA . LEU B 1 35 ? -19.109 -14.617 -17.641 1 95.12 35 LEU B CA 1
ATOM 2941 C C . LEU B 1 35 ? -20.391 -13.969 -18.141 1 95.12 35 LEU B C 1
ATOM 2943 O O . LEU B 1 35 ? -20.875 -13.008 -17.547 1 95.12 35 LEU B O 1
ATOM 2947 N N . LYS B 1 36 ? -20.906 -14.461 -19.203 1 95 36 LYS B N 1
ATOM 2948 C CA . LYS B 1 36 ? -22.109 -13.906 -19.812 1 95 36 LYS B CA 1
ATOM 2949 C C . LYS B 1 36 ? -21.938 -12.422 -20.125 1 95 36 LYS B C 1
ATOM 2951 O O . LYS B 1 36 ? -22.797 -11.609 -19.75 1 95 36 LYS B O 1
ATOM 2956 N N . THR B 1 37 ? -20.812 -12.102 -20.719 1 95.5 37 THR B N 1
ATOM 2957 C CA . THR B 1 37 ? -20.516 -10.727 -21.094 1 95.5 37 THR B CA 1
ATOM 2958 C C . THR B 1 37 ? -20.016 -10.656 -22.547 1 95.5 37 THR B C 1
ATOM 2960 O O . THR B 1 37 ? -19.938 -11.68 -23.219 1 95.5 37 THR B O 1
ATOM 2963 N N . SER B 1 38 ? -19.812 -9.453 -22.984 1 96.25 38 SER B N 1
ATOM 2964 C CA . SER B 1 38 ? -19.406 -9.227 -24.359 1 96.25 38 SER B CA 1
ATOM 2965 C C . SER B 1 38 ? -17.969 -9.695 -24.594 1 96.25 38 SER B C 1
ATOM 2967 O O . SER B 1 38 ? -17.094 -9.461 -23.766 1 96.25 38 SER B O 1
ATOM 2969 N N . PHE B 1 39 ? -17.844 -10.336 -25.781 1 96.12 39 PHE B N 1
ATOM 2970 C CA . PHE B 1 39 ? -16.531 -10.766 -26.219 1 96.12 39 PHE B CA 1
ATOM 2971 C C . PHE B 1 39 ? -15.562 -9.578 -26.266 1 96.12 39 PHE B C 1
ATOM 2973 O O . PHE B 1 39 ? -14.406 -9.703 -25.844 1 96.12 39 PHE B O 1
ATOM 2980 N N . PHE B 1 40 ? -16.031 -8.461 -26.656 1 96.12 40 PHE B N 1
ATOM 2981 C CA . PHE B 1 40 ? -15.172 -7.297 -26.859 1 96.12 40 PHE B CA 1
ATOM 2982 C C . PHE B 1 40 ? -14.719 -6.727 -25.516 1 96.12 40 PHE B C 1
ATOM 2984 O O . PHE B 1 40 ? -13.594 -6.234 -25.406 1 96.12 40 PHE B O 1
ATOM 2991 N N . ILE B 1 41 ? -15.555 -6.887 -24.594 1 95.38 41 ILE B N 1
ATOM 2992 C CA . ILE B 1 41 ? -15.219 -6.402 -23.25 1 95.38 41 ILE B CA 1
ATOM 2993 C C . ILE B 1 41 ? -14.117 -7.273 -22.656 1 95.38 41 ILE B C 1
ATOM 2995 O O . ILE B 1 41 ? -13.148 -6.758 -22.094 1 95.38 41 ILE B O 1
ATOM 2999 N N . VAL B 1 42 ? -14.25 -8.531 -22.812 1 94.62 42 VAL B N 1
ATOM 3000 C CA . VAL B 1 42 ? -13.266 -9.469 -22.281 1 94.62 42 VAL B CA 1
ATOM 3001 C C . VAL B 1 42 ? -11.945 -9.312 -23.031 1 94.62 42 VAL B C 1
ATOM 3003 O O . VAL B 1 42 ? -10.875 -9.25 -22.406 1 94.62 42 VAL B O 1
ATOM 3006 N N . LYS B 1 43 ? -12.047 -9.188 -24.328 1 95.06 43 LYS B N 1
ATOM 3007 C CA . LYS B 1 43 ? -10.844 -9.023 -25.125 1 95.06 43 LYS B CA 1
ATOM 3008 C C . LYS B 1 43 ? -10.086 -7.754 -24.75 1 95.06 43 LYS B C 1
ATOM 3010 O O . LYS B 1 43 ? -8.867 -7.77 -24.609 1 95.06 43 LYS B O 1
ATOM 3015 N N . ARG B 1 44 ? -10.812 -6.746 -24.609 1 94.56 44 ARG B N 1
ATOM 3016 C CA . ARG B 1 44 ? -10.195 -5.484 -24.203 1 94.56 44 ARG B CA 1
ATOM 3017 C C . ARG B 1 44 ? -9.508 -5.613 -22.859 1 94.56 44 ARG B C 1
ATOM 3019 O O . ARG B 1 44 ? -8.383 -5.137 -22.672 1 94.56 44 ARG B O 1
ATOM 3026 N N . SER B 1 45 ? -10.156 -6.289 -21.969 1 93.12 45 SER B N 1
ATOM 3027 C CA . SER B 1 45 ? -9.578 -6.496 -20.641 1 93.12 45 SER B CA 1
ATOM 3028 C C . SER B 1 45 ? -8.289 -7.301 -20.719 1 93.12 45 SER B C 1
ATOM 3030 O O . SER B 1 45 ? -7.297 -6.961 -20.062 1 93.12 45 SER B O 1
ATOM 3032 N N . LEU B 1 46 ? -8.281 -8.289 -21.484 1 92 46 LEU B N 1
ATOM 3033 C CA . LEU B 1 46 ? -7.105 -9.133 -21.641 1 92 46 LEU B CA 1
ATOM 3034 C C . LEU B 1 46 ? -5.977 -8.367 -22.328 1 92 46 LEU B C 1
ATOM 3036 O O . LEU B 1 46 ? -4.809 -8.523 -21.969 1 92 46 LEU B O 1
ATOM 3040 N N . ASP B 1 47 ? -6.34 -7.52 -23.281 1 91.81 47 ASP B N 1
ATOM 3041 C CA . ASP B 1 47 ? -5.344 -6.703 -23.969 1 91.81 47 ASP B CA 1
ATOM 3042 C C . ASP B 1 47 ? -4.703 -5.699 -23.016 1 91.81 47 ASP B C 1
ATOM 3044 O O . ASP B 1 47 ? -3.492 -5.465 -23.078 1 91.81 47 ASP B O 1
ATOM 3048 N N . ASP B 1 48 ? -5.5 -5.18 -22.219 1 88.25 48 ASP B N 1
ATOM 3049 C CA . ASP B 1 48 ? -4.992 -4.234 -21.219 1 88.25 48 ASP B CA 1
ATOM 3050 C C . ASP B 1 48 ? -4.043 -4.926 -20.25 1 88.25 48 ASP B C 1
ATOM 3052 O O . ASP B 1 48 ? -3.002 -4.367 -19.891 1 88.25 48 ASP B O 1
ATOM 3056 N N . LEU B 1 49 ? -4.398 -6.086 -19.859 1 86.88 49 LEU B N 1
ATOM 3057 C CA . LEU B 1 49 ? -3.553 -6.871 -18.969 1 86.88 49 LEU B CA 1
ATOM 3058 C C . LEU B 1 49 ? -2.225 -7.211 -19.641 1 86.88 49 LEU B C 1
ATOM 3060 O O . LEU B 1 49 ? -1.166 -7.098 -19.016 1 86.88 49 LEU B O 1
ATOM 3064 N N . LYS B 1 50 ? -2.283 -7.52 -20.812 1 88.25 50 LYS B N 1
ATOM 3065 C CA . LYS B 1 50 ? -1.071 -7.848 -21.562 1 88.25 50 LYS B CA 1
ATOM 3066 C C . LYS B 1 50 ? -0.153 -6.637 -21.688 1 88.25 50 LYS B C 1
ATOM 3068 O O . LYS B 1 50 ? 1.071 -6.77 -21.625 1 88.25 50 LYS B O 1
ATOM 3073 N N . ARG B 1 51 ? -0.712 -5.539 -21.828 1 86 51 ARG B N 1
ATOM 3074 C CA . ARG B 1 51 ? 0.058 -4.309 -21.969 1 86 51 ARG B CA 1
ATOM 3075 C C . ARG B 1 51 ? 0.854 -4.004 -20.719 1 86 51 ARG B C 1
ATOM 3077 O O . ARG B 1 51 ? 1.937 -3.418 -20.781 1 86 51 ARG B O 1
ATOM 3084 N N . ILE B 1 52 ? 0.308 -4.555 -19.656 1 81.06 52 ILE B N 1
ATOM 3085 C CA . ILE B 1 52 ? 1.018 -4.254 -18.422 1 81.06 52 ILE B CA 1
ATOM 3086 C C . ILE B 1 52 ? 1.911 -5.434 -18.031 1 81.06 52 ILE B C 1
ATOM 3088 O O . ILE B 1 52 ? 2.389 -5.516 -16.906 1 81.06 52 ILE B O 1
ATOM 3092 N N . GLY B 1 53 ? 2.061 -6.398 -18.906 1 80.69 53 GLY B N 1
ATOM 3093 C CA . GLY B 1 53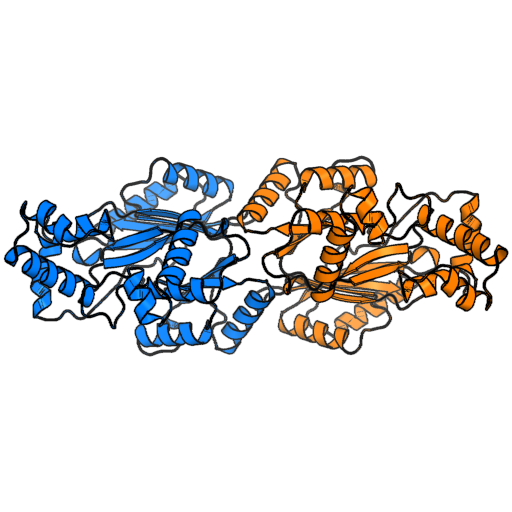 ? 3.021 -7.473 -18.703 1 80.69 53 GLY B CA 1
ATOM 3094 C C . GLY B 1 53 ? 2.391 -8.75 -18.188 1 80.69 53 GLY B C 1
ATOM 3095 O O . GLY B 1 53 ? 3.096 -9.68 -17.797 1 80.69 53 GLY B O 1
ATOM 3096 N N . PHE B 1 54 ? 1.107 -8.742 -18.141 1 85.62 54 PHE B N 1
ATOM 3097 C CA . PHE B 1 54 ? 0.407 -9.945 -17.719 1 85.62 54 PHE B CA 1
ATOM 3098 C C . PHE B 1 54 ? 0.599 -11.062 -18.734 1 85.62 54 PHE B C 1
ATOM 3100 O O . PHE B 1 54 ? 0.428 -10.852 -19.938 1 85.62 54 PHE B O 1
ATOM 3107 N N . ASN B 1 55 ? 0.994 -12.219 -18.203 1 86.44 55 ASN B N 1
ATOM 3108 C CA . ASN B 1 55 ? 1.177 -13.406 -19.031 1 86.44 55 ASN B CA 1
ATOM 3109 C C . ASN B 1 55 ? 0.706 -14.672 -18.312 1 86.44 55 ASN B C 1
ATOM 3111 O O . ASN B 1 55 ? 0.462 -14.648 -17.094 1 86.44 55 ASN B O 1
ATOM 3115 N N . ILE B 1 56 ? 0.523 -15.711 -19.156 1 89 56 ILE B N 1
ATOM 3116 C CA . ILE B 1 56 ? 0.152 -17.016 -18.609 1 89 56 ILE B CA 1
ATOM 3117 C C . ILE B 1 56 ? 1.249 -18.031 -18.922 1 89 56 ILE B C 1
ATOM 3119 O O . ILE B 1 56 ? 1.715 -18.125 -20.062 1 89 56 ILE B O 1
ATOM 3123 N N . TYR B 1 57 ? 1.633 -18.688 -17.906 1 88.75 57 TYR B N 1
ATOM 3124 C CA . TYR B 1 57 ? 2.621 -19.766 -18.047 1 88.75 57 TYR B CA 1
ATOM 3125 C C . TYR B 1 57 ? 2.012 -21.109 -17.719 1 88.75 57 TYR B C 1
ATOM 3127 O O . TYR B 1 57 ? 1.061 -21.203 -16.938 1 88.75 57 TYR B O 1
ATOM 3135 N N . LEU B 1 58 ? 2.578 -22.062 -18.375 1 91.62 58 LEU B N 1
ATOM 3136 C CA . LEU B 1 58 ? 2.164 -23.422 -18.078 1 91.62 58 LEU B CA 1
ATOM 3137 C C . LEU B 1 58 ? 3.178 -24.109 -17.172 1 91.62 58 LEU B C 1
ATOM 3139 O O . LEU B 1 58 ? 4.363 -24.188 -17.484 1 91.62 58 LEU B O 1
ATOM 3143 N N . ILE B 1 59 ? 2.656 -24.562 -16.078 1 91.25 59 ILE B N 1
ATOM 3144 C CA . ILE B 1 59 ? 3.459 -25.344 -15.133 1 91.25 59 ILE B CA 1
ATOM 3145 C C . ILE B 1 59 ? 3.105 -26.828 -15.258 1 91.25 59 ILE B C 1
ATOM 3147 O O . ILE B 1 59 ? 1.971 -27.219 -14.977 1 91.25 59 ILE B O 1
ATOM 3151 N N . PRO B 1 60 ? 4.059 -27.562 -15.641 1 93.06 60 PRO B N 1
ATOM 3152 C CA . PRO B 1 60 ? 3.756 -29 -15.727 1 93.06 60 PRO B CA 1
ATOM 3153 C C . PRO B 1 60 ? 3.682 -29.672 -14.359 1 93.06 60 PRO B C 1
ATOM 3155 O O . PRO B 1 60 ? 4.273 -29.188 -13.398 1 93.06 60 PRO B O 1
ATOM 3158 N N . ASN B 1 61 ? 2.922 -30.703 -14.289 1 93.06 61 ASN B N 1
ATOM 3159 C CA . ASN B 1 61 ? 3.029 -31.562 -13.125 1 93.06 61 ASN B CA 1
ATOM 3160 C C . ASN B 1 61 ? 4.344 -32.344 -13.117 1 93.06 61 ASN B C 1
ATOM 3162 O O . ASN B 1 61 ? 4.465 -33.375 -13.797 1 93.06 61 ASN B O 1
ATOM 3166 N N . TYR B 1 62 ? 5.184 -31.891 -12.336 1 91.69 62 TYR B N 1
ATOM 3167 C CA . TYR B 1 62 ? 6.551 -32.406 -12.344 1 91.69 62 TYR B CA 1
ATOM 3168 C C . TYR B 1 62 ? 6.582 -33.875 -11.945 1 91.69 62 TYR B C 1
ATOM 3170 O O . TYR B 1 62 ? 7.414 -34.656 -12.43 1 91.69 62 TYR B O 1
ATOM 3178 N N . ASN B 1 63 ? 5.695 -34.281 -11.125 1 90.69 63 ASN B N 1
ATOM 3179 C CA . ASN B 1 63 ? 5.645 -35.656 -10.688 1 90.69 63 ASN B CA 1
ATOM 3180 C C . ASN B 1 63 ? 5.391 -36.594 -11.859 1 90.69 63 ASN B C 1
ATOM 3182 O O . ASN B 1 63 ? 5.898 -37.719 -11.875 1 90.69 63 ASN B O 1
ATOM 3186 N N . TYR B 1 64 ? 4.664 -36.156 -12.734 1 92.69 64 TYR B N 1
ATOM 3187 C CA . TYR B 1 64 ? 4.281 -37 -13.859 1 92.69 64 TYR B CA 1
ATOM 3188 C C . TYR B 1 64 ? 5.43 -37.156 -14.852 1 92.69 64 TYR B C 1
ATOM 3190 O O . TYR B 1 64 ? 5.402 -38.031 -15.719 1 92.69 64 TYR B O 1
ATOM 3198 N N . ILE B 1 65 ? 6.422 -36.375 -14.781 1 92.56 65 ILE B N 1
ATOM 3199 C CA . ILE B 1 65 ? 7.523 -36.469 -15.734 1 92.56 65 ILE B CA 1
ATOM 3200 C C . ILE B 1 65 ? 8.797 -36.906 -15.016 1 92.56 65 ILE B C 1
ATOM 3202 O O . ILE B 1 65 ? 9.906 -36.656 -15.5 1 92.56 65 ILE B O 1
ATOM 3206 N N . GLY B 1 66 ? 8.656 -37.375 -13.812 1 90.31 66 GLY B N 1
ATOM 3207 C CA . GLY B 1 66 ? 9.758 -37.969 -13.078 1 90.31 66 GLY B CA 1
ATOM 3208 C C . GLY B 1 66 ? 10.617 -36.969 -12.359 1 90.31 66 GLY B C 1
ATOM 3209 O O . GLY B 1 66 ? 11.781 -37.219 -12.047 1 90.31 66 GLY B O 1
ATOM 3210 N N . LEU B 1 67 ? 10.07 -35.812 -12.211 1 92.44 67 LEU B N 1
ATOM 3211 C CA . LEU B 1 67 ? 10.781 -34.75 -11.5 1 92.44 67 LEU B CA 1
ATOM 3212 C C . LEU B 1 67 ? 10.016 -34.312 -10.25 1 92.44 67 LEU B C 1
ATOM 3214 O O . LEU B 1 67 ? 8.883 -34.781 -10.031 1 92.44 67 LEU B O 1
ATOM 3218 N N . LYS B 1 68 ? 10.641 -33.594 -9.414 1 93.19 68 LYS B N 1
ATOM 3219 C CA . LYS B 1 68 ? 10.055 -32.969 -8.219 1 93.19 68 LYS B CA 1
ATOM 3220 C C . LYS B 1 68 ? 10.266 -31.469 -8.203 1 93.19 68 LYS B C 1
ATOM 3222 O O . LYS B 1 68 ? 11.086 -30.938 -8.961 1 93.19 68 LYS B O 1
ATOM 3227 N N . LYS B 1 69 ? 9.469 -30.844 -7.461 1 93.5 69 LYS B N 1
ATOM 3228 C CA . LYS B 1 69 ? 9.609 -29.391 -7.285 1 93.5 69 LYS B CA 1
ATOM 3229 C C . LYS B 1 69 ? 9.391 -29 -5.832 1 93.5 69 LYS B C 1
ATOM 3231 O O . LYS B 1 69 ? 8.461 -29.469 -5.184 1 93.5 69 LYS B O 1
ATOM 3236 N N . ALA B 1 70 ? 10.305 -28.188 -5.375 1 94.25 70 ALA B N 1
ATOM 3237 C CA . ALA B 1 70 ? 10.18 -27.609 -4.039 1 94.25 70 ALA B CA 1
ATOM 3238 C C . ALA B 1 70 ? 10.164 -26.094 -4.102 1 94.25 70 ALA B C 1
ATOM 3240 O O . ALA B 1 70 ? 10.883 -25.484 -4.914 1 94.25 70 ALA B O 1
ATOM 3241 N N . LYS B 1 71 ? 9.328 -25.5 -3.338 1 94.5 71 LYS B N 1
ATOM 3242 C CA . LYS B 1 71 ? 9.352 -24.062 -3.152 1 94.5 71 LYS B CA 1
ATOM 3243 C C . LYS B 1 71 ? 10.008 -23.688 -1.828 1 94.5 71 LYS B C 1
ATOM 3245 O O . LYS B 1 71 ? 9.594 -24.156 -0.768 1 94.5 71 LYS B O 1
ATOM 3250 N N . VAL B 1 72 ? 10.945 -22.797 -1.915 1 95.62 72 VAL B N 1
ATOM 3251 C CA . VAL B 1 72 ? 11.695 -22.359 -0.737 1 95.62 72 VAL B CA 1
ATOM 3252 C C . VAL B 1 72 ? 11.508 -20.859 -0.522 1 95.62 72 VAL B C 1
ATOM 3254 O O . VAL B 1 72 ? 11.688 -20.078 -1.449 1 95.62 72 VAL B O 1
ATOM 3257 N N . ILE B 1 73 ? 11.117 -20.562 0.661 1 95.19 73 ILE B N 1
ATOM 3258 C CA . ILE B 1 73 ? 11.062 -19.156 1.059 1 95.19 73 ILE B CA 1
ATOM 3259 C C . ILE B 1 73 ? 12.367 -18.766 1.747 1 95.19 73 ILE B C 1
ATOM 3261 O O . ILE B 1 73 ? 12.922 -19.547 2.533 1 95.19 73 ILE B O 1
ATOM 3265 N N . PHE B 1 74 ? 12.852 -17.625 1.44 1 96.31 74 PHE B N 1
ATOM 3266 C CA . PHE B 1 74 ? 14.125 -17.219 2.027 1 96.31 74 PHE B CA 1
ATOM 3267 C C . PHE B 1 74 ? 14.094 -15.758 2.434 1 96.31 74 PHE B C 1
ATOM 3269 O O . PHE B 1 74 ? 13.258 -14.992 1.95 1 96.31 74 PHE B O 1
ATOM 3276 N N . ARG B 1 75 ? 14.93 -15.391 3.326 1 96.19 75 ARG B N 1
ATOM 3277 C CA . ARG B 1 75 ? 15.164 -14.016 3.764 1 96.19 75 ARG B CA 1
ATOM 3278 C C . ARG B 1 75 ? 16.594 -13.578 3.441 1 96.19 75 ARG B C 1
ATOM 3280 O O . ARG B 1 75 ? 17.516 -14.391 3.496 1 96.19 75 ARG B O 1
ATOM 3287 N N . THR B 1 76 ? 16.75 -12.352 3.094 1 95.94 76 THR B N 1
ATOM 3288 C CA . THR B 1 76 ? 18.062 -11.812 2.779 1 95.94 76 THR B CA 1
ATOM 3289 C C . THR B 1 76 ? 18.062 -10.289 2.83 1 95.94 76 THR B C 1
ATOM 3291 O O . THR B 1 76 ? 17 -9.664 2.746 1 95.94 76 THR B O 1
ATOM 3294 N N . PRO B 1 77 ? 19.172 -9.703 3.066 1 92.19 77 PRO B N 1
ATOM 3295 C CA . PRO B 1 77 ? 19.234 -8.242 2.98 1 92.19 77 PRO B CA 1
ATOM 3296 C C . PRO B 1 77 ? 18.891 -7.715 1.591 1 92.19 77 PRO B C 1
ATOM 3298 O O . PRO B 1 77 ? 19 -8.453 0.605 1 92.19 77 PRO B O 1
ATOM 3301 N N . HIS B 1 78 ? 18.562 -6.445 1.522 1 90.19 78 HIS B N 1
ATOM 3302 C CA . HIS B 1 78 ? 18.094 -5.789 0.307 1 90.19 78 HIS B CA 1
ATOM 3303 C C . HIS B 1 78 ? 19.141 -5.859 -0.797 1 90.19 78 HIS B C 1
ATOM 3305 O O . HIS B 1 78 ? 18.812 -6.117 -1.957 1 90.19 78 HIS B O 1
ATOM 3311 N N . VAL B 1 79 ? 20.406 -5.629 -0.5 1 89.75 79 VAL B N 1
ATOM 3312 C CA . VAL B 1 79 ? 21.5 -5.602 -1.474 1 89.75 79 VAL B CA 1
ATOM 3313 C C . VAL B 1 79 ? 21.625 -6.969 -2.137 1 89.75 79 VAL B C 1
ATOM 3315 O O . VAL B 1 79 ? 21.781 -7.062 -3.357 1 89.75 79 VAL B O 1
ATOM 3318 N N . ILE B 1 80 ? 21.516 -8 -1.314 1 93.75 80 ILE B N 1
ATOM 3319 C CA . ILE B 1 80 ? 21.641 -9.359 -1.824 1 93.75 80 ILE B CA 1
ATOM 3320 C C . ILE B 1 80 ? 20.406 -9.711 -2.668 1 93.75 80 ILE B C 1
ATOM 3322 O O . ILE B 1 80 ? 20.531 -10.344 -3.719 1 93.75 80 ILE B O 1
ATOM 3326 N N . MET B 1 81 ? 19.219 -9.336 -2.223 1 93.5 81 MET B N 1
ATOM 3327 C CA . MET B 1 81 ? 18 -9.57 -2.99 1 93.5 81 MET B CA 1
ATOM 3328 C C . MET B 1 81 ? 18.094 -8.953 -4.379 1 93.5 81 MET B C 1
ATOM 3330 O O . MET B 1 81 ? 17.734 -9.594 -5.375 1 93.5 81 MET B O 1
ATOM 3334 N N . THR B 1 82 ? 18.562 -7.746 -4.453 1 90.31 82 THR B N 1
ATOM 3335 C CA . THR B 1 82 ? 18.703 -7.047 -5.727 1 90.31 82 THR B CA 1
ATOM 3336 C C . THR B 1 82 ? 19.703 -7.762 -6.633 1 90.31 82 THR B C 1
ATOM 3338 O O . THR B 1 82 ? 19.453 -7.922 -7.828 1 90.31 82 THR B O 1
ATOM 3341 N N . ARG B 1 83 ? 20.766 -8.156 -6.078 1 94.12 83 ARG B N 1
ATOM 3342 C CA . ARG B 1 83 ? 21.766 -8.906 -6.844 1 94.12 83 ARG B CA 1
ATOM 3343 C C . ARG B 1 83 ? 21.172 -10.203 -7.383 1 94.12 83 ARG B C 1
ATOM 3345 O O . ARG B 1 83 ? 21.375 -10.547 -8.555 1 94.12 83 ARG B O 1
ATOM 3352 N N . MET B 1 84 ? 20.484 -10.945 -6.531 1 94.31 84 MET B N 1
ATOM 3353 C CA . MET B 1 84 ? 19.844 -12.188 -6.949 1 94.31 84 MET B CA 1
ATOM 3354 C C . MET B 1 84 ? 18.875 -11.945 -8.102 1 94.31 84 MET B C 1
ATOM 3356 O O . MET B 1 84 ? 18.875 -12.688 -9.078 1 94.31 84 MET B O 1
ATOM 3360 N N . MET B 1 85 ? 18.125 -10.938 -7.855 1 92.19 85 MET B N 1
ATOM 3361 C CA . MET B 1 85 ? 17.141 -10.602 -8.883 1 92.19 85 MET B CA 1
ATOM 3362 C C . MET B 1 85 ? 17.828 -10.344 -10.227 1 92.19 85 MET B C 1
ATOM 3364 O O . MET B 1 85 ? 17.391 -10.859 -11.258 1 92.19 85 MET B O 1
ATOM 3368 N N . ASN B 1 86 ? 18.844 -9.625 -10.219 1 92.88 86 ASN B N 1
ATOM 3369 C CA . ASN B 1 86 ? 19.562 -9.297 -11.445 1 92.88 86 ASN B CA 1
ATOM 3370 C C . ASN B 1 86 ? 20.219 -10.531 -12.047 1 92.88 86 ASN B C 1
ATOM 3372 O O . ASN B 1 86 ? 20.094 -10.781 -13.25 1 92.88 86 ASN B O 1
ATOM 3376 N N . ASP B 1 87 ? 20.875 -11.297 -11.25 1 94.62 87 ASP B N 1
ATOM 3377 C CA . ASP B 1 87 ? 21.562 -12.492 -11.711 1 94.62 87 ASP B CA 1
ATOM 3378 C C . ASP B 1 87 ? 20.594 -13.492 -12.328 1 94.62 87 ASP B C 1
ATOM 3380 O O . ASP B 1 87 ? 20.859 -14.039 -13.406 1 94.62 87 ASP B O 1
ATOM 3384 N N . ILE B 1 88 ? 19.484 -13.672 -11.664 1 92.44 88 ILE B N 1
ATOM 3385 C CA . ILE B 1 88 ? 18.516 -14.688 -12.07 1 92.44 88 ILE B CA 1
ATOM 3386 C C . ILE B 1 88 ? 17.766 -14.211 -13.32 1 92.44 88 ILE B C 1
ATOM 3388 O O . ILE B 1 88 ? 17.422 -15.016 -14.188 1 92.44 88 ILE B O 1
ATOM 3392 N N . THR B 1 89 ? 17.594 -12.961 -13.383 1 89.31 89 THR B N 1
ATOM 3393 C CA . THR B 1 89 ? 16.938 -12.422 -14.562 1 89.31 89 THR B CA 1
ATOM 3394 C C . THR B 1 89 ? 17.859 -12.516 -15.781 1 89.31 89 THR B C 1
ATOM 3396 O O . THR B 1 89 ? 17.406 -12.812 -16.891 1 89.31 89 THR B O 1
ATOM 3399 N N . GLU B 1 90 ? 19.125 -12.328 -15.648 1 91.31 90 GLU B N 1
ATOM 3400 C CA . GLU B 1 90 ? 20.094 -12.328 -16.734 1 91.31 90 GLU B CA 1
ATOM 3401 C C . GLU B 1 90 ? 20.438 -13.75 -17.172 1 91.31 90 GLU B C 1
ATOM 3403 O O . GLU B 1 90 ? 20.5 -14.039 -18.375 1 91.31 90 GLU B O 1
ATOM 3408 N N . ALA B 1 91 ? 20.656 -14.57 -16.188 1 91.56 91 ALA B N 1
ATOM 3409 C CA . ALA B 1 91 ? 21.016 -15.961 -16.453 1 91.56 91 ALA B CA 1
ATOM 3410 C C . ALA B 1 91 ? 20.344 -16.906 -15.469 1 91.56 91 ALA B C 1
ATOM 3412 O O . ALA B 1 91 ? 20.969 -17.375 -14.523 1 91.56 91 ALA B O 1
ATOM 3413 N N . PRO B 1 92 ? 19.141 -17.203 -15.727 1 90.44 92 PRO B N 1
ATOM 3414 C CA . PRO B 1 92 ? 18.422 -18.078 -14.797 1 90.44 92 PRO B CA 1
ATOM 3415 C C . PRO B 1 92 ? 19 -19.5 -14.758 1 90.44 92 PRO B C 1
ATOM 3417 O O . PRO B 1 92 ? 19.172 -20.125 -15.812 1 90.44 92 PRO B O 1
ATOM 3420 N N . PRO B 1 93 ? 19.25 -19.922 -13.578 1 90.69 93 PRO B N 1
ATOM 3421 C CA . PRO B 1 93 ? 19.688 -21.328 -13.5 1 90.69 93 PRO B CA 1
ATOM 3422 C C . PRO B 1 93 ? 18.625 -22.297 -14.031 1 90.69 93 PRO B C 1
ATOM 3424 O O . PRO B 1 93 ? 17.422 -22.078 -13.852 1 90.69 93 PRO B O 1
ATOM 3427 N N . SER B 1 94 ? 19.062 -23.469 -14.508 1 89.19 94 SER B N 1
ATOM 3428 C CA . SER B 1 94 ? 18.156 -24.422 -15.148 1 89.19 94 SER B CA 1
ATOM 3429 C C . SER B 1 94 ? 17.234 -25.094 -14.125 1 89.19 94 SER B C 1
ATOM 3431 O O . SER B 1 94 ? 16.125 -25.516 -14.461 1 89.19 94 SER B O 1
ATOM 3433 N N . TYR B 1 95 ? 17.734 -25.156 -12.922 1 92.69 95 TYR B N 1
ATOM 3434 C CA . TYR B 1 95 ? 16.953 -25.859 -11.914 1 92.69 95 TYR B CA 1
ATOM 3435 C C . TYR B 1 95 ? 15.898 -24.953 -11.297 1 92.69 95 TYR B C 1
ATOM 3437 O O . TYR B 1 95 ? 15.047 -25.406 -10.531 1 92.69 95 TYR B O 1
ATOM 3445 N N . LEU B 1 96 ? 15.93 -23.656 -11.609 1 93.69 96 LEU B N 1
ATOM 3446 C CA . LEU B 1 96 ? 14.969 -22.703 -11.055 1 93.69 96 LEU B CA 1
ATOM 3447 C C . LEU B 1 96 ? 13.812 -22.469 -12.023 1 93.69 96 LEU B C 1
ATOM 3449 O O . LEU B 1 96 ? 14.031 -22.047 -13.164 1 93.69 96 LEU B O 1
ATOM 3453 N N . ASP B 1 97 ? 12.625 -22.734 -11.555 1 91.81 97 ASP B N 1
ATOM 3454 C CA . ASP B 1 97 ? 11.477 -22.547 -12.438 1 91.81 97 ASP B CA 1
ATOM 3455 C C . ASP B 1 97 ? 10.633 -21.344 -12 1 91.81 97 ASP B C 1
ATOM 3457 O O . ASP B 1 97 ? 9.766 -20.891 -12.742 1 91.81 97 ASP B O 1
ATOM 3461 N N . GLU B 1 98 ? 10.906 -20.938 -10.82 1 92.56 98 GLU B N 1
ATOM 3462 C CA . GLU B 1 98 ? 10.18 -19.781 -10.289 1 92.56 98 GLU B CA 1
ATOM 3463 C C . GLU B 1 98 ? 11.07 -18.953 -9.367 1 92.56 98 GLU B C 1
ATOM 3465 O O . GLU B 1 98 ? 11.867 -19.5 -8.609 1 92.56 98 GLU B O 1
ATOM 3470 N N . PHE B 1 99 ? 10.938 -17.688 -9.453 1 94.19 99 PHE B N 1
ATOM 3471 C CA . PHE B 1 99 ? 11.57 -16.75 -8.539 1 94.19 99 PHE B CA 1
ATOM 3472 C C . PHE B 1 99 ? 10.664 -15.539 -8.305 1 94.19 99 PHE B C 1
ATOM 3474 O O . PHE B 1 99 ? 10.305 -14.836 -9.25 1 94.19 99 PHE B O 1
ATOM 3481 N N . THR B 1 100 ? 10.281 -15.367 -7.047 1 93.12 100 THR B N 1
ATOM 3482 C CA . THR B 1 100 ? 9.367 -14.281 -6.715 1 93.12 100 THR B CA 1
ATOM 3483 C C . THR B 1 100 ? 9.875 -13.5 -5.508 1 93.12 100 THR B C 1
ATOM 3485 O O . THR B 1 100 ? 10.219 -14.086 -4.48 1 93.12 100 THR B O 1
ATOM 3488 N N . ILE B 1 101 ? 9.945 -12.25 -5.691 1 93.06 101 ILE B N 1
ATOM 3489 C CA . ILE B 1 101 ? 10.156 -11.391 -4.535 1 93.06 101 ILE B CA 1
ATOM 3490 C C . ILE B 1 101 ? 8.836 -11.164 -3.809 1 93.06 101 ILE B C 1
ATOM 3492 O O . ILE B 1 101 ? 7.875 -10.656 -4.391 1 93.06 101 ILE B O 1
ATOM 3496 N N . LEU B 1 102 ? 8.758 -11.539 -2.582 1 91.69 102 LEU B N 1
ATOM 3497 C CA . LEU B 1 102 ? 7.527 -11.43 -1.808 1 91.69 102 LEU B CA 1
ATOM 3498 C C . LEU B 1 102 ? 7.496 -10.117 -1.024 1 91.69 102 LEU B C 1
ATOM 3500 O O . LEU B 1 102 ? 6.422 -9.578 -0.749 1 91.69 102 LEU B O 1
ATOM 3504 N N . ARG B 1 103 ? 8.625 -9.688 -0.602 1 88.25 103 ARG B N 1
ATOM 3505 C CA . ARG B 1 103 ? 8.805 -8.422 0.092 1 88.25 103 ARG B CA 1
ATOM 3506 C C . ARG B 1 103 ? 10.148 -7.797 -0.25 1 88.25 103 ARG B C 1
ATOM 3508 O O . ARG B 1 103 ? 11.195 -8.438 -0.095 1 88.25 103 ARG B O 1
ATOM 3515 N N . LYS B 1 104 ? 10.047 -6.633 -0.776 1 86.69 104 LYS B N 1
ATOM 3516 C CA . LYS B 1 104 ? 11.266 -5.887 -1.078 1 86.69 104 LYS B CA 1
ATOM 3517 C C . LYS B 1 104 ? 11.266 -4.531 -0.383 1 86.69 104 LYS B C 1
ATOM 3519 O O . LYS B 1 104 ? 10.5 -3.637 -0.751 1 86.69 104 LYS B O 1
ATOM 3524 N N . ASP B 1 105 ? 12 -4.441 0.588 1 86.12 105 ASP B N 1
ATOM 3525 C CA . ASP B 1 105 ? 12.133 -3.211 1.361 1 86.12 105 ASP B CA 1
ATOM 3526 C C . ASP B 1 105 ? 13.594 -2.867 1.609 1 86.12 105 ASP B C 1
ATOM 3528 O O . ASP B 1 105 ? 14.305 -3.605 2.299 1 86.12 105 ASP B O 1
ATOM 3532 N N . PRO B 1 106 ? 13.992 -1.796 1.068 1 86.31 106 PRO B N 1
ATOM 3533 C CA . PRO B 1 106 ? 15.398 -1.424 1.246 1 86.31 106 PRO B CA 1
ATOM 3534 C C . PRO B 1 106 ? 15.781 -1.23 2.713 1 86.31 106 PRO B C 1
ATOM 3536 O O . PRO B 1 106 ? 16.969 -1.252 3.057 1 86.31 106 PRO B O 1
ATOM 3539 N N . LEU B 1 107 ? 14.812 -1.046 3.615 1 82.5 107 LEU B N 1
ATOM 3540 C CA . LEU B 1 107 ? 15.086 -0.707 5.008 1 82.5 107 LEU B CA 1
ATOM 3541 C C . LEU B 1 107 ? 14.805 -1.894 5.922 1 82.5 107 LEU B C 1
ATOM 3543 O O . LEU B 1 107 ? 14.969 -1.795 7.141 1 82.5 107 LEU B O 1
ATOM 3547 N N . ASP B 1 108 ? 14.352 -2.967 5.344 1 81 108 ASP B N 1
ATOM 3548 C CA . ASP B 1 108 ? 13.945 -4.102 6.164 1 81 108 ASP B CA 1
ATOM 3549 C C . ASP B 1 108 ? 14.438 -5.418 5.566 1 81 108 ASP B C 1
ATOM 3551 O O . ASP B 1 108 ? 15.164 -5.422 4.574 1 81 108 ASP B O 1
ATOM 3555 N N . VAL B 1 109 ? 14.047 -6.457 6.305 1 85.12 109 VAL B N 1
ATOM 3556 C CA . VAL B 1 109 ? 14.336 -7.801 5.812 1 85.12 109 VAL B CA 1
ATOM 3557 C C . VAL B 1 109 ? 13.484 -8.094 4.578 1 85.12 109 VAL B C 1
ATOM 3559 O O . VAL B 1 109 ? 12.289 -7.793 4.551 1 85.12 109 VAL B O 1
ATOM 3562 N N . ASN B 1 110 ? 14.219 -8.57 3.576 1 92.25 110 ASN B N 1
ATOM 3563 C CA . ASN B 1 110 ? 13.555 -8.938 2.334 1 92.25 110 ASN B CA 1
ATOM 3564 C C . ASN B 1 110 ? 13.227 -10.422 2.293 1 92.25 110 ASN B C 1
ATOM 3566 O O . ASN B 1 110 ? 13.945 -11.242 2.869 1 92.25 110 ASN B O 1
ATOM 3570 N N . VAL B 1 111 ? 12.094 -10.727 1.696 1 94.81 111 VAL B N 1
ATOM 3571 C CA . VAL B 1 111 ? 11.625 -12.102 1.604 1 94.81 111 VAL B CA 1
ATOM 3572 C C . VAL B 1 111 ? 11.398 -12.477 0.14 1 94.81 111 VAL B C 1
ATOM 3574 O O . VAL B 1 111 ? 10.812 -11.703 -0.622 1 94.81 111 VAL B O 1
ATOM 3577 N N . GLY B 1 112 ? 11.977 -13.578 -0.243 1 95.12 112 GLY B N 1
ATOM 3578 C CA . GLY B 1 112 ? 11.758 -14.117 -1.576 1 95.12 112 GLY B CA 1
ATOM 3579 C C . GLY B 1 112 ? 11.383 -15.586 -1.57 1 95.12 112 GLY B C 1
ATOM 3580 O O . GLY B 1 112 ? 11.391 -16.234 -0.52 1 95.12 112 GLY B O 1
ATOM 3581 N N . SER B 1 113 ? 10.914 -16.031 -2.688 1 95 113 SER B N 1
ATOM 3582 C CA . SER B 1 113 ? 10.609 -17.453 -2.881 1 95 113 SER B CA 1
ATOM 3583 C C . SER B 1 113 ? 11.219 -17.969 -4.18 1 95 113 SER B C 1
ATOM 3585 O O . SER B 1 113 ? 11.273 -17.25 -5.18 1 95 113 SER B O 1
ATOM 3587 N N . MET B 1 114 ? 11.664 -19.219 -4.145 1 95.25 114 MET B N 1
ATOM 3588 C CA . MET B 1 114 ? 12.234 -19.891 -5.312 1 95.25 114 MET B CA 1
ATOM 3589 C C . MET B 1 114 ? 11.617 -21.281 -5.5 1 95.25 114 MET B C 1
ATOM 3591 O O . MET B 1 114 ? 11.414 -22.016 -4.531 1 95.25 114 MET B O 1
ATOM 3595 N N . GLY B 1 115 ? 11.227 -21.547 -6.727 1 94.44 115 GLY B N 1
ATOM 3596 C CA . GLY B 1 115 ? 10.852 -22.906 -7.102 1 94.44 115 GLY B CA 1
ATOM 3597 C C . GLY B 1 115 ? 12 -23.688 -7.703 1 94.44 115 GLY B C 1
ATOM 3598 O O . GLY B 1 115 ? 12.555 -23.312 -8.734 1 94.44 115 GLY B O 1
ATOM 3599 N N . ILE B 1 116 ? 12.367 -24.766 -7.047 1 95.19 116 ILE B N 1
ATOM 3600 C CA . ILE B 1 116 ? 13.508 -25.578 -7.469 1 95.19 116 ILE B CA 1
ATOM 3601 C C . ILE B 1 116 ? 13.016 -26.922 -7.996 1 95.19 116 ILE B C 1
ATOM 3603 O O . ILE B 1 116 ? 12.281 -27.625 -7.305 1 95.19 116 ILE B O 1
ATOM 3607 N N . VAL B 1 117 ? 13.414 -27.188 -9.172 1 94.69 117 VAL B N 1
ATOM 3608 C CA . VAL B 1 117 ? 13.086 -28.484 -9.781 1 94.69 117 VAL B CA 1
ATOM 3609 C C . VAL B 1 117 ? 14.273 -29.422 -9.664 1 94.69 117 VAL B C 1
ATOM 3611 O O . VAL B 1 117 ? 15.414 -29.047 -9.953 1 94.69 117 VAL B O 1
ATOM 3614 N N . TYR B 1 118 ? 13.961 -30.672 -9.258 1 95 118 TYR B N 1
ATOM 3615 C CA . TYR B 1 118 ? 15.039 -31.609 -8.992 1 95 118 TYR B CA 1
ATOM 3616 C C . TYR B 1 118 ? 14.586 -33.062 -9.227 1 95 118 TYR B C 1
ATOM 3618 O O . TYR B 1 118 ? 13.391 -33.312 -9.367 1 95 118 TYR B O 1
ATOM 3626 N N . ARG B 1 119 ? 15.555 -33.969 -9.258 1 94.44 119 ARG B N 1
ATOM 3627 C CA . ARG B 1 119 ? 15.273 -35.375 -9.516 1 94.44 119 ARG B CA 1
ATOM 3628 C C . ARG B 1 119 ? 15.188 -36.156 -8.211 1 94.44 119 ARG B C 1
ATOM 3630 O O . ARG B 1 119 ? 14.328 -37.031 -8.07 1 94.44 119 ARG B O 1
ATOM 3637 N N . ASP B 1 120 ? 16.078 -35.844 -7.324 1 94.94 120 ASP B N 1
ATOM 3638 C CA . ASP B 1 120 ? 16.156 -36.531 -6.035 1 94.94 120 ASP B CA 1
ATOM 3639 C C . ASP B 1 120 ? 16.641 -35.562 -4.941 1 94.94 120 ASP B C 1
ATOM 3641 O O . ASP B 1 120 ? 17.078 -34.438 -5.23 1 94.94 120 ASP B O 1
ATOM 3645 N N . ASP B 1 121 ? 16.609 -36.031 -3.752 1 94.94 121 ASP B N 1
ATOM 3646 C CA . ASP B 1 121 ? 16.875 -35.188 -2.604 1 94.94 121 ASP B CA 1
ATOM 3647 C C . ASP B 1 121 ? 18.344 -34.75 -2.58 1 94.94 121 ASP B C 1
ATOM 3649 O O . ASP B 1 121 ? 18.672 -33.688 -2.09 1 94.94 121 ASP B O 1
ATOM 3653 N N . GLY B 1 122 ? 19.141 -35.594 -3.039 1 96.44 122 GLY B N 1
ATOM 3654 C CA . GLY B 1 122 ? 20.531 -35.219 -3.143 1 96.44 122 GLY B CA 1
ATOM 3655 C C . GLY B 1 122 ? 20.766 -34 -4.039 1 96.44 122 GLY B C 1
ATOM 3656 O O . GLY B 1 122 ? 21.562 -33.125 -3.709 1 96.44 122 GLY B O 1
ATOM 3657 N N . GLU B 1 123 ? 20.141 -34 -5.18 1 96.31 123 GLU B N 1
ATOM 3658 C CA . GLU B 1 123 ? 20.219 -32.844 -6.098 1 96.31 123 GLU B CA 1
ATOM 3659 C C . GLU B 1 123 ? 19.688 -31.578 -5.453 1 96.31 123 GLU B C 1
ATOM 3661 O O . GLU B 1 123 ? 20.266 -30.5 -5.625 1 96.31 123 GLU B O 1
ATOM 3666 N N . LEU B 1 124 ? 18.578 -31.703 -4.762 1 96.56 124 LEU B N 1
ATOM 3667 C CA . LEU B 1 124 ? 18 -30.562 -4.086 1 96.56 124 LEU B CA 1
ATOM 3668 C C . LEU B 1 124 ? 18.984 -29.953 -3.084 1 96.56 124 LEU B C 1
ATOM 3670 O O . LEU B 1 124 ? 19.188 -28.75 -3.061 1 96.56 124 LEU B O 1
ATOM 3674 N N . ASP B 1 125 ? 19.578 -30.797 -2.303 1 96.81 125 ASP B N 1
ATOM 3675 C CA . ASP B 1 125 ? 20.547 -30.359 -1.312 1 96.81 125 ASP B CA 1
ATOM 3676 C C . ASP B 1 125 ? 21.719 -29.641 -1.979 1 96.81 125 ASP B C 1
ATOM 3678 O O . ASP B 1 125 ? 22.203 -28.625 -1.478 1 96.81 125 ASP B O 1
ATOM 3682 N N . ASN B 1 126 ? 22.141 -30.203 -3.047 1 97.12 126 ASN B N 1
ATOM 3683 C CA . ASN B 1 126 ? 23.234 -29.609 -3.783 1 97.12 126 ASN B CA 1
ATOM 3684 C C . ASN B 1 126 ? 22.875 -28.219 -4.312 1 97.12 126 ASN B C 1
ATOM 3686 O O . ASN B 1 126 ? 23.703 -27.297 -4.266 1 97.12 126 ASN B O 1
ATOM 3690 N N . TYR B 1 127 ? 21.719 -28.156 -4.867 1 96.31 127 TYR B N 1
ATOM 3691 C CA . TYR B 1 127 ? 21.297 -26.859 -5.402 1 96.31 127 TYR B CA 1
ATOM 3692 C C . TYR B 1 127 ? 21.172 -25.828 -4.293 1 96.31 127 TYR B C 1
ATOM 3694 O O . TYR B 1 127 ? 21.531 -24.672 -4.469 1 96.31 127 TYR B O 1
ATOM 3702 N N . LEU B 1 128 ? 20.656 -26.203 -3.15 1 96.5 128 LEU B N 1
ATOM 3703 C CA . LEU B 1 128 ? 20.516 -25.297 -2.012 1 96.5 128 LEU B CA 1
ATOM 3704 C C . LEU B 1 128 ? 21.891 -24.828 -1.528 1 96.5 128 LEU B C 1
ATOM 3706 O O . LEU B 1 128 ? 22.062 -23.656 -1.21 1 96.5 128 LEU B O 1
ATOM 3710 N N . LYS B 1 129 ? 22.797 -25.703 -1.479 1 96.25 129 LYS B N 1
ATOM 3711 C CA . LYS B 1 129 ? 24.156 -25.359 -1.095 1 96.25 129 LYS B CA 1
ATOM 3712 C C . LYS B 1 129 ? 24.781 -24.375 -2.088 1 96.25 129 LYS B C 1
ATOM 3714 O O . LYS B 1 129 ? 25.469 -23.453 -1.692 1 96.25 129 LYS B O 1
ATOM 3719 N N . LYS B 1 130 ? 24.531 -24.641 -3.324 1 95.88 130 LYS B N 1
ATOM 3720 C CA . LYS B 1 130 ? 25.047 -23.766 -4.367 1 95.88 130 LYS B CA 1
ATOM 3721 C C . LYS B 1 130 ? 24.484 -22.344 -4.211 1 95.88 130 LYS B C 1
ATOM 3723 O O . LYS B 1 130 ? 25.234 -21.375 -4.352 1 95.88 130 LYS B O 1
ATOM 3728 N N . ILE B 1 131 ? 23.219 -22.234 -3.975 1 95.5 131 ILE B N 1
ATOM 3729 C CA . ILE B 1 131 ? 22.578 -20.938 -3.793 1 95.5 131 ILE B CA 1
ATOM 3730 C C . ILE B 1 131 ? 23.172 -20.234 -2.576 1 95.5 131 ILE B C 1
ATOM 3732 O O . ILE B 1 131 ? 23.531 -19.062 -2.645 1 95.5 131 ILE B O 1
ATOM 3736 N N . LYS B 1 132 ? 23.297 -20.922 -1.512 1 95.06 132 LYS B N 1
ATOM 3737 C CA . LYS B 1 132 ? 23.859 -20.344 -0.293 1 95.06 132 LYS B CA 1
ATOM 3738 C C . LYS B 1 132 ? 25.312 -19.922 -0.511 1 95.06 132 LYS B C 1
ATOM 3740 O O . LYS B 1 132 ? 25.781 -18.953 0.09 1 95.06 132 LYS B O 1
ATOM 3745 N N . GLY B 1 133 ? 26.016 -20.656 -1.286 1 94.69 133 GLY B N 1
ATOM 3746 C CA . GLY B 1 133 ? 27.391 -20.328 -1.6 1 94.69 133 GLY B CA 1
ATOM 3747 C C . GLY B 1 133 ? 27.531 -19.094 -2.471 1 94.69 133 GLY B C 1
ATOM 3748 O O . GLY B 1 133 ? 28.484 -18.344 -2.346 1 94.69 133 GLY B O 1
ATOM 3749 N N . SER B 1 134 ? 26.578 -18.953 -3.346 1 94.56 134 SER B N 1
ATOM 3750 C CA . SER B 1 134 ? 26.625 -17.844 -4.289 1 94.56 134 SER B CA 1
ATOM 3751 C C . SER B 1 134 ? 26.156 -16.547 -3.641 1 94.56 134 SER B C 1
ATOM 3753 O O . SER B 1 134 ? 26.547 -15.453 -4.055 1 94.56 134 SER B O 1
ATOM 3755 N N . TYR B 1 135 ? 25.25 -16.594 -2.775 1 94.44 135 TYR B N 1
ATOM 3756 C CA . TYR B 1 135 ? 24.672 -15.422 -2.123 1 94.44 135 TYR B CA 1
ATOM 3757 C C . TYR B 1 135 ? 24.828 -15.508 -0.608 1 94.44 135 TYR B C 1
ATOM 3759 O O . TYR B 1 135 ? 24.031 -16.172 0.065 1 94.44 135 TYR B O 1
ATOM 3767 N N . LEU B 1 136 ? 25.719 -14.578 -0.197 1 86.88 136 LEU B N 1
ATOM 3768 C CA . LEU B 1 136 ? 26 -14.586 1.232 1 86.88 136 LEU B CA 1
ATOM 3769 C C . LEU B 1 136 ? 24.828 -14.016 2.027 1 86.88 136 LEU B C 1
ATOM 3771 O O . LEU B 1 136 ? 24.094 -13.164 1.53 1 86.88 136 LEU B O 1
ATOM 3775 N N . ASP B 1 137 ? 24.344 -14.688 3.166 1 90.81 137 ASP B N 1
ATOM 3776 C CA . ASP B 1 137 ? 23.375 -14.18 4.133 1 90.81 137 ASP B CA 1
ATOM 3777 C C . ASP B 1 137 ? 21.953 -14.562 3.736 1 90.81 137 ASP B C 1
ATOM 3779 O O . ASP B 1 137 ? 21 -13.867 4.086 1 90.81 137 ASP B O 1
ATOM 3783 N N . VAL B 1 138 ? 21.844 -15.414 2.797 1 94.38 138 VAL B N 1
ATOM 3784 C CA . VAL B 1 138 ? 20.531 -15.977 2.504 1 94.38 138 VAL B CA 1
ATOM 3785 C C . VAL B 1 138 ? 20.156 -17 3.58 1 94.38 138 VAL B C 1
ATOM 3787 O O . VAL B 1 138 ? 20.953 -17.875 3.91 1 94.38 138 VAL B O 1
ATOM 3790 N N . THR B 1 139 ? 19.016 -16.828 4.133 1 96 139 THR B N 1
ATOM 3791 C CA . THR B 1 139 ? 18.484 -17.781 5.105 1 96 139 THR B CA 1
ATOM 3792 C C . THR B 1 139 ? 17.188 -18.391 4.605 1 96 139 THR B C 1
ATOM 3794 O O . THR B 1 139 ? 16.203 -17.688 4.379 1 96 139 THR B O 1
ATOM 3797 N N . PHE B 1 140 ? 17.203 -19.719 4.504 1 95.5 140 PHE B N 1
ATOM 3798 C CA . PHE B 1 140 ? 16 -20.422 4.066 1 95.5 140 PHE B CA 1
ATOM 3799 C C . PHE B 1 140 ? 15.039 -20.609 5.227 1 95.5 140 PHE B C 1
ATOM 3801 O O . PHE B 1 140 ? 15.445 -20.984 6.328 1 95.5 140 PHE B O 1
ATOM 3808 N N . MET B 1 141 ? 13.805 -20.359 4.859 1 91.56 141 MET B N 1
ATOM 3809 C CA . MET B 1 141 ? 12.773 -20.578 5.867 1 91.56 141 MET B CA 1
ATOM 3810 C C . MET B 1 141 ? 12.203 -21.984 5.773 1 91.56 141 MET B C 1
ATOM 3812 O O . MET B 1 141 ? 12.156 -22.562 4.688 1 91.56 141 MET B O 1
ATOM 3816 N N . GLU B 1 142 ? 11.75 -22.5 6.984 1 87.25 142 GLU B N 1
ATOM 3817 C CA . GLU B 1 142 ? 11.117 -23.812 7.055 1 87.25 142 GLU B CA 1
ATOM 3818 C C . GLU B 1 142 ? 9.633 -23.688 7.41 1 87.25 142 GLU B C 1
ATOM 3820 O O . GLU B 1 142 ? 9.227 -22.719 8.047 1 87.25 142 GLU B O 1
ATOM 3825 N N . PRO B 1 143 ? 8.891 -24.703 6.918 1 86.25 143 PRO B N 1
ATOM 3826 C CA . PRO B 1 143 ? 9.227 -25.828 6.047 1 86.25 143 PRO B CA 1
ATOM 3827 C C . PRO B 1 143 ? 9.195 -25.453 4.566 1 86.25 143 PRO B C 1
ATOM 3829 O O . PRO B 1 143 ? 8.531 -24.484 4.18 1 86.25 143 PRO B O 1
ATOM 3832 N N . MET B 1 144 ? 9.875 -26.281 3.807 1 90.31 144 MET B N 1
ATOM 3833 C CA . MET B 1 144 ? 9.781 -26.141 2.355 1 90.31 144 MET B CA 1
ATOM 3834 C C . MET B 1 144 ? 8.469 -26.719 1.839 1 90.31 144 MET B C 1
ATOM 3836 O O . MET B 1 144 ? 7.961 -27.703 2.383 1 90.31 144 MET B O 1
ATOM 3840 N N . GLU B 1 145 ? 8.047 -26.047 0.809 1 91.56 145 GLU B N 1
ATOM 3841 C CA . GLU B 1 145 ? 6.844 -26.562 0.157 1 91.56 145 GLU B CA 1
ATOM 3842 C C . GLU B 1 145 ? 7.199 -27.547 -0.956 1 91.56 145 GLU B C 1
ATOM 3844 O O . GLU B 1 145 ? 8.156 -27.328 -1.702 1 91.56 145 GLU B O 1
ATOM 3849 N N . GLN B 1 146 ? 6.332 -28.547 -0.972 1 90.94 146 GLN B N 1
ATOM 3850 C CA . GLN B 1 146 ? 6.512 -29.516 -2.051 1 90.94 146 GLN B CA 1
ATOM 3851 C C . GLN B 1 146 ? 5.379 -29.422 -3.068 1 90.94 146 GLN B C 1
ATOM 3853 O O . GLN B 1 146 ? 4.234 -29.156 -2.705 1 90.94 146 GLN B O 1
ATOM 3858 N N . PHE B 1 147 ? 5.832 -29.562 -4.281 1 89.25 147 PHE B N 1
ATOM 3859 C CA . PHE B 1 147 ? 4.82 -29.672 -5.328 1 89.25 147 PHE B CA 1
ATOM 3860 C C . PHE B 1 147 ? 4 -30.953 -5.156 1 89.25 147 PHE B C 1
ATOM 3862 O O . PHE B 1 147 ? 4.559 -32.031 -5.016 1 89.25 147 PHE B O 1
ATOM 3869 N N . GLY B 1 148 ? 2.701 -30.797 -5.016 1 80.88 148 GLY B N 1
ATOM 3870 C CA . GLY B 1 148 ? 1.901 -32 -4.812 1 80.88 148 GLY B CA 1
ATOM 3871 C C . GLY B 1 148 ? 0.481 -31.859 -5.328 1 80.88 148 GLY B C 1
ATOM 3872 O O . GLY B 1 148 ? -0.363 -31.234 -4.68 1 80.88 148 GLY B O 1
ATOM 3873 N N . VAL B 1 149 ? 0.325 -32.125 -6.539 1 77.25 149 VAL B N 1
ATOM 3874 C CA . VAL B 1 149 ? -1.034 -32.25 -7.055 1 77.25 149 VAL B CA 1
ATOM 3875 C C . VAL B 1 149 ? -1.405 -33.719 -7.203 1 77.25 149 VAL B C 1
ATOM 3877 O O . VAL B 1 149 ? -0.767 -34.469 -7.961 1 77.25 149 VAL B O 1
ATOM 3880 N N . GLU B 1 150 ? -2.207 -34.188 -6.242 1 71.62 150 GLU B N 1
ATOM 3881 C CA . GLU B 1 150 ? -2.588 -35.594 -6.367 1 71.62 150 GLU B CA 1
ATOM 3882 C C . GLU B 1 150 ? -4.043 -35.719 -6.809 1 71.62 150 GLU B C 1
ATOM 3884 O O . GLU B 1 150 ? -4.949 -35.219 -6.145 1 71.62 150 GLU B O 1
ATOM 3889 N N . VAL B 1 151 ? -4.066 -36.219 -8.008 1 80.25 151 VAL B N 1
ATOM 3890 C CA . VAL B 1 151 ? -5.398 -36.5 -8.531 1 80.25 151 VAL B CA 1
ATOM 3891 C C . VAL B 1 151 ? -5.547 -38 -8.766 1 80.25 151 VAL B C 1
ATOM 3893 O O . VAL B 1 151 ? -4.59 -38.688 -9.172 1 80.25 151 VAL B O 1
ATOM 3896 N N . GLU B 1 152 ? -6.691 -38.5 -8.312 1 83.94 152 GLU B N 1
ATOM 3897 C CA . GLU B 1 152 ? -6.98 -39.906 -8.664 1 83.94 152 GLU B CA 1
ATOM 3898 C C . GLU B 1 152 ? -7.18 -40.062 -10.164 1 83.94 152 GLU B C 1
ATOM 3900 O O . GLU B 1 152 ? -8.125 -39.5 -10.734 1 83.94 152 GLU B O 1
ATOM 3905 N N . LEU B 1 153 ? -6.289 -40.812 -10.727 1 91.19 153 LEU B N 1
ATOM 3906 C CA . LEU B 1 153 ? -6.328 -40.969 -12.172 1 91.19 153 LEU B CA 1
ATOM 3907 C C . LEU B 1 153 ? -7.438 -41.938 -12.586 1 91.19 153 LEU B C 1
ATOM 3909 O O . LEU B 1 153 ? -7.602 -43 -11.984 1 91.19 153 LEU B O 1
ATOM 3913 N N . GLN B 1 154 ? -8.109 -41.562 -13.578 1 91.31 154 GLN B N 1
ATOM 3914 C CA . GLN B 1 154 ? -9.039 -42.469 -14.211 1 91.31 154 GLN B CA 1
ATOM 3915 C C . GLN B 1 154 ? -8.289 -43.562 -14.984 1 91.31 154 GLN B C 1
ATOM 3917 O O . GLN B 1 154 ? -7.191 -43.312 -15.484 1 91.31 154 GLN B O 1
ATOM 3922 N N . GLU B 1 155 ? -8.922 -44.688 -15.148 1 92.38 155 GLU B N 1
ATOM 3923 C CA . GLU B 1 155 ? -8.289 -45.812 -15.789 1 92.38 155 GLU B CA 1
ATOM 3924 C C . GLU B 1 155 ? -7.871 -45.5 -17.219 1 92.38 155 GLU B C 1
ATOM 3926 O O . GLU B 1 155 ? -6.777 -45.875 -17.656 1 92.38 155 GLU B O 1
ATOM 3931 N N . GLU B 1 156 ? -8.703 -44.812 -17.812 1 91 156 GLU B N 1
ATOM 3932 C CA . GLU B 1 156 ? -8.453 -44.5 -19.219 1 91 156 GLU B CA 1
ATOM 3933 C C . GLU B 1 156 ? -7.312 -43.5 -19.375 1 91 156 GLU B C 1
ATOM 3935 O O . GLU B 1 156 ? -6.719 -43.375 -20.453 1 91 156 GLU B O 1
ATOM 3940 N N . ASP B 1 157 ? -6.945 -42.812 -18.344 1 94.31 157 ASP B N 1
ATOM 3941 C CA . ASP B 1 157 ? -5.953 -41.75 -18.438 1 94.31 157 ASP B CA 1
ATOM 3942 C C . ASP B 1 157 ? -4.582 -42.219 -17.953 1 94.31 157 ASP B C 1
ATOM 3944 O O . ASP B 1 157 ? -3.566 -41.562 -18.203 1 94.31 157 ASP B O 1
ATOM 3948 N N . LYS B 1 158 ? -4.52 -43.344 -17.312 1 95.38 158 LYS B N 1
ATOM 3949 C CA . LYS B 1 158 ? -3.299 -43.875 -16.703 1 95.38 158 LYS B CA 1
ATOM 3950 C C . LYS B 1 158 ? -2.193 -44.062 -17.734 1 95.38 158 LYS B C 1
ATOM 3952 O O . LYS B 1 158 ? -1.043 -43.688 -17.5 1 95.38 158 LYS B O 1
ATOM 3957 N N . HIS B 1 159 ? -2.582 -44.625 -18.812 1 95.88 159 HIS B N 1
ATOM 3958 C CA . HIS B 1 159 ? -1.578 -44.906 -19.844 1 95.88 159 HIS B CA 1
ATOM 3959 C C . HIS B 1 159 ? -0.992 -43.594 -20.391 1 95.88 159 HIS B C 1
ATOM 3961 O O . HIS B 1 159 ? 0.199 -43.531 -20.703 1 95.88 159 HIS B O 1
ATOM 3967 N N . VAL B 1 160 ? -1.81 -42.625 -20.5 1 96.31 160 VAL B N 1
ATOM 3968 C CA . VAL B 1 160 ? -1.376 -41.312 -21.016 1 96.31 160 VAL B CA 1
ATOM 3969 C C . VAL B 1 160 ? -0.39 -40.688 -20.031 1 96.31 160 VAL B C 1
ATOM 3971 O O . VAL B 1 160 ? 0.646 -40.156 -20.438 1 96.31 160 VAL B O 1
ATOM 3974 N N . ILE B 1 161 ? -0.659 -40.812 -18.766 1 95.5 161 ILE B N 1
ATOM 3975 C CA . ILE B 1 161 ? 0.16 -40.188 -17.734 1 95.5 161 ILE B CA 1
ATOM 3976 C C . ILE B 1 161 ? 1.471 -40.938 -17.578 1 95.5 161 ILE B C 1
ATOM 3978 O O . ILE B 1 161 ? 2.531 -40.344 -17.391 1 95.5 161 ILE B O 1
ATOM 3982 N N . GLU B 1 162 ? 1.411 -42.25 -17.703 1 95.81 162 GLU B N 1
ATOM 3983 C CA . GLU B 1 162 ? 2.623 -43.062 -17.641 1 95.81 162 GLU B CA 1
ATOM 3984 C C . GLU B 1 162 ? 3.561 -42.75 -18.797 1 95.81 162 GLU B C 1
ATOM 3986 O O . GLU B 1 162 ? 4.781 -42.781 -18.641 1 95.81 162 GLU B O 1
ATOM 3991 N N . ALA B 1 163 ? 2.961 -42.375 -19.875 1 96.56 163 ALA B N 1
ATOM 3992 C CA . ALA B 1 163 ? 3.74 -42.094 -21.078 1 96.56 163 ALA B CA 1
ATOM 3993 C C . ALA B 1 163 ? 4.523 -40.781 -20.906 1 96.56 163 ALA B C 1
ATOM 3995 O O . ALA B 1 163 ? 5.531 -40.562 -21.594 1 96.56 163 ALA B O 1
ATOM 3996 N N . LEU B 1 164 ? 4.125 -39.969 -20 1 95.69 164 LEU B N 1
ATOM 3997 C CA . LEU B 1 164 ? 4.793 -38.688 -19.781 1 95.69 164 LEU B CA 1
ATOM 3998 C C . LEU B 1 164 ? 6.188 -38.906 -19.203 1 95.69 164 LEU B C 1
ATOM 4000 O O . LEU B 1 164 ? 7.047 -38.031 -19.312 1 95.69 164 LEU B O 1
ATOM 4004 N N . LYS B 1 165 ? 6.387 -40.031 -18.594 1 93.31 165 LYS B N 1
ATOM 4005 C CA . LYS B 1 165 ? 7.684 -40.312 -18 1 93.31 165 LYS B CA 1
ATOM 4006 C C . LYS B 1 165 ? 8.727 -40.656 -19.062 1 93.31 165 LYS B C 1
ATOM 4008 O O . LYS B 1 165 ? 9.93 -40.594 -18.797 1 93.31 165 LYS B O 1
ATOM 4013 N N . ILE B 1 166 ? 8.211 -41 -20.219 1 94.19 166 ILE B N 1
ATOM 4014 C CA . ILE B 1 166 ? 9.094 -41.438 -21.297 1 94.19 166 ILE B CA 1
ATOM 4015 C C . ILE B 1 166 ? 9.492 -40.25 -22.156 1 94.19 166 ILE B C 1
ATOM 4017 O O . ILE B 1 166 ? 8.648 -39.656 -22.828 1 94.19 166 ILE B O 1
ATOM 4021 N N . PRO B 1 167 ? 10.789 -40.062 -22.203 1 89.81 167 PRO B N 1
ATOM 4022 C CA . PRO B 1 167 ? 11.234 -38.969 -23.078 1 89.81 167 PRO B CA 1
ATOM 4023 C C . PRO B 1 167 ? 10.914 -39.25 -24.547 1 89.81 167 PRO B C 1
ATOM 4025 O O . PRO B 1 167 ? 11.125 -40.375 -25.031 1 89.81 167 PRO B O 1
ATOM 4028 N N . GLY B 1 168 ? 10.344 -38.406 -25.219 1 89.44 168 GLY B N 1
ATOM 4029 C CA . GLY B 1 168 ? 10.086 -38.562 -26.641 1 89.44 168 GLY B CA 1
ATOM 4030 C C . GLY B 1 168 ? 8.695 -39.094 -26.938 1 89.44 168 GLY B C 1
ATOM 4031 O O . GLY B 1 168 ? 8.305 -39.188 -28.109 1 89.44 168 GLY B O 1
ATOM 4032 N N . SER B 1 169 ? 8.07 -39.469 -25.938 1 95.25 169 SER B N 1
ATOM 4033 C CA . SER B 1 169 ? 6.695 -39.906 -26.172 1 95.25 169 SER B CA 1
ATOM 4034 C C . SER B 1 169 ? 5.867 -38.781 -26.781 1 95.25 169 SER B C 1
ATOM 4036 O O . SER B 1 169 ? 6.223 -37.625 -26.672 1 95.25 169 SER B O 1
ATOM 4038 N N . VAL B 1 170 ? 4.816 -39.156 -27.438 1 96.06 170 VAL B N 1
ATOM 4039 C CA . VAL B 1 170 ? 3.908 -38.188 -28.016 1 96.06 170 VAL B CA 1
ATOM 4040 C C . VAL B 1 170 ? 3.332 -37.281 -26.938 1 96.06 170 VAL B C 1
ATOM 4042 O O . VAL B 1 170 ? 3.213 -36.094 -27.109 1 96.06 170 VAL B O 1
ATOM 4045 N N . GLU B 1 171 ? 2.977 -37.906 -25.844 1 96.75 171 GLU B N 1
ATOM 4046 C CA . GLU B 1 171 ? 2.424 -37.188 -24.703 1 96.75 171 GLU B CA 1
ATOM 4047 C C . GLU B 1 171 ? 3.398 -36.125 -24.203 1 96.75 171 GLU B C 1
ATOM 4049 O O . GLU B 1 171 ? 3.008 -34.969 -23.953 1 96.75 171 GLU B O 1
ATOM 4054 N N . ARG B 1 172 ? 4.629 -36.469 -24.125 1 95.38 172 ARG B N 1
ATOM 4055 C CA . ARG B 1 172 ? 5.652 -35.531 -23.656 1 95.38 172 ARG B CA 1
ATOM 4056 C C . ARG B 1 172 ? 5.859 -34.438 -24.672 1 95.38 172 ARG B C 1
ATOM 4058 O O . ARG B 1 172 ? 6.059 -33.281 -24.297 1 95.38 172 ARG B O 1
ATOM 4065 N N . MET B 1 173 ? 5.809 -34.719 -25.922 1 95.38 173 MET B N 1
ATOM 4066 C CA . MET B 1 173 ? 5.965 -33.719 -26.969 1 95.38 173 MET B CA 1
ATOM 4067 C C . MET B 1 173 ? 4.816 -32.719 -26.938 1 95.38 173 MET B C 1
ATOM 4069 O O . MET B 1 173 ? 5.031 -31.516 -27.109 1 95.38 173 MET B O 1
ATOM 4073 N N . LEU B 1 174 ? 3.668 -33.219 -26.703 1 95.94 174 LEU B N 1
ATOM 4074 C CA . LEU B 1 174 ? 2.502 -32.344 -26.641 1 95.94 174 LEU B CA 1
ATOM 4075 C C . LEU B 1 174 ? 2.598 -31.406 -25.438 1 95.94 174 LEU B C 1
ATOM 4077 O O . LEU B 1 174 ? 2.271 -30.219 -25.531 1 95.94 174 LEU B O 1
ATOM 4081 N N . LEU B 1 175 ? 3.02 -31.938 -24.312 1 95.5 175 LEU B N 1
ATOM 4082 C CA . LEU B 1 175 ? 3.203 -31.125 -23.125 1 95.5 175 LEU B CA 1
ATOM 4083 C C . LEU B 1 175 ? 4.242 -30.031 -23.375 1 95.5 175 LEU B C 1
ATOM 4085 O O . LEU B 1 175 ? 4.066 -28.891 -22.938 1 95.5 175 LEU B O 1
ATOM 4089 N N . ARG B 1 176 ? 5.297 -30.344 -24.078 1 93.5 176 ARG B N 1
ATOM 4090 C CA . ARG B 1 176 ? 6.332 -29.375 -24.422 1 93.5 176 ARG B CA 1
ATOM 4091 C C . ARG B 1 176 ? 5.773 -28.25 -25.281 1 93.5 176 ARG B C 1
ATOM 4093 O O . ARG B 1 176 ? 6.141 -27.094 -25.109 1 93.5 176 ARG B O 1
ATOM 4100 N N . GLU B 1 177 ? 4.945 -28.625 -26.234 1 92.88 177 GLU B N 1
ATOM 4101 C CA . GLU B 1 177 ? 4.32 -27.609 -27.078 1 92.88 177 GLU B CA 1
ATOM 4102 C C . GLU B 1 177 ? 3.471 -26.656 -26.266 1 92.88 177 GLU B C 1
ATOM 4104 O O . GLU B 1 177 ? 3.477 -25.438 -26.516 1 92.88 177 GLU B O 1
ATOM 4109 N N . LEU B 1 178 ? 2.807 -27.188 -25.266 1 92.19 178 LEU B N 1
ATOM 4110 C CA . LEU B 1 178 ? 1.965 -26.375 -24.406 1 92.19 178 LEU B CA 1
ATOM 4111 C C . LEU B 1 178 ? 2.812 -25.453 -23.531 1 92.19 178 LEU B C 1
ATOM 4113 O O . LEU B 1 178 ? 2.422 -24.312 -23.25 1 92.19 178 LEU B O 1
ATOM 4117 N N . ILE B 1 179 ? 3.924 -25.938 -23.094 1 92 179 ILE B N 1
ATOM 4118 C CA . ILE B 1 179 ? 4.816 -25.156 -22.266 1 92 179 ILE B CA 1
ATOM 4119 C C . ILE B 1 179 ? 5.371 -23.969 -23.062 1 92 179 ILE B C 1
ATOM 4121 O O . ILE B 1 179 ? 5.457 -22.844 -22.547 1 92 179 ILE B O 1
ATOM 4125 N N . HIS B 1 180 ? 5.637 -24.219 -24.266 1 89.69 180 HIS B N 1
ATOM 4126 C CA . HIS B 1 180 ? 6.188 -23.188 -25.125 1 89.69 180 HIS B CA 1
ATOM 4127 C C . HIS B 1 180 ? 5.133 -22.141 -25.469 1 89.69 180 HIS B C 1
ATOM 4129 O O . HIS B 1 180 ? 5.434 -20.938 -25.516 1 89.69 180 HIS B O 1
ATOM 4135 N N . ASP B 1 181 ? 3.934 -22.656 -25.75 1 88.88 181 ASP B N 1
ATOM 4136 C CA . ASP B 1 181 ? 2.801 -21.797 -26.062 1 88.88 181 ASP B CA 1
ATOM 4137 C C . ASP B 1 181 ? 1.494 -22.391 -25.547 1 88.88 181 ASP B C 1
ATOM 4139 O O . ASP B 1 181 ? 0.874 -23.219 -26.219 1 88.88 181 ASP B O 1
ATOM 4143 N N . PRO B 1 182 ? 1.104 -21.797 -24.438 1 87.31 182 PRO B N 1
ATOM 4144 C CA . PRO B 1 182 ? -0.114 -22.359 -23.844 1 87.31 182 PRO B CA 1
ATOM 4145 C C . PRO B 1 182 ? -1.341 -22.188 -24.734 1 87.31 182 PRO B C 1
ATOM 4147 O O . PRO B 1 182 ? -2.369 -22.828 -24.5 1 87.31 182 PRO B O 1
ATOM 4150 N N . PHE B 1 183 ? -1.31 -21.406 -25.75 1 84.31 183 PHE B N 1
ATOM 4151 C CA . PHE B 1 183 ? -2.484 -21.125 -26.562 1 84.31 183 PHE B CA 1
ATOM 4152 C C . PHE B 1 183 ? -2.316 -21.703 -27.969 1 84.31 183 PHE B C 1
ATOM 4154 O O . PHE B 1 183 ? -3.045 -21.344 -28.891 1 84.31 183 PHE B O 1
ATOM 4161 N N . VAL B 1 184 ? -1.438 -22.562 -28.094 1 88.69 184 VAL B N 1
ATOM 4162 C CA . VAL B 1 184 ? -1.202 -23.234 -29.359 1 88.69 184 VAL B CA 1
ATOM 4163 C C . VAL B 1 184 ? -2.447 -24.016 -29.781 1 88.69 184 VAL B C 1
ATOM 4165 O O . VAL B 1 184 ? -3.113 -24.625 -28.953 1 88.69 184 VAL B O 1
ATOM 4168 N N . SER B 1 185 ? -2.729 -23.984 -31.062 1 90.12 185 SER B N 1
ATOM 4169 C CA . SER B 1 185 ? -3.895 -24.703 -31.562 1 90.12 185 SER B CA 1
ATOM 4170 C C . SER B 1 185 ? -3.596 -26.188 -31.734 1 90.12 185 SER B C 1
ATOM 4172 O O . SER B 1 185 ? -2.445 -26.578 -31.969 1 90.12 185 SER B O 1
ATOM 4174 N N . ILE B 1 186 ? -4.641 -27 -31.703 1 92 186 ILE B N 1
ATOM 4175 C CA . ILE B 1 186 ? -4.484 -28.438 -31.906 1 92 186 ILE B CA 1
ATOM 4176 C C . ILE B 1 186 ? -3.945 -28.703 -33.312 1 92 186 ILE B C 1
ATOM 4178 O O . ILE B 1 186 ? -3.148 -29.625 -33.531 1 92 186 ILE B O 1
ATOM 4182 N N . LYS B 1 187 ? -4.391 -27.906 -34.25 1 93.31 187 LYS B N 1
ATOM 4183 C CA . LYS B 1 187 ? -3.908 -28.016 -35.625 1 93.31 187 LYS B CA 1
ATOM 4184 C C . LYS B 1 187 ? -2.393 -27.859 -35.688 1 93.31 187 LYS B C 1
ATOM 4186 O O . LYS B 1 187 ? -1.699 -28.656 -36.312 1 93.31 187 LYS B O 1
ATOM 4191 N N . ASP B 1 188 ? -1.895 -26.891 -35.062 1 93.88 188 ASP B N 1
ATOM 4192 C CA . ASP B 1 188 ? -0.461 -26.609 -35.094 1 93.88 188 ASP B CA 1
ATOM 4193 C C . ASP B 1 188 ? 0.313 -27.656 -34.312 1 93.88 188 ASP B C 1
ATOM 4195 O O . ASP B 1 188 ? 1.397 -28.078 -34.719 1 93.88 188 ASP B O 1
ATOM 4199 N N . MET B 1 189 ? -0.254 -28.094 -33.219 1 93.81 189 MET B N 1
ATOM 4200 C CA . MET B 1 189 ? 0.363 -29.172 -32.469 1 93.81 189 MET B CA 1
ATOM 4201 C C . MET B 1 189 ? 0.493 -30.438 -33.312 1 93.81 189 MET B C 1
ATOM 4203 O O . MET B 1 189 ? 1.524 -31.109 -33.25 1 93.81 189 MET B O 1
ATOM 4207 N N . SER B 1 190 ? -0.557 -30.703 -33.969 1 95.56 190 SER B N 1
ATOM 4208 C CA . SER B 1 190 ? -0.564 -31.891 -34.844 1 95.56 190 SER B CA 1
ATOM 4209 C C . SER B 1 190 ? 0.544 -31.828 -35.875 1 95.56 190 SER B C 1
ATOM 4211 O O . SER B 1 190 ? 1.254 -32.812 -36.094 1 95.56 190 SER B O 1
ATOM 4213 N N . ARG B 1 191 ? 0.72 -30.719 -36.469 1 94.62 191 ARG B N 1
ATOM 4214 C CA . ARG B 1 191 ? 1.742 -30.531 -37.5 1 94.62 191 ARG B CA 1
ATOM 4215 C C . ARG B 1 191 ? 3.141 -30.672 -36.906 1 94.62 191 ARG B C 1
ATOM 4217 O O . ARG B 1 191 ? 4.039 -31.219 -37.531 1 94.62 191 ARG B O 1
ATOM 4224 N N . LYS B 1 192 ? 3.279 -30.188 -35.75 1 92.94 192 LYS B N 1
ATOM 4225 C CA . LYS B 1 192 ? 4.598 -30.188 -35.125 1 92.94 192 LYS B CA 1
ATOM 4226 C C . LYS B 1 192 ? 4.957 -31.594 -34.594 1 92.94 192 LYS B C 1
ATOM 4228 O O . LYS B 1 192 ? 6.098 -32.031 -34.75 1 92.94 192 LYS B O 1
ATOM 4233 N N . VAL B 1 193 ? 3.953 -32.25 -34.031 1 94.06 193 VAL B N 1
ATOM 4234 C CA . VAL B 1 193 ? 4.227 -33.5 -33.312 1 94.06 193 VAL B CA 1
ATOM 4235 C C . VAL B 1 193 ? 4.09 -34.688 -34.281 1 94.06 193 VAL B C 1
ATOM 4237 O O . VAL B 1 193 ? 4.859 -35.656 -34.219 1 94.06 193 VAL B O 1
ATOM 4240 N N . PHE B 1 194 ? 3.141 -34.656 -35.219 1 94 194 PHE B N 1
ATOM 4241 C CA . PHE B 1 194 ? 2.881 -35.781 -36.125 1 94 194 PHE B CA 1
ATOM 4242 C C . PHE B 1 194 ? 3.279 -35.438 -37.531 1 94 194 PHE B C 1
ATOM 4244 O O . PHE B 1 194 ? 3.109 -36.25 -38.469 1 94 194 PHE B O 1
ATOM 4251 N N . LEU B 1 195 ? 3.74 -34.219 -37.781 1 91.5 195 LEU B N 1
ATOM 4252 C CA . LEU B 1 195 ? 4.184 -33.75 -39.062 1 91.5 195 LEU B CA 1
ATOM 4253 C C . LEU B 1 195 ? 3.018 -33.688 -40.062 1 91.5 195 LEU B C 1
ATOM 4255 O O . LEU B 1 195 ? 3.227 -33.531 -41.25 1 91.5 195 LEU B O 1
ATOM 4259 N N . LYS B 1 196 ? 1.866 -33.906 -39.656 1 91.19 196 LYS B N 1
ATOM 4260 C CA . LYS B 1 196 ? 0.659 -33.812 -40.469 1 91.19 196 LYS B CA 1
ATOM 4261 C C . LYS B 1 196 ? -0.562 -33.5 -39.594 1 91.19 196 LYS B C 1
ATOM 4263 O O . LYS B 1 196 ? -0.566 -33.781 -38.406 1 91.19 196 LYS B O 1
ATOM 4268 N N . TYR B 1 197 ? -1.578 -32.906 -40.25 1 93.25 197 TYR B N 1
ATOM 4269 C CA . TYR B 1 197 ? -2.871 -32.688 -39.594 1 93.25 197 TYR B CA 1
ATOM 4270 C C . TYR B 1 197 ? -3.957 -33.531 -40.281 1 93.25 197 TYR B C 1
ATOM 4272 O O . TYR B 1 197 ? -4.297 -33.281 -41.438 1 93.25 197 TYR B O 1
ATOM 4280 N N . THR B 1 198 ? -4.43 -34.531 -39.594 1 94.88 198 THR B N 1
ATOM 4281 C CA . THR B 1 198 ? -5.539 -35.375 -40.031 1 94.88 198 THR B CA 1
ATOM 4282 C C . THR B 1 198 ? -6.598 -35.469 -38.938 1 94.88 198 THR B C 1
ATOM 4284 O O . THR B 1 198 ? -6.375 -35.062 -37.781 1 94.88 198 THR B O 1
ATOM 4287 N N . SER B 1 199 ? -7.727 -36.031 -39.344 1 94.56 199 SER B N 1
ATOM 4288 C CA . SER B 1 199 ? -8.789 -36.25 -38.344 1 94.56 199 SER B CA 1
ATOM 4289 C C . SER B 1 199 ? -8.328 -37.219 -37.281 1 94.56 199 SER B C 1
ATOM 4291 O O . SER B 1 199 ? -8.734 -37.094 -36.125 1 94.56 199 SER B O 1
ATOM 4293 N N . GLU B 1 200 ? -7.523 -38.156 -37.656 1 94.38 200 GLU B N 1
ATOM 4294 C CA . GLU B 1 200 ? -7.016 -39.125 -36.719 1 94.38 200 GLU B CA 1
ATOM 4295 C C . GLU B 1 200 ? -6.074 -38.5 -35.688 1 94.38 200 GLU B C 1
ATOM 4297 O O . GLU B 1 200 ? -6.191 -38.719 -34.5 1 94.38 200 GLU B O 1
ATOM 4302 N N . THR B 1 201 ? -5.152 -37.688 -36.188 1 95.44 201 THR B N 1
ATOM 4303 C CA . THR B 1 201 ? -4.211 -37 -35.281 1 95.44 201 THR B CA 1
ATOM 4304 C C . THR B 1 201 ? -4.934 -36.031 -34.406 1 95.44 201 THR B C 1
ATOM 4306 O O . THR B 1 201 ? -4.578 -35.844 -33.219 1 95.44 201 THR B O 1
ATOM 4309 N N . TYR B 1 202 ? -5.91 -35.344 -34.938 1 95.5 202 TYR B N 1
ATOM 4310 C CA . TYR B 1 202 ? -6.73 -34.438 -34.125 1 95.5 202 TYR B CA 1
ATOM 4311 C C . TYR B 1 202 ? -7.371 -35.188 -32.969 1 95.5 202 TYR B C 1
ATOM 4313 O O . TYR B 1 202 ? -7.301 -34.719 -31.828 1 95.5 202 TYR B O 1
ATOM 4321 N N . ARG B 1 203 ? -7.992 -36.312 -33.25 1 95.56 203 ARG B N 1
ATOM 4322 C CA . ARG B 1 203 ? -8.68 -37.094 -32.219 1 95.56 203 ARG B CA 1
ATOM 4323 C C . ARG B 1 203 ? -7.703 -37.594 -31.156 1 95.56 203 ARG B C 1
ATOM 4325 O O . ARG B 1 203 ? -8.008 -37.594 -29.953 1 95.56 203 ARG B O 1
ATOM 4332 N N . LYS B 1 204 ? -6.625 -38 -31.609 1 95.31 204 LYS B N 1
ATOM 4333 C CA . LYS B 1 204 ? -5.609 -38.531 -30.688 1 95.31 204 LYS B CA 1
ATOM 4334 C C . LYS B 1 204 ? -5.113 -37.406 -29.75 1 95.31 204 LYS B C 1
ATOM 4336 O O . LYS B 1 204 ? -5.027 -37.625 -28.547 1 95.31 204 LYS B O 1
ATOM 4341 N N . ILE B 1 205 ? -4.793 -36.281 -30.359 1 96.81 205 ILE B N 1
ATOM 4342 C CA . ILE B 1 205 ? -4.312 -35.156 -29.562 1 96.81 205 ILE B CA 1
ATOM 4343 C C . ILE B 1 205 ? -5.395 -34.719 -28.578 1 96.81 205 ILE B C 1
ATOM 4345 O O . ILE B 1 205 ? -5.109 -34.5 -27.391 1 96.81 205 ILE B O 1
ATOM 4349 N N . ARG B 1 206 ? -6.598 -34.656 -29.031 1 96 206 ARG B N 1
ATOM 4350 C CA . ARG B 1 206 ? -7.711 -34.25 -28.188 1 96 206 ARG B CA 1
ATOM 4351 C C . ARG B 1 206 ? -7.859 -35.219 -27 1 96 206 ARG B C 1
ATOM 4353 O O . ARG B 1 206 ? -8.062 -34.75 -25.859 1 96 206 ARG B O 1
ATOM 4360 N N . ARG B 1 207 ? -7.77 -36.438 -27.219 1 96.38 207 ARG B N 1
ATOM 4361 C CA . ARG B 1 207 ? -7.879 -37.438 -26.156 1 96.38 207 ARG B CA 1
ATOM 4362 C C . ARG B 1 207 ? -6.77 -37.25 -25.125 1 96.38 207 ARG B C 1
ATOM 4364 O O . ARG B 1 207 ? -7.016 -37.344 -23.906 1 96.38 207 ARG B O 1
ATOM 4371 N N . ILE B 1 208 ? -5.598 -37.031 -25.594 1 97.25 208 ILE B N 1
ATOM 4372 C CA . ILE B 1 208 ? -4.449 -36.875 -24.703 1 97.25 208 ILE B CA 1
ATOM 4373 C C . ILE B 1 208 ? -4.609 -35.594 -23.875 1 97.25 208 ILE B C 1
ATOM 4375 O O . ILE B 1 208 ? -4.414 -35.594 -22.656 1 97.25 208 ILE B O 1
ATOM 4379 N N . LEU B 1 209 ? -4.992 -34.531 -24.547 1 97.12 209 LEU B N 1
ATOM 4380 C CA . LEU B 1 209 ? -5.16 -33.25 -23.859 1 97.12 209 LEU B CA 1
ATOM 4381 C C . LEU B 1 209 ? -6.293 -33.312 -22.844 1 97.12 209 LEU B C 1
ATOM 4383 O O . LEU B 1 209 ? -6.211 -32.719 -21.766 1 97.12 209 LEU B O 1
ATOM 4387 N N . ASP B 1 210 ? -7.324 -34 -23.188 1 96.69 210 ASP B N 1
ATOM 4388 C CA . ASP B 1 210 ? -8.398 -34.219 -22.234 1 96.69 210 ASP B CA 1
ATOM 4389 C C . ASP B 1 210 ? -7.898 -34.969 -21 1 96.69 210 ASP B C 1
ATOM 4391 O O . ASP B 1 210 ? -8.258 -34.656 -19.875 1 96.69 210 ASP B O 1
ATOM 4395 N N . ALA B 1 211 ? -7.129 -35.969 -21.234 1 96.5 211 ALA B N 1
ATOM 4396 C CA . ALA B 1 211 ? -6.531 -36.719 -20.125 1 96.5 211 ALA B CA 1
ATOM 4397 C C . ALA B 1 211 ? -5.637 -35.812 -19.281 1 96.5 211 ALA B C 1
ATOM 4399 O O . ALA B 1 211 ? -5.652 -35.906 -18.047 1 96.5 211 ALA B O 1
ATOM 4400 N N . PHE B 1 212 ? -4.844 -34.969 -19.984 1 96.44 212 PHE B N 1
ATOM 4401 C CA . PHE B 1 212 ? -4.004 -34 -19.281 1 96.44 212 PHE B CA 1
ATOM 4402 C C . PHE B 1 212 ? -4.84 -33.125 -18.359 1 96.44 212 PHE B C 1
ATOM 4404 O O . PHE B 1 212 ? -4.438 -32.844 -17.234 1 96.44 212 PHE B O 1
ATOM 4411 N N . THR B 1 213 ? -5.965 -32.688 -18.844 1 95 213 THR B N 1
ATOM 4412 C CA . THR B 1 213 ? -6.848 -31.781 -18.125 1 95 213 THR B CA 1
ATOM 4413 C C . THR B 1 213 ? -7.434 -32.469 -16.891 1 95 213 THR B C 1
ATOM 4415 O O . THR B 1 213 ? -7.363 -31.922 -15.781 1 95 213 THR B O 1
ATOM 4418 N N . ARG B 1 214 ? -7.883 -33.656 -17.031 1 94.06 214 ARG B N 1
ATOM 4419 C CA . ARG B 1 214 ? -8.516 -34.406 -15.938 1 94.06 214 ARG B CA 1
ATOM 4420 C C . ARG B 1 214 ? -7.5 -34.781 -14.867 1 94.06 214 ARG B C 1
ATOM 4422 O O . ARG B 1 214 ? -7.816 -34.781 -13.672 1 94.06 214 ARG B O 1
ATOM 4429 N N . SER B 1 215 ? -6.297 -35.031 -15.32 1 93.81 215 SER B N 1
ATOM 4430 C CA . SER B 1 215 ? -5.266 -35.531 -14.406 1 93.81 215 SER B CA 1
ATOM 4431 C C . SER B 1 215 ? -4.426 -34.375 -13.875 1 93.81 215 SER B C 1
ATOM 4433 O O . SER B 1 215 ? -3.49 -34.562 -13.102 1 93.81 215 SER B O 1
ATOM 4435 N N . LYS B 1 216 ? -4.637 -33.188 -14.352 1 92.88 216 LYS B N 1
ATOM 4436 C CA . LYS B 1 216 ? -3.854 -32 -13.977 1 92.88 216 LYS B CA 1
ATOM 4437 C C . LYS B 1 216 ? -2.375 -32.219 -14.297 1 92.88 216 LYS B C 1
ATOM 4439 O O . LYS B 1 216 ? -1.514 -32 -13.438 1 92.88 216 LYS B O 1
ATOM 4444 N N . ALA B 1 217 ? -2.201 -32.625 -15.523 1 94 217 ALA B N 1
ATOM 4445 C CA . ALA B 1 217 ? -0.83 -32.781 -15.992 1 94 217 ALA B CA 1
ATOM 4446 C C . ALA B 1 217 ? -0.116 -31.453 -16.125 1 94 217 ALA B C 1
ATOM 4448 O O . ALA B 1 217 ? 1.112 -31.406 -16.219 1 94 217 ALA B O 1
ATOM 4449 N N . PHE B 1 218 ? -0.892 -30.453 -16.094 1 93 218 PHE B N 1
ATOM 4450 C CA . PHE B 1 218 ? -0.372 -29.094 -16.125 1 93 218 PHE B CA 1
ATOM 4451 C C . PHE B 1 218 ? -1.306 -28.141 -15.383 1 93 218 PHE B C 1
ATOM 4453 O O . PHE B 1 218 ? -2.447 -28.484 -15.086 1 93 218 PHE B O 1
ATOM 4460 N N . LEU B 1 219 ? -0.775 -26.984 -15.086 1 91.94 219 LEU B N 1
ATOM 4461 C CA . LEU B 1 219 ? -1.528 -25.859 -14.531 1 91.94 219 LEU B CA 1
ATOM 4462 C C . LEU B 1 219 ? -1.165 -24.562 -15.234 1 91.94 219 LEU B C 1
ATOM 4464 O O . LEU B 1 219 ? -0.039 -24.406 -15.711 1 91.94 219 LEU B O 1
ATOM 4468 N N . LEU B 1 220 ? -2.115 -23.75 -15.367 1 91.38 220 LEU B N 1
ATOM 4469 C CA . LEU B 1 220 ? -1.833 -22.422 -15.875 1 91.38 220 LEU B CA 1
ATOM 4470 C C . LEU B 1 220 ? -1.666 -21.422 -14.727 1 91.38 220 LEU B C 1
ATOM 4472 O O . LEU B 1 220 ? -2.486 -21.391 -13.805 1 91.38 220 LEU B O 1
ATOM 4476 N N . GLU B 1 221 ? -0.623 -20.656 -14.828 1 88.31 221 GLU B N 1
ATOM 4477 C CA . GLU B 1 221 ? -0.295 -19.672 -13.805 1 88.31 221 GLU B CA 1
ATOM 4478 C C . GLU B 1 221 ? -0.141 -18.281 -14.406 1 88.31 221 GLU B C 1
ATOM 4480 O O . GLU B 1 221 ? 0.612 -18.094 -15.367 1 88.31 221 GLU B O 1
ATOM 4485 N N . PRO B 1 222 ? -0.888 -17.422 -13.82 1 87.19 222 PRO B N 1
ATOM 4486 C CA . PRO B 1 222 ? -0.668 -16.047 -14.281 1 87.19 222 PRO B CA 1
ATOM 4487 C C . PRO B 1 222 ? 0.655 -15.469 -13.797 1 87.19 222 PRO B C 1
ATOM 4489 O O . PRO B 1 222 ? 1.085 -15.758 -12.672 1 87.19 222 PRO B O 1
ATOM 4492 N N . PHE B 1 223 ? 1.25 -14.672 -14.602 1 86.69 223 PHE B N 1
ATOM 4493 C CA . PHE B 1 223 ? 2.477 -13.938 -14.297 1 86.69 223 PHE B CA 1
ATOM 4494 C C . PHE B 1 223 ? 2.305 -12.453 -14.594 1 86.69 223 PHE B C 1
ATOM 4496 O O . PHE B 1 223 ? 1.944 -12.078 -15.711 1 86.69 223 PHE B O 1
ATOM 4503 N N . PHE B 1 224 ? 2.467 -11.695 -13.531 1 82.88 224 PHE B N 1
ATOM 4504 C CA . PHE B 1 224 ? 2.338 -10.25 -13.719 1 82.88 224 PHE B CA 1
ATOM 4505 C C . PHE B 1 224 ? 3.336 -9.5 -12.844 1 82.88 224 PHE B C 1
ATOM 4507 O O . PHE B 1 224 ? 3.637 -9.93 -11.727 1 82.88 224 PHE B O 1
ATOM 4514 N N . GLN B 1 225 ? 3.754 -8.406 -13.438 1 81.56 225 GLN B N 1
ATOM 4515 C CA . GLN B 1 225 ? 4.559 -7.496 -12.633 1 81.56 225 GLN B CA 1
ATOM 4516 C C . GLN B 1 225 ? 3.684 -6.672 -11.688 1 81.56 225 GLN B C 1
ATOM 4518 O O . GLN B 1 225 ? 3.309 -5.543 -12.008 1 81.56 225 GLN B O 1
ATOM 4523 N N . SER B 1 226 ? 3.447 -7.203 -10.539 1 84.81 226 SER B N 1
ATOM 4524 C CA . SER B 1 226 ? 2.449 -6.664 -9.625 1 84.81 226 SER B CA 1
ATOM 4525 C C . SER B 1 226 ? 2.799 -5.242 -9.203 1 84.81 226 SER B C 1
ATOM 4527 O O . SER B 1 226 ? 1.91 -4.406 -9.023 1 84.81 226 SER B O 1
ATOM 4529 N N . SER B 1 227 ? 4.051 -4.918 -9.141 1 83.44 227 SER B N 1
ATOM 4530 C CA . SER B 1 227 ? 4.488 -3.627 -8.625 1 83.44 227 SER B CA 1
ATOM 4531 C C . SER B 1 227 ? 4.227 -2.512 -9.633 1 83.44 227 SER B C 1
ATOM 4533 O O . SER B 1 227 ? 4.25 -1.33 -9.273 1 83.44 227 SER B O 1
ATOM 4535 N N . ASN B 1 228 ? 3.922 -2.92 -10.875 1 82.56 228 ASN B N 1
ATOM 4536 C CA . ASN B 1 228 ? 3.723 -1.928 -11.93 1 82.56 228 ASN B CA 1
ATOM 4537 C C . ASN B 1 228 ? 2.248 -1.57 -12.086 1 82.56 228 ASN B C 1
ATOM 4539 O O . ASN B 1 228 ? 1.91 -0.594 -12.758 1 82.56 228 ASN B O 1
ATOM 4543 N N . ILE B 1 229 ? 1.452 -2.338 -11.477 1 86.88 229 ILE B N 1
ATOM 4544 C CA . ILE B 1 229 ? 0.02 -2.121 -11.648 1 86.88 229 ILE B CA 1
ATOM 4545 C C . ILE B 1 229 ? -0.382 -0.796 -11 1 86.88 229 ILE B C 1
ATOM 4547 O O . ILE B 1 229 ? -0.119 -0.57 -9.82 1 86.88 229 ILE B O 1
ATOM 4551 N N . GLU B 1 230 ? -0.994 0.023 -11.844 1 87.75 230 GLU B N 1
ATOM 4552 C CA . GLU B 1 230 ? -1.412 1.335 -11.352 1 87.75 230 GLU B CA 1
ATOM 4553 C C . GLU B 1 230 ? -2.824 1.286 -10.781 1 87.75 230 GLU B C 1
ATOM 4555 O O . GLU B 1 230 ? -3.699 0.611 -11.328 1 87.75 230 GLU B O 1
ATOM 4560 N N . GLY B 1 231 ? -2.996 2.012 -9.727 1 89.12 231 GLY B N 1
ATOM 4561 C CA . GLY B 1 231 ? -4.328 2.223 -9.188 1 89.12 231 GLY B CA 1
ATOM 4562 C C . GLY B 1 231 ? -4.785 1.104 -8.266 1 89.12 231 GLY B C 1
ATOM 4563 O O . GLY B 1 231 ? -5.797 1.235 -7.574 1 89.12 231 GLY B O 1
ATOM 4564 N N . SER B 1 232 ? -4.086 -0.032 -8.328 1 91.5 232 SER B N 1
ATOM 4565 C CA . SER B 1 232 ? -4.375 -1.156 -7.445 1 91.5 232 SER B CA 1
ATOM 4566 C C . SER B 1 232 ? -3.09 -1.774 -6.902 1 91.5 232 SER B C 1
ATOM 4568 O O . SER B 1 232 ? -2.029 -1.655 -7.52 1 91.5 232 SER B O 1
ATOM 4570 N N . THR B 1 233 ? -3.236 -2.35 -5.812 1 91.69 233 THR B N 1
ATOM 4571 C CA . THR B 1 233 ? -2.113 -3.094 -5.254 1 91.69 233 THR B CA 1
ATOM 4572 C C . THR B 1 233 ? -2.441 -4.582 -5.164 1 91.69 233 THR B C 1
ATOM 4574 O O . THR B 1 233 ? -3.49 -4.961 -4.637 1 91.69 233 THR B O 1
ATOM 4577 N N . LEU B 1 234 ? -1.615 -5.32 -5.742 1 93.06 234 LEU B N 1
ATOM 4578 C CA . LEU B 1 234 ? -1.745 -6.766 -5.609 1 93.06 234 LEU B CA 1
ATOM 4579 C C . LEU B 1 234 ? -0.956 -7.277 -4.41 1 93.06 234 LEU B C 1
ATOM 4581 O O . LEU B 1 234 ? 0.082 -6.711 -4.059 1 93.06 234 LEU B O 1
ATOM 4585 N N . PHE B 1 235 ? -1.498 -8.25 -3.775 1 93.69 235 PHE B N 1
ATOM 4586 C CA . PHE B 1 235 ? -0.81 -8.867 -2.646 1 93.69 235 PHE B CA 1
ATOM 4587 C C . PHE B 1 235 ? -1.134 -10.352 -2.561 1 93.69 235 PHE B C 1
ATOM 4589 O O . PHE B 1 235 ? -2.064 -10.828 -3.215 1 93.69 235 PHE B O 1
ATOM 4596 N N . ILE B 1 236 ? -0.314 -11.055 -1.847 1 94.75 236 ILE B N 1
ATOM 4597 C CA . ILE B 1 236 ? -0.498 -12.492 -1.674 1 94.75 236 ILE B CA 1
ATOM 4598 C C . ILE B 1 236 ? -0.979 -12.781 -0.254 1 94.75 236 ILE B C 1
ATOM 4600 O O . ILE B 1 236 ? -0.484 -12.195 0.709 1 94.75 236 ILE B O 1
ATOM 4604 N N . VAL B 1 237 ? -1.945 -13.586 -0.183 1 96.12 237 VAL B N 1
ATOM 4605 C CA . VAL B 1 237 ? -2.35 -14.164 1.092 1 96.12 237 VAL B CA 1
ATOM 4606 C C . VAL B 1 237 ? -1.956 -15.641 1.135 1 96.12 237 VAL B C 1
ATOM 4608 O O . VAL B 1 237 ? -2.389 -16.422 0.29 1 96.12 237 VAL B O 1
ATOM 4611 N N . SER B 1 238 ? -1.125 -15.938 2.062 1 93.62 238 SER B N 1
ATOM 4612 C CA . SER B 1 238 ? -0.695 -17.312 2.238 1 93.62 238 SER B CA 1
ATOM 4613 C C . SER B 1 238 ? -1.119 -17.859 3.6 1 93.62 238 SER B C 1
ATOM 4615 O O . SER B 1 238 ? -0.964 -17.188 4.617 1 93.62 238 SER B O 1
ATOM 4617 N N . ILE B 1 239 ? -1.622 -19.094 3.564 1 94.88 239 ILE B N 1
ATOM 4618 C CA . ILE B 1 239 ? -2.119 -19.672 4.809 1 94.88 239 ILE B CA 1
ATOM 4619 C C . ILE B 1 239 ? -1.811 -21.172 4.844 1 94.88 239 ILE B C 1
ATOM 4621 O O . ILE B 1 239 ? -1.905 -21.859 3.82 1 94.88 239 ILE B O 1
ATOM 4625 N N . ASP B 1 240 ? -1.425 -21.578 6.031 1 92.44 240 ASP B N 1
ATOM 4626 C CA . ASP B 1 240 ? -1.237 -23.016 6.262 1 92.44 240 ASP B CA 1
ATOM 4627 C C . ASP B 1 240 ? -2.537 -23.781 6.031 1 92.44 240 ASP B C 1
ATOM 4629 O O . ASP B 1 240 ? -3.539 -23.531 6.703 1 92.44 240 ASP B O 1
ATOM 4633 N N . GLN B 1 241 ? -2.482 -24.734 5.195 1 91.81 241 GLN B N 1
ATOM 4634 C CA . GLN B 1 241 ? -3.67 -25.5 4.816 1 91.81 241 GLN B CA 1
ATOM 4635 C C . GLN B 1 241 ? -4.289 -26.188 6.027 1 91.81 241 GLN B C 1
ATOM 4637 O O . GLN B 1 241 ? -5.508 -26.375 6.09 1 91.81 241 GLN B O 1
ATOM 4642 N N . SER B 1 242 ? -3.455 -26.594 6.934 1 92.5 242 SER B N 1
ATOM 4643 C CA . SER B 1 242 ? -3.938 -27.328 8.109 1 92.5 242 SER B CA 1
ATOM 4644 C C . SER B 1 242 ? -4.84 -26.453 8.969 1 92.5 242 SER B C 1
ATOM 4646 O O . SER B 1 242 ? -5.648 -26.953 9.75 1 92.5 242 SER B O 1
ATOM 4648 N N . LYS B 1 243 ? -4.766 -25.219 8.75 1 94.38 243 LYS B N 1
ATOM 4649 C CA . LYS B 1 243 ? -5.504 -24.281 9.594 1 94.38 243 LYS B CA 1
ATOM 4650 C C . LYS B 1 243 ? -6.762 -23.781 8.891 1 94.38 243 LYS B C 1
ATOM 4652 O O . LYS B 1 243 ? -7.535 -23.016 9.461 1 94.38 243 LYS B O 1
ATOM 4657 N N . VAL B 1 244 ? -6.922 -24.172 7.699 1 95.62 244 VAL B N 1
ATOM 4658 C CA . VAL B 1 244 ? -8.07 -23.719 6.934 1 95.62 244 VAL B CA 1
ATOM 4659 C C . VAL B 1 244 ? -9.242 -24.688 7.121 1 95.62 244 VAL B C 1
ATOM 4661 O O . VAL B 1 244 ? -9.062 -25.906 7.07 1 95.62 244 VAL B O 1
ATOM 4664 N N . LYS B 1 245 ? -10.367 -24.125 7.359 1 96 245 LYS B N 1
ATOM 4665 C CA . LYS B 1 245 ? -11.57 -24.938 7.52 1 96 245 LYS B CA 1
ATOM 4666 C C . LYS B 1 245 ? -11.891 -25.703 6.238 1 96 245 LYS B C 1
ATOM 4668 O O . LYS B 1 245 ? -11.812 -25.141 5.141 1 96 245 LYS B O 1
ATOM 4673 N N . GLY B 1 246 ? -12.188 -26.953 6.371 1 94.12 246 GLY B N 1
ATOM 4674 C CA . GLY B 1 246 ? -12.5 -27.844 5.258 1 94.12 246 GLY B CA 1
ATOM 4675 C C . GLY B 1 246 ? -11.836 -29.203 5.371 1 94.12 246 GLY B C 1
ATOM 4676 O O . GLY B 1 246 ? -10.719 -29.312 5.895 1 94.12 246 GLY B O 1
ATOM 4677 N N . ASN B 1 247 ? -12.453 -30.219 4.84 1 91.94 247 ASN B N 1
ATOM 4678 C CA . ASN B 1 247 ? -11.992 -31.594 4.969 1 91.94 247 ASN B CA 1
ATOM 4679 C C . ASN B 1 247 ? -10.984 -31.953 3.877 1 91.94 247 ASN B C 1
ATOM 4681 O O . ASN B 1 247 ? -10.195 -32.875 4.035 1 91.94 247 ASN B O 1
ATOM 4685 N N . ASN B 1 248 ? -11.117 -31.391 2.797 1 88.38 248 ASN B N 1
ATOM 4686 C CA . ASN B 1 248 ? -10.195 -31.609 1.687 1 88.38 248 ASN B CA 1
ATOM 4687 C C . ASN B 1 248 ? -9.781 -30.297 1.029 1 88.38 248 ASN B C 1
ATOM 4689 O O . ASN B 1 248 ? -10.266 -29.234 1.406 1 88.38 248 ASN B O 1
ATOM 4693 N N . ARG B 1 249 ? -8.93 -30.375 0.164 1 87 249 ARG B N 1
ATOM 4694 C CA . ARG B 1 249 ? -8.344 -29.203 -0.458 1 87 249 ARG B CA 1
ATOM 4695 C C . ARG B 1 249 ? -9.398 -28.359 -1.168 1 87 249 ARG B C 1
ATOM 4697 O O . ARG B 1 249 ? -9.367 -27.141 -1.117 1 87 249 ARG B O 1
ATOM 4704 N N . ARG B 1 250 ? -10.297 -29.016 -1.818 1 88.12 250 ARG B N 1
ATOM 4705 C CA . ARG B 1 250 ? -11.352 -28.328 -2.555 1 88.12 250 ARG B CA 1
ATOM 4706 C C . ARG B 1 250 ? -12.227 -27.516 -1.617 1 88.12 250 ARG B C 1
ATOM 4708 O O . ARG B 1 250 ? -12.555 -26.359 -1.917 1 88.12 250 ARG B O 1
ATOM 4715 N N . GLU B 1 251 ? -12.578 -28.047 -0.577 1 93.88 251 GLU B N 1
ATOM 4716 C CA . GLU B 1 251 ? -13.398 -27.359 0.413 1 93.88 251 GLU B CA 1
ATOM 4717 C C . GLU B 1 251 ? -12.641 -26.188 1.033 1 93.88 251 GLU B C 1
ATOM 4719 O O . GLU B 1 251 ? -13.211 -25.125 1.263 1 93.88 251 GLU B O 1
ATOM 4724 N N . LYS B 1 252 ? -11.398 -26.469 1.235 1 94.38 252 LYS B N 1
ATOM 4725 C CA . LYS B 1 252 ? -10.57 -25.406 1.824 1 94.38 252 LYS B CA 1
ATOM 4726 C C . LYS B 1 252 ? -10.445 -24.219 0.883 1 94.38 252 LYS B C 1
ATOM 4728 O O . LYS B 1 252 ? -10.523 -23.062 1.317 1 94.38 252 LYS B O 1
ATOM 4733 N N . ILE B 1 253 ? -10.266 -24.531 -0.376 1 94.44 253 ILE B N 1
ATOM 4734 C CA . ILE B 1 253 ? -10.18 -23.469 -1.374 1 94.44 253 ILE B CA 1
ATOM 4735 C C . ILE B 1 253 ? -11.508 -22.719 -1.447 1 94.44 253 ILE B C 1
ATOM 4737 O O . ILE B 1 253 ? -11.523 -21.484 -1.511 1 94.44 253 ILE B O 1
ATOM 4741 N N . ARG B 1 254 ? -12.578 -23.453 -1.409 1 95.19 254 ARG B N 1
ATOM 4742 C CA . ARG B 1 254 ? -13.906 -22.844 -1.437 1 95.19 254 ARG B CA 1
ATOM 4743 C C . ARG B 1 254 ? -14.109 -21.922 -0.236 1 95.19 254 ARG B C 1
ATOM 4745 O O . ARG B 1 254 ? -14.656 -20.828 -0.371 1 95.19 254 ARG B O 1
ATOM 4752 N N . GLU B 1 255 ? -13.68 -22.406 0.859 1 97.5 255 GLU B N 1
ATOM 4753 C CA . GLU B 1 255 ? -13.781 -21.609 2.082 1 97.5 255 GLU B CA 1
ATOM 4754 C C . GLU B 1 255 ? -12.977 -20.328 1.974 1 97.5 255 GLU B C 1
ATOM 4756 O O . GLU B 1 255 ? -13.484 -19.25 2.299 1 97.5 255 GLU B O 1
ATOM 4761 N N . MET B 1 256 ? -11.758 -20.406 1.494 1 97.25 256 MET B N 1
ATOM 4762 C CA . MET B 1 256 ? -10.906 -19.219 1.367 1 97.25 256 MET B CA 1
ATOM 4763 C C . MET B 1 256 ? -11.469 -18.25 0.326 1 97.25 256 MET B C 1
ATOM 4765 O O . MET B 1 256 ? -11.398 -17.031 0.501 1 97.25 256 MET B O 1
ATOM 4769 N N . LYS B 1 257 ? -12.031 -18.812 -0.732 1 96.94 257 LYS B N 1
ATOM 4770 C CA . LYS B 1 257 ? -12.664 -17.953 -1.733 1 96.94 257 LYS B CA 1
ATOM 4771 C C . LYS B 1 257 ? -13.828 -17.172 -1.13 1 96.94 257 LYS B C 1
ATOM 4773 O O . LYS B 1 257 ? -14.031 -16 -1.447 1 96.94 257 LYS B O 1
ATOM 4778 N N . ARG B 1 258 ? -14.57 -17.844 -0.323 1 97.56 258 ARG B N 1
ATOM 4779 C CA . ARG B 1 258 ? -15.695 -17.203 0.353 1 97.56 258 ARG B CA 1
ATOM 4780 C C . ARG B 1 258 ? -15.211 -16.062 1.248 1 97.56 258 ARG B C 1
ATOM 4782 O O . ARG B 1 258 ? -15.758 -14.961 1.212 1 97.56 258 ARG B O 1
ATOM 4789 N N . VAL B 1 259 ? -14.203 -16.297 2.002 1 98 259 VAL B N 1
ATOM 4790 C CA . VAL B 1 259 ? -13.695 -15.352 2.986 1 98 259 VAL B CA 1
ATOM 4791 C C . VAL B 1 259 ? -13.047 -14.164 2.273 1 98 259 VAL B C 1
ATOM 4793 O O . VAL B 1 259 ? -13.266 -13.016 2.652 1 98 259 VAL B O 1
ATOM 4796 N N . LEU B 1 260 ? -12.234 -14.422 1.234 1 98.06 260 LEU B N 1
ATOM 4797 C CA . LEU B 1 260 ? -11.539 -13.375 0.503 1 98.06 260 LEU B CA 1
ATOM 4798 C C . LEU B 1 260 ? -12.508 -12.586 -0.375 1 98.06 260 LEU B C 1
ATOM 4800 O O . LEU B 1 260 ? -12.266 -11.414 -0.673 1 98.06 260 LEU B O 1
ATOM 4804 N N . GLY B 1 261 ? -13.562 -13.281 -0.787 1 96.06 261 GLY B N 1
ATOM 4805 C CA . GLY B 1 261 ? -14.641 -12.641 -1.51 1 96.06 261 GLY B CA 1
ATOM 4806 C C . GLY B 1 261 ? -14.203 -12.016 -2.818 1 96.06 261 GLY B C 1
ATOM 4807 O O . GLY B 1 261 ? -13.555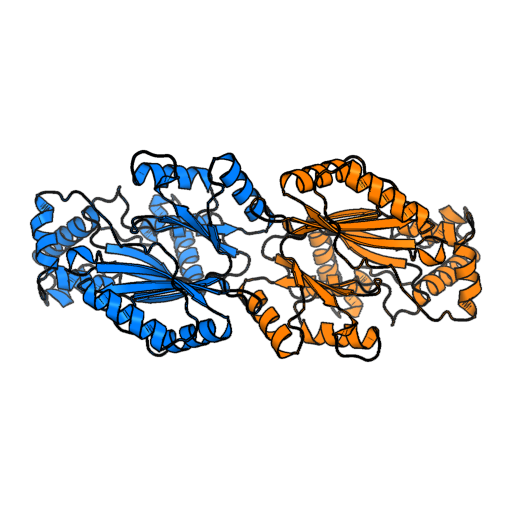 -12.672 -3.639 1 96.06 261 GLY B O 1
ATOM 4808 N N . GLU B 1 262 ? -14.531 -10.766 -2.998 1 95.19 262 GLU B N 1
ATOM 4809 C CA . GLU B 1 262 ? -14.281 -10.078 -4.258 1 95.19 262 GLU B CA 1
ATOM 4810 C C . GLU B 1 262 ? -12.812 -9.688 -4.387 1 95.19 262 GLU B C 1
ATOM 4812 O O . GLU B 1 262 ? -12.359 -9.312 -5.469 1 95.19 262 GLU B O 1
ATOM 4817 N N . ARG B 1 263 ? -12.031 -9.984 -3.381 1 96 263 ARG B N 1
ATOM 4818 C CA . ARG B 1 263 ? -10.664 -9.469 -3.375 1 96 263 ARG B CA 1
ATOM 4819 C C . ARG B 1 263 ? -9.703 -10.484 -3.98 1 96 263 ARG B C 1
ATOM 4821 O O . ARG B 1 263 ? -8.562 -10.141 -4.32 1 96 263 ARG B O 1
ATOM 4828 N N . TYR B 1 264 ? -10.102 -11.703 -4.051 1 97.19 264 TYR B N 1
ATOM 4829 C CA . TYR B 1 264 ? -9.156 -12.672 -4.598 1 97.19 264 TYR B CA 1
ATOM 4830 C C . TYR B 1 264 ? -9.203 -12.672 -6.121 1 97.19 264 TYR B C 1
ATOM 4832 O O . TYR B 1 264 ? -10.266 -12.461 -6.719 1 97.19 264 TYR B O 1
ATOM 4840 N N . LEU B 1 265 ? -8.109 -12.867 -6.738 1 95.31 265 LEU B N 1
ATOM 4841 C CA . LEU B 1 265 ? -7.961 -12.922 -8.188 1 95.31 265 LEU B CA 1
ATOM 4842 C C . LEU B 1 265 ? -7.711 -14.352 -8.656 1 95.31 265 LEU B C 1
ATOM 4844 O O . LEU B 1 265 ? -8.352 -14.812 -9.609 1 95.31 265 LEU B O 1
ATOM 4848 N N . THR B 1 266 ? -6.824 -14.977 -8.07 1 94.75 266 THR B N 1
ATOM 4849 C CA . THR B 1 266 ? -6.477 -16.359 -8.398 1 94.75 266 THR B CA 1
ATOM 4850 C C . THR B 1 266 ? -5.781 -17.031 -7.223 1 94.75 266 THR B C 1
ATOM 4852 O O . THR B 1 266 ? -5.668 -16.453 -6.145 1 94.75 266 THR B O 1
ATOM 4855 N N . TYR B 1 267 ? -5.48 -18.312 -7.367 1 94 267 TYR B N 1
ATOM 4856 C CA . TYR B 1 267 ? -4.855 -19.062 -6.277 1 94 267 TYR B CA 1
ATOM 4857 C C . TYR B 1 267 ? -3.947 -20.156 -6.82 1 94 267 TYR B C 1
ATOM 4859 O O . TYR B 1 267 ? -4.125 -20.625 -7.953 1 94 267 TYR B O 1
ATOM 4867 N N . THR B 1 268 ? -3.018 -20.438 -6.004 1 88.88 268 THR B N 1
ATOM 4868 C CA . THR B 1 268 ? -2.137 -21.562 -6.27 1 88.88 268 THR B CA 1
ATOM 4869 C C . THR B 1 268 ? -2.506 -22.766 -5.391 1 88.88 268 THR B C 1
ATOM 4871 O O . THR B 1 268 ? -2.584 -22.641 -4.168 1 88.88 268 THR B O 1
ATOM 4874 N N . ASP B 1 269 ? -2.668 -23.938 -5.977 1 81.69 269 ASP B N 1
ATOM 4875 C CA . ASP B 1 269 ? -3.172 -25.062 -5.195 1 81.69 269 ASP B CA 1
ATOM 4876 C C . ASP B 1 269 ? -2.328 -26.312 -5.422 1 81.69 269 ASP B C 1
ATOM 4878 O O . ASP B 1 269 ? -2.803 -27.438 -5.223 1 81.69 269 ASP B O 1
ATOM 4882 N N . TYR B 1 270 ? -1.144 -26.094 -5.852 1 86.69 270 TYR B N 1
ATOM 4883 C CA . TYR B 1 270 ? -0.377 -27.281 -6.168 1 86.69 270 TYR B CA 1
ATOM 4884 C C . TYR B 1 270 ? 0.776 -27.469 -5.191 1 86.69 270 TYR B C 1
ATOM 4886 O O . TYR B 1 270 ? 1.631 -28.344 -5.383 1 86.69 270 TYR B O 1
ATOM 4894 N N . TYR B 1 271 ? 0.764 -26.75 -4.176 1 88.06 271 TYR B N 1
ATOM 4895 C CA . TYR B 1 271 ? 1.717 -26.984 -3.098 1 88.06 271 TYR B CA 1
ATOM 4896 C C . TYR B 1 271 ? 1.038 -27.641 -1.904 1 88.06 271 TYR B C 1
ATOM 4898 O O . TYR B 1 271 ? -0.158 -27.453 -1.676 1 88.06 271 TYR B O 1
ATOM 4906 N N . THR B 1 272 ? 1.768 -28.312 -1.073 1 87.25 272 THR B N 1
ATOM 4907 C CA . THR B 1 272 ? 1.205 -29.25 -0.107 1 87.25 272 THR B CA 1
ATOM 4908 C C . THR B 1 272 ? 0.829 -28.531 1.187 1 87.25 272 THR B C 1
ATOM 4910 O O . THR B 1 272 ? -0.179 -28.859 1.814 1 87.25 272 THR B O 1
ATOM 4913 N N . ASN B 1 273 ? 1.532 -27.578 1.559 1 86.94 273 ASN B N 1
ATOM 4914 C CA . ASN B 1 273 ? 1.37 -27.078 2.92 1 86.94 273 ASN B CA 1
ATOM 4915 C C . ASN B 1 273 ? 0.567 -25.781 2.951 1 86.94 273 ASN B C 1
ATOM 4917 O O . ASN B 1 273 ? -0.2 -25.547 3.887 1 86.94 273 ASN B O 1
ATOM 4921 N N . PHE B 1 274 ? 0.73 -25.016 1.944 1 89.31 274 PHE B N 1
ATOM 4922 C CA . PHE B 1 274 ? 0.137 -23.688 2.006 1 89.31 274 PHE B CA 1
ATOM 4923 C C . PHE B 1 274 ? -0.83 -23.469 0.848 1 89.31 274 PHE B C 1
ATOM 4925 O O . PHE B 1 274 ? -0.64 -24.016 -0.238 1 89.31 274 PHE B O 1
ATOM 4932 N N . LEU B 1 275 ? -1.819 -22.781 1.1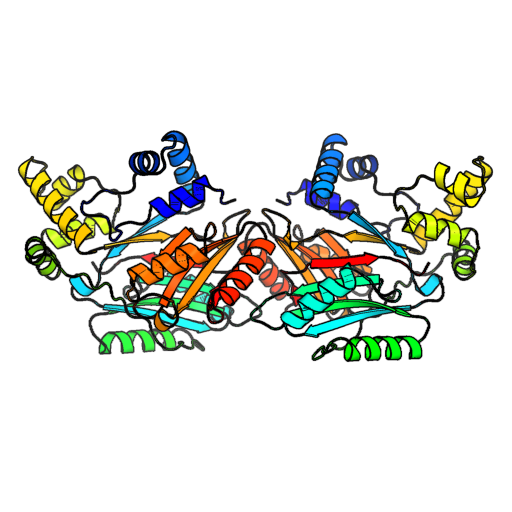27 1 93.06 275 LEU B N 1
ATOM 4933 C CA . LEU B 1 275 ? -2.666 -22.188 0.099 1 93.06 275 LEU B CA 1
ATOM 4934 C C . LEU B 1 275 ? -2.324 -20.719 -0.102 1 93.06 275 LEU B C 1
ATOM 4936 O O . LEU B 1 275 ? -2.195 -19.969 0.869 1 93.06 275 LEU B O 1
ATOM 4940 N N . SER B 1 276 ? -2.143 -20.359 -1.278 1 93.31 276 SER B N 1
ATOM 4941 C CA . SER B 1 276 ? -1.796 -18.984 -1.587 1 93.31 276 SER B CA 1
ATOM 4942 C C . SER B 1 276 ? -2.785 -18.375 -2.574 1 93.31 276 SER B C 1
ATOM 4944 O O . SER B 1 276 ? -3.139 -19 -3.574 1 93.31 276 SER B O 1
ATOM 4946 N N . PHE B 1 277 ? -3.184 -17.188 -2.273 1 96.31 277 PHE B N 1
ATOM 4947 C CA . PHE B 1 277 ? -4.117 -16.453 -3.115 1 96.31 277 PHE B CA 1
ATOM 4948 C C . PHE B 1 277 ? -3.523 -15.109 -3.527 1 96.31 277 PHE B C 1
ATOM 4950 O O . PHE B 1 277 ? -2.918 -14.414 -2.707 1 96.31 277 PHE B O 1
ATOM 4957 N N . ILE B 1 278 ? -3.604 -14.812 -4.762 1 95.5 278 ILE B N 1
ATOM 4958 C CA . ILE B 1 278 ? -3.332 -13.453 -5.219 1 95.5 278 ILE B CA 1
ATOM 4959 C C . ILE B 1 278 ? -4.59 -12.602 -5.07 1 95.5 278 ILE B C 1
ATOM 4961 O O . ILE B 1 278 ? -5.66 -12.969 -5.559 1 95.5 278 ILE B O 1
ATOM 4965 N N . CYS B 1 279 ? -4.438 -11.562 -4.414 1 96.62 279 CYS B N 1
ATOM 4966 C CA . CYS B 1 279 ? -5.539 -10.656 -4.121 1 96.62 279 CYS B CA 1
ATOM 4967 C C . CYS B 1 279 ? -5.195 -9.227 -4.547 1 96.62 279 CYS B C 1
ATOM 4969 O O . CYS B 1 279 ? -4.105 -8.977 -5.066 1 96.62 279 CYS B O 1
ATOM 4971 N N . TYR B 1 280 ? -6.207 -8.328 -4.441 1 95.06 280 TYR B N 1
ATOM 4972 C CA . TYR B 1 280 ? -5.973 -6.926 -4.758 1 95.06 280 TYR B CA 1
ATOM 4973 C C . TYR B 1 280 ? -6.809 -6.016 -3.865 1 95.06 280 TYR B C 1
ATOM 4975 O O . TYR B 1 280 ? -7.793 -6.457 -3.27 1 95.06 280 TYR B O 1
ATOM 4983 N N . TYR B 1 281 ? -6.367 -4.84 -3.721 1 93.88 281 TYR B N 1
ATOM 4984 C CA . TYR B 1 281 ? -7.18 -3.762 -3.164 1 93.88 281 TYR B CA 1
ATOM 4985 C C . TYR B 1 281 ? -6.961 -2.463 -3.932 1 93.88 281 TYR B C 1
ATOM 4987 O O . TYR B 1 281 ? -5.902 -2.258 -4.527 1 93.88 281 TYR B O 1
ATOM 4995 N N . ASN B 1 282 ? -7.973 -1.657 -3.939 1 92.69 282 ASN B N 1
ATOM 4996 C CA . ASN B 1 282 ? -7.91 -0.383 -4.648 1 92.69 282 ASN B CA 1
ATOM 4997 C C . ASN B 1 282 ? -7.629 0.775 -3.693 1 92.69 282 ASN B C 1
ATOM 4999 O O . ASN B 1 282 ? -7.281 1.874 -4.129 1 92.69 282 ASN B O 1
ATOM 5003 N N . ASN B 1 283 ? -7.836 0.523 -2.43 1 89.69 283 ASN B N 1
ATOM 5004 C CA . ASN B 1 283 ? -7.469 1.455 -1.368 1 89.69 283 ASN B CA 1
ATOM 5005 C C . ASN B 1 283 ? -7.066 0.722 -0.093 1 89.69 283 ASN B C 1
ATOM 5007 O O . ASN B 1 283 ? -7.387 -0.455 0.08 1 89.69 283 ASN B O 1
ATOM 5011 N N . ARG B 1 284 ? -6.438 1.368 0.769 1 89.38 284 ARG B N 1
ATOM 5012 C CA . ARG B 1 284 ? -5.852 0.743 1.949 1 89.38 284 ARG B CA 1
ATOM 5013 C C . ARG B 1 284 ? -6.93 0.241 2.9 1 89.38 284 ARG B C 1
ATOM 5015 O O . ARG B 1 284 ? -6.738 -0.754 3.6 1 89.38 284 ARG B O 1
ATOM 5022 N N . ARG B 1 285 ? -8.055 0.839 2.945 1 87.75 285 ARG B N 1
ATOM 5023 C CA . ARG B 1 285 ? -9.156 0.421 3.803 1 87.75 285 ARG B CA 1
ATOM 5024 C C . ARG B 1 285 ? -9.617 -0.992 3.455 1 87.75 285 ARG B C 1
ATOM 5026 O O . ARG B 1 285 ? -9.867 -1.806 4.348 1 87.75 285 ARG B O 1
ATOM 5033 N N . GLU B 1 286 ? -9.68 -1.238 2.193 1 92.31 286 GLU B N 1
ATOM 5034 C CA . GLU B 1 286 ? -10.078 -2.566 1.736 1 92.31 286 GLU B CA 1
ATOM 5035 C C . GLU B 1 286 ? -9.117 -3.637 2.25 1 92.31 286 GLU B C 1
ATOM 5037 O O . GLU B 1 286 ? -9.539 -4.738 2.611 1 92.31 286 GLU B O 1
ATOM 5042 N N . PHE B 1 287 ? -7.906 -3.268 2.285 1 92.56 287 PHE B N 1
ATOM 5043 C CA . PHE B 1 287 ? -6.875 -4.188 2.754 1 92.56 287 PHE B CA 1
ATOM 5044 C C . PHE B 1 287 ? -7.039 -4.469 4.242 1 92.56 287 PHE B C 1
ATOM 5046 O O . PHE B 1 287 ? -7.02 -5.625 4.668 1 92.56 287 PHE B O 1
ATOM 5053 N N . THR B 1 288 ? -7.203 -3.434 5.012 1 89.38 288 THR B N 1
ATOM 5054 C CA . THR B 1 288 ? -7.379 -3.562 6.453 1 89.38 288 THR B CA 1
ATOM 5055 C C . THR B 1 288 ? -8.656 -4.332 6.777 1 89.38 288 THR B C 1
ATOM 5057 O O . THR B 1 288 ? -8.664 -5.188 7.664 1 89.38 288 THR B O 1
ATOM 5060 N N . GLU B 1 289 ? -9.703 -4.027 6.078 1 91.56 289 GLU B N 1
ATOM 5061 C CA . GLU B 1 289 ? -10.977 -4.711 6.277 1 91.56 289 GLU B CA 1
ATOM 5062 C C . GLU B 1 289 ? -10.859 -6.199 5.965 1 91.56 289 GLU B C 1
ATOM 5064 O O . GLU B 1 289 ? -11.484 -7.031 6.629 1 91.56 289 GLU B O 1
ATOM 5069 N N . LEU B 1 290 ? -10.133 -6.488 4.945 1 95.81 290 LEU B N 1
ATOM 5070 C CA . LEU B 1 290 ? -9.914 -7.891 4.613 1 95.81 290 LEU B CA 1
ATOM 5071 C C . LEU B 1 290 ? -9.172 -8.609 5.734 1 95.81 290 LEU B C 1
ATOM 5073 O O . LEU B 1 290 ? -9.523 -9.734 6.094 1 95.81 290 LEU B O 1
ATOM 5077 N N . LYS B 1 291 ? -8.117 -8.031 6.246 1 94.19 291 LYS B N 1
ATOM 5078 C CA . LYS B 1 291 ? -7.371 -8.633 7.348 1 94.19 291 LYS B CA 1
ATOM 5079 C C . LYS B 1 291 ? -8.266 -8.844 8.57 1 94.19 291 LYS B C 1
ATOM 5081 O O . LYS B 1 291 ? -8.188 -9.875 9.234 1 94.19 291 LYS B O 1
ATOM 5086 N N . GLU B 1 292 ? -9.102 -7.859 8.836 1 92.44 292 GLU B N 1
ATOM 5087 C CA . GLU B 1 292 ? -10.047 -7.988 9.938 1 92.44 292 GLU B CA 1
ATOM 5088 C C . GLU B 1 292 ? -11.008 -9.148 9.711 1 92.44 292 GLU B C 1
ATOM 5090 O O . GLU B 1 292 ? -11.305 -9.914 10.633 1 92.44 292 GLU B O 1
ATOM 5095 N N . ARG B 1 293 ? -11.469 -9.211 8.523 1 95.56 293 ARG B N 1
ATOM 5096 C CA . ARG B 1 293 ? -12.367 -10.305 8.164 1 95.56 293 ARG B CA 1
ATOM 5097 C C . ARG B 1 293 ? -11.68 -11.648 8.328 1 95.56 293 ARG B C 1
ATOM 5099 O O . ARG B 1 293 ? -12.273 -12.602 8.844 1 95.56 293 ARG B O 1
ATOM 5106 N N . MET B 1 294 ? -10.438 -11.766 7.883 1 96.69 294 MET B N 1
ATOM 5107 C CA . MET B 1 294 ? -9.664 -13 8.008 1 96.69 294 MET B CA 1
ATOM 5108 C C . MET B 1 294 ? -9.539 -13.422 9.469 1 96.69 294 MET B C 1
ATOM 5110 O O . MET B 1 294 ? -9.703 -14.594 9.805 1 96.69 294 MET B O 1
ATOM 5114 N N . ILE B 1 295 ? -9.266 -12.484 10.297 1 94.38 295 ILE B N 1
ATOM 5115 C CA . ILE B 1 295 ? -9.141 -12.758 11.727 1 94.38 295 ILE B CA 1
ATOM 5116 C C . ILE B 1 295 ? -10.492 -13.219 12.289 1 94.38 295 ILE B C 1
ATOM 5118 O O . ILE B 1 295 ? -10.562 -14.211 13.008 1 94.38 295 ILE B O 1
ATOM 5122 N N . LYS B 1 296 ? -11.539 -12.5 11.938 1 94.69 296 LYS B N 1
ATOM 5123 C CA . LYS B 1 296 ? -12.883 -12.812 12.422 1 94.69 296 LYS B CA 1
ATOM 5124 C C . LYS B 1 296 ? -13.32 -14.211 11.984 1 94.69 296 LYS B C 1
ATOM 5126 O O . LYS B 1 296 ? -14.023 -14.898 12.719 1 94.69 296 LYS B O 1
ATOM 5131 N N . GLU B 1 297 ? -12.914 -14.57 10.828 1 96.56 297 GLU B N 1
ATOM 5132 C CA . GLU B 1 297 ? -13.289 -15.859 10.266 1 96.56 297 GLU B CA 1
ATOM 5133 C C . GLU B 1 297 ? -12.398 -16.969 10.797 1 96.56 297 GLU B C 1
ATOM 5135 O O . GLU B 1 297 ? -12.617 -18.156 10.492 1 96.56 297 GLU B O 1
ATOM 5140 N N . GLY B 1 298 ? -11.328 -16.625 11.594 1 95.25 298 GLY B N 1
ATOM 5141 C CA . GLY B 1 298 ? -10.539 -17.641 12.273 1 95.25 298 GLY B CA 1
ATOM 5142 C C . GLY B 1 298 ? -9.188 -17.891 11.625 1 95.25 298 GLY B C 1
ATOM 5143 O O . GLY B 1 298 ? -8.586 -18.953 11.805 1 95.25 298 GLY B O 1
ATOM 5144 N N . TYR B 1 299 ? -8.711 -16.906 10.836 1 96.38 299 TYR B N 1
ATOM 5145 C CA . TYR B 1 299 ? -7.449 -17.109 10.133 1 96.38 299 TYR B CA 1
ATOM 5146 C C . TYR B 1 299 ? -6.449 -16.016 10.477 1 96.38 299 TYR B C 1
ATOM 5148 O O . TYR B 1 299 ? -5.887 -15.375 9.586 1 96.38 299 TYR B O 1
ATOM 5156 N N . PRO B 1 300 ? -6.102 -15.82 11.727 1 93.25 300 PRO B N 1
ATOM 5157 C CA . PRO B 1 300 ? -5.168 -14.766 12.133 1 93.25 300 PRO B CA 1
ATOM 5158 C C . PRO B 1 300 ? -3.73 -15.062 11.711 1 93.25 300 PRO B C 1
ATOM 5160 O O . PRO B 1 300 ? -2.895 -14.156 11.688 1 93.25 300 PRO B O 1
ATOM 5163 N N . ASP B 1 301 ? -3.434 -16.344 11.336 1 92.31 301 ASP B N 1
ATOM 5164 C CA . ASP B 1 301 ? -2.061 -16.75 11.055 1 92.31 301 ASP B CA 1
ATOM 5165 C C . ASP B 1 301 ? -1.729 -16.562 9.57 1 92.31 301 ASP B C 1
ATOM 5167 O O . ASP B 1 301 ? -0.629 -16.906 9.133 1 92.31 301 ASP B O 1
ATOM 5171 N N . ALA B 1 302 ? -2.689 -16.047 8.82 1 94.38 302 ALA B N 1
ATOM 5172 C CA . ALA B 1 302 ? -2.416 -15.789 7.414 1 94.38 302 ALA B CA 1
ATOM 5173 C C . ALA B 1 302 ? -1.287 -14.773 7.25 1 94.38 302 ALA B C 1
ATOM 5175 O O . ALA B 1 302 ? -1.195 -13.805 8.008 1 94.38 302 ALA B O 1
ATOM 5176 N N . VAL B 1 303 ? -0.482 -14.992 6.32 1 93.06 303 VAL B N 1
ATOM 5177 C CA . VAL B 1 303 ? 0.628 -14.086 6.031 1 93.06 303 VAL B CA 1
ATOM 5178 C C . VAL B 1 303 ? 0.322 -13.281 4.773 1 93.06 303 VAL B C 1
ATOM 5180 O O . VAL B 1 303 ? -0.214 -13.812 3.799 1 93.06 303 VAL B O 1
ATOM 5183 N N . TYR B 1 304 ? 0.66 -12.023 4.828 1 93.25 304 TYR B N 1
ATOM 5184 C CA . TYR B 1 304 ? 0.384 -11.109 3.729 1 93.25 304 TYR B CA 1
ATOM 5185 C C . TYR B 1 304 ? 1.677 -10.555 3.139 1 93.25 304 TYR B C 1
ATOM 5187 O O . TYR B 1 304 ? 2.561 -10.109 3.873 1 93.25 304 TYR B O 1
ATOM 5195 N N . TYR B 1 305 ? 1.747 -10.555 1.804 1 90.44 305 TYR B N 1
ATOM 5196 C CA . TYR B 1 305 ? 2.879 -9.961 1.102 1 90.44 305 TYR B CA 1
ATOM 5197 C C . TYR B 1 305 ? 2.408 -8.906 0.106 1 90.44 305 TYR B C 1
ATOM 5199 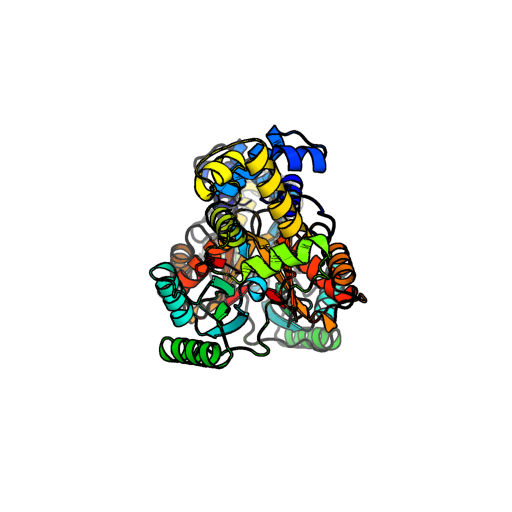O O . TYR B 1 305 ? 1.836 -9.234 -0.935 1 90.44 305 TYR B O 1
ATOM 5207 N N . GLU B 1 306 ? 2.633 -7.59 0.257 1 84.25 306 GLU B N 1
ATOM 5208 C CA . GLU B 1 306 ? 2.152 -6.492 -0.579 1 84.25 306 GLU B CA 1
ATOM 5209 C C . GLU B 1 306 ? 3.189 -6.105 -1.629 1 84.25 306 GLU B C 1
ATOM 5211 O O . GLU B 1 306 ? 2.871 -5.41 -2.596 1 84.25 306 GLU B O 1
ATOM 5216 N N . ASP B 1 307 ? 4.414 -6.445 -1.588 1 76.69 307 ASP B N 1
ATOM 5217 C CA . ASP B 1 307 ? 5.477 -6.012 -2.488 1 76.69 307 ASP B CA 1
ATOM 5218 C C . ASP B 1 307 ? 6.004 -7.176 -3.322 1 76.69 307 ASP B C 1
ATOM 5220 O O . ASP B 1 307 ? 7.211 -7.293 -3.547 1 76.69 307 ASP B O 1
ATOM 5224 N N . PHE B 1 308 ? 4.973 -7.93 -3.693 1 79.31 308 PHE B N 1
ATOM 5225 C CA . PHE B 1 308 ? 5.477 -9.117 -4.375 1 79.31 308 PHE B CA 1
ATOM 5226 C C . PHE B 1 308 ? 5.707 -8.836 -5.855 1 79.31 308 PHE B C 1
ATOM 5228 O O . PHE B 1 308 ? 4.945 -8.094 -6.477 1 79.31 308 PHE B O 1
ATOM 5235 N N . THR B 1 309 ? 6.785 -9.367 -6.355 1 83 309 THR B N 1
ATOM 5236 C CA . THR B 1 309 ? 7.203 -9.219 -7.746 1 83 309 THR B CA 1
ATOM 5237 C C . THR B 1 309 ? 7.711 -10.539 -8.305 1 83 309 THR B C 1
ATOM 5239 O O . THR B 1 309 ? 8.859 -10.922 -8.07 1 83 309 THR B O 1
ATOM 5242 N N . PRO B 1 310 ? 6.809 -11.125 -9.062 1 82.62 310 PRO B N 1
ATOM 5243 C CA . PRO B 1 310 ? 7.359 -12.281 -9.781 1 82.62 310 PRO B CA 1
ATOM 5244 C C . PRO B 1 310 ? 8.43 -11.883 -10.797 1 82.62 310 PRO B C 1
ATOM 5246 O O . PRO B 1 310 ? 8.219 -10.977 -11.609 1 82.62 310 PRO B O 1
ATOM 5249 N N . THR B 1 311 ? 9.531 -12.547 -10.719 1 78.69 311 THR B N 1
ATOM 5250 C CA . THR B 1 311 ? 10.68 -12.172 -11.539 1 78.69 311 THR B CA 1
ATOM 5251 C C . THR B 1 311 ? 10.977 -13.25 -12.578 1 78.69 311 THR B C 1
ATOM 5253 O O . THR B 1 311 ? 11.414 -12.945 -13.688 1 78.69 311 THR B O 1
ATOM 5256 N N . LEU B 1 312 ? 10.688 -14.414 -12.18 1 81.75 312 LEU B N 1
ATOM 5257 C CA . LEU B 1 312 ? 10.945 -15.539 -13.078 1 81.75 312 LEU B CA 1
ATOM 5258 C C . LEU B 1 312 ? 9.852 -16.594 -12.953 1 81.75 312 LEU B C 1
ATOM 5260 O O . LEU B 1 312 ? 9.484 -16.984 -11.844 1 81.75 312 LEU B O 1
ATOM 5264 N N . LEU B 1 313 ? 9.289 -16.875 -14.125 1 75.69 313 LEU B N 1
ATOM 5265 C CA . LEU B 1 313 ? 8.453 -18.062 -14.25 1 75.69 313 LEU B CA 1
ATOM 5266 C C . LEU B 1 313 ? 8.742 -18.797 -15.555 1 75.69 313 LEU B C 1
ATOM 5268 O O . LEU B 1 313 ? 8.414 -18.297 -16.641 1 75.69 313 LEU B O 1
ATOM 5272 N N . ARG B 1 314 ? 9.523 -19.797 -15.398 1 79.5 314 ARG B N 1
ATOM 5273 C CA . ARG B 1 314 ? 9.938 -20.562 -16.578 1 79.5 314 ARG B CA 1
ATOM 5274 C C . ARG B 1 314 ? 10.039 -22.047 -16.25 1 79.5 314 ARG B C 1
ATOM 5276 O O . ARG B 1 314 ? 10.438 -22.422 -15.148 1 79.5 314 ARG B O 1
ATOM 5283 N N . THR B 1 315 ? 9.445 -22.828 -17.234 1 70.56 315 THR B N 1
ATOM 5284 C CA . THR B 1 315 ? 9.555 -24.281 -17.094 1 70.56 315 THR B CA 1
ATOM 5285 C C . THR B 1 315 ? 10.609 -24.844 -18.047 1 70.56 315 THR B C 1
ATOM 5287 O O . THR B 1 315 ? 10.523 -24.656 -19.266 1 70.56 315 THR B O 1
ATOM 5290 N N . MET B 1 316 ? 11.867 -25.125 -17.625 1 65.25 316 MET B N 1
ATOM 5291 C CA . MET B 1 316 ? 12.875 -25.547 -18.594 1 65.25 316 MET B CA 1
ATOM 5292 C C . MET B 1 316 ? 12.938 -27.062 -18.703 1 65.25 316 MET B C 1
ATOM 5294 O O . MET B 1 316 ? 13.398 -27.594 -19.719 1 65.25 316 MET B O 1
ATOM 5298 N N . MET B 1 317 ? 12.375 -27.734 -17.734 1 62.12 317 MET B N 1
ATOM 5299 C CA . MET B 1 317 ? 12.859 -29.109 -17.703 1 62.12 317 MET B CA 1
ATOM 5300 C C . MET B 1 317 ? 11.82 -30.062 -18.281 1 62.12 317 MET B C 1
ATOM 5302 O O . MET B 1 317 ? 11.078 -30.703 -17.547 1 62.12 317 MET B O 1
ATOM 5306 N N . VAL B 1 318 ? 11.234 -29.562 -19.344 1 67.19 318 VAL B N 1
ATOM 5307 C CA . VAL B 1 318 ? 10.367 -30.578 -19.922 1 67.19 318 VAL B CA 1
ATOM 5308 C C . VAL B 1 318 ? 10.898 -31 -21.297 1 67.19 318 VAL B C 1
ATOM 5310 O O . VAL B 1 318 ? 11.445 -30.172 -22.031 1 67.19 318 VAL B O 1
#

Sequence (636 aa):
MIDCITRDVIRALKFPTDEDKYFQLPTALRIARELKTSFFIVKRSLDDLKRIGFNIYLIPNYNYIGLKKAKVIFRTPHVIMTRMMNDITEAPPSYLDEFTILRKDPLDVNVGSMGIVYRDDGELDNYLKKIKGSYLDVTFMEPMEQFGVEVELQEEDKHVIEALKIPGSVERMLLRELIHDPFVSIKDMSRKVFLKYTSETYRKIRRILDAFTRSKAFLLEPFFQSSNIEGSTLFIVSIDQSKVKGNNRREKIREMKRVLGERYLTYTDYYTNFLSFICYYNNRREFTELKERMIKEGYPDAVYYEDFTPTLLRTMMVMIDCITRDVIRALKFPTDEDKYFQLPTALRIARELKTSFFIVKRSLDDLKRIGFNIYLIPNYNYIGLKKAKVIFRTPHVIMTRMMNDITEAPPSYLDEFTILRKDPLDVNVGSMGIVYRDDGELDNYLKKIKGSYLDVTFMEPMEQFGVEVELQEEDKHVIEALKIPGSVERMLLRELIHDPFVSIKDMSRKVFLKYTSETYRKIRRILDAFTRSKAFLLEPFFQSSNIEGSTLFIVSIDQSKVKGNNRREKIREMKRVLGERYLTYTDYYTNFLSFICYYNNRREFTELKERMIKEGYPDAVYYEDFTPTLLRTMMV

Nearest PDB structures (foldseek):
  7r2y-assembly1_A  TM=4.978E-01  e=9.787E-03  Synechocystis sp. PCC 6803
  6mmc-assembly1_A  TM=4.941E-01  e=4.074E-02  Cyanobium sp. PCC 7001
  5ypw-assembly3_E  TM=4.510E-01  e=1.419E-01  Escherichia coli O157:H7
  2wvd-assembly2_A  TM=4.392E-01  e=2.027E-01  Helicobacter pylori 26695
  8clw-assembly1_A  TM=3.230E-01  e=2.571E-01  Zea mays